Protein AF-0000000072238570 (afdb_homodimer)

pLDDT: mean 93.23, std 10.74, range [35.41, 99.0]

Foldseek 3Di:
DAAAEEEEEEQQALPDPLRLVLQVVVVVVPHHYAYFYAHHHRFLVALDDDDPDDKDKDDDPVSHRRGIHINTFLLNRLCQDQPCVHDCVVVVAAHLEYEQDQAEADCFFCSCRRGSSNSNQLSNLVQQHQGERFYAHDNDPPVLLSVQRSVVVCVVVVLVSLQTDSHQPQGRNDPVNDFFDDDDPDDDPVRLLVVLNNCNSRSQKYKYKYAYSQAPQAAAEAAGWDKDAPPQKDWDPPPPPPPVDDPDTDIDGHRPRDMDTDDDPTHHCVNVVVVRHMYMAMDGSDDPPPRSDDDPVSSVQQNDADPRRHRPSSVVSSVVSVVD/DAAAEEEEEEQQALPDLLRLVLQVVVVVVPHHYAYFYAHHHRFLVALDDDDPDDKDKDDDPVSHRRGIHINTFLLNRLCQDQPCVHDCVVVVAAHLEYEQDQAEADCFFCSCRRGSSNSNQLSNLVQQHQGERFYAHDNDPPVLLSVQRSVVVCVVVVLVSLQTDSHQPQGRNDPVNDFFDDDDPDDDPVRLLVVLNNCNSRSQKYKYKYAYSQAPQAAAEAAGWDKDAPPQKDWDPPPDPPPVDDPDTDIDGHRPRDMDTDDDPTHHCVNVVVVRHMYMAMDGSDDPPPRSDDDPVSSVQQNDADPRRHRPSSVVSSVVSVVD

Structure (mmCIF, N/CA/C/O backbone):
data_AF-0000000072238570-model_v1
#
loop_
_entity.id
_entity.type
_entity.pdbx_description
1 polymer "5'-nucleotidase"
#
loop_
_atom_site.group_PDB
_atom_site.id
_atom_site.type_symbol
_atom_site.label_atom_id
_atom_site.label_alt_id
_atom_site.label_comp_id
_atom_site.label_asym_id
_atom_site.label_entity_id
_atom_site.label_seq_id
_atom_site.pdbx_PDB_ins_code
_atom_site.Cartn_x
_atom_site.Cartn_y
_atom_site.Cartn_z
_atom_site.occupancy
_atom_site.B_iso_or_equiv
_atom_site.auth_seq_id
_atom_site.auth_comp_id
_atom_site.auth_asym_id
_atom_site.auth_atom_id
_atom_site.pdbx_PDB_model_num
ATOM 1 N N . MET A 1 1 ? -5.078 31.938 20.828 1 57.28 1 MET A N 1
ATOM 2 C CA . MET A 1 1 ? -5.168 30.516 20.516 1 57.28 1 MET A CA 1
ATOM 3 C C . MET A 1 1 ? -3.812 29.953 20.078 1 57.28 1 MET A C 1
ATOM 5 O O . MET A 1 1 ? -3.008 30.672 19.484 1 57.28 1 MET A O 1
ATOM 9 N N . ASN A 1 2 ? -3.338 28.875 20.641 1 79.75 2 ASN A N 1
ATOM 10 C CA . ASN A 1 2 ? -2.041 28.312 20.281 1 79.75 2 ASN A CA 1
ATOM 11 C C . ASN A 1 2 ? -1.965 28.016 18.781 1 79.75 2 ASN A C 1
ATOM 13 O O . ASN A 1 2 ? -2.959 27.609 18.172 1 79.75 2 ASN A O 1
ATOM 17 N N . PRO A 1 3 ? -0.953 28.469 18.156 1 92.5 3 PRO A N 1
ATOM 18 C CA . PRO A 1 3 ? -0.81 28.188 16.719 1 92.5 3 PRO A CA 1
ATOM 19 C C . PRO A 1 3 ? -0.909 26.688 16.406 1 92.5 3 PRO A C 1
ATOM 21 O O . PRO A 1 3 ? -0.501 25.859 17.203 1 92.5 3 PRO A O 1
ATOM 24 N N . PRO A 1 4 ? -1.498 26.391 15.289 1 95.94 4 PRO A N 1
ATOM 25 C CA . PRO A 1 4 ? -1.547 24.984 14.898 1 95.94 4 PRO A CA 1
ATOM 26 C C . PRO A 1 4 ? -0.159 24.359 14.75 1 95.94 4 PRO A C 1
ATOM 28 O O . PRO A 1 4 ? 0.772 25.016 14.289 1 95.94 4 PRO A O 1
ATOM 31 N N . CYS A 1 5 ? -0.024 23.172 15.164 1 98.12 5 CYS A N 1
ATOM 32 C CA . CYS A 1 5 ? 1.211 22.422 15.016 1 98.12 5 CYS A CA 1
ATOM 33 C C . CYS A 1 5 ? 1.139 21.5 13.797 1 98.12 5 CYS A C 1
ATOM 35 O O . CYS A 1 5 ? 0.185 20.734 13.648 1 98.12 5 CYS A O 1
ATOM 37 N N . ILE A 1 6 ? 2.127 21.578 12.961 1 98.75 6 ILE A N 1
ATOM 38 C CA . ILE A 1 6 ? 2.17 20.766 11.75 1 98.75 6 ILE A CA 1
ATOM 39 C C . ILE A 1 6 ? 3.379 19.844 11.797 1 98.75 6 ILE A C 1
ATOM 41 O O . ILE A 1 6 ? 4.5 20.281 12.055 1 98.75 6 ILE A O 1
ATOM 45 N N . LEU A 1 7 ? 3.162 18.547 11.609 1 98.94 7 LEU A N 1
ATOM 46 C CA . LEU A 1 7 ? 4.238 17.594 11.406 1 98.94 7 LEU A CA 1
ATOM 47 C C . LEU A 1 7 ? 4.559 17.438 9.922 1 98.94 7 LEU A C 1
ATOM 49 O O . LEU A 1 7 ? 3.67 17.156 9.117 1 98.94 7 LEU A O 1
ATOM 53 N N . LEU A 1 8 ? 5.801 17.672 9.578 1 98.94 8 LEU A N 1
ATOM 54 C CA . LEU A 1 8 ? 6.242 17.484 8.203 1 98.94 8 LEU A CA 1
ATOM 55 C C . LEU A 1 8 ? 7.156 16.266 8.086 1 98.94 8 LEU A C 1
ATOM 57 O O . LEU A 1 8 ? 8 16.047 8.953 1 98.94 8 LEU A O 1
ATOM 61 N N . THR A 1 9 ? 6.98 15.477 7.078 1 98.94 9 THR A N 1
ATOM 62 C CA . THR A 1 9 ? 7.895 14.414 6.66 1 98.94 9 THR A CA 1
ATOM 63 C C . THR A 1 9 ? 7.969 14.336 5.141 1 98.94 9 THR A C 1
ATOM 65 O O . THR A 1 9 ? 7.445 15.203 4.438 1 98.94 9 THR A O 1
ATOM 68 N N . ASN A 1 10 ? 8.805 13.461 4.605 1 98.62 10 ASN A N 1
ATOM 69 C CA . ASN A 1 10 ? 8.961 13.25 3.17 1 98.62 10 ASN A CA 1
ATOM 70 C C . ASN A 1 10 ? 9.969 12.141 2.873 1 98.62 10 ASN A C 1
ATOM 72 O O . ASN A 1 10 ? 10.703 11.711 3.764 1 98.62 10 ASN A O 1
ATOM 76 N N . ASP A 1 11 ? 9.922 11.719 1.607 1 98.38 11 ASP A N 1
ATOM 77 C CA . ASP A 1 11 ? 10.836 10.609 1.349 1 98.38 11 ASP A CA 1
ATOM 78 C C . ASP A 1 11 ? 12.102 11.086 0.636 1 98.38 11 ASP A C 1
ATOM 80 O O . ASP A 1 11 ? 13.062 10.336 0.493 1 98.38 11 ASP A O 1
ATOM 84 N N . ASP A 1 12 ? 12.242 12.406 0.313 1 98 12 ASP A N 1
ATOM 85 C CA . ASP A 1 12 ? 13.414 12.898 -0.411 1 98 12 ASP A CA 1
ATOM 86 C C . ASP A 1 12 ? 14.57 13.18 0.544 1 98 12 ASP A C 1
ATOM 88 O O . ASP A 1 12 ? 15.672 13.539 0.109 1 98 12 ASP A O 1
ATOM 92 N N . GLY A 1 13 ? 14.305 13.039 1.784 1 98.12 13 GLY A N 1
ATOM 93 C CA . GLY A 1 13 ? 15.312 13.344 2.787 1 98.12 13 GLY A CA 1
ATOM 94 C C . GLY A 1 13 ? 15.078 14.672 3.486 1 98.12 13 GLY A C 1
ATOM 95 O O . GLY A 1 13 ? 14.461 15.578 2.922 1 98.12 13 GLY A O 1
ATOM 96 N N . VAL A 1 14 ? 15.617 14.82 4.672 1 98.31 14 VAL A N 1
ATOM 97 C CA . VAL A 1 14 ? 15.32 15.938 5.559 1 98.31 14 VAL A CA 1
ATOM 98 C C . VAL A 1 14 ? 15.922 17.219 4.992 1 98.31 14 VAL A C 1
ATOM 100 O O . VAL A 1 14 ? 15.445 18.328 5.285 1 98.31 14 VAL A O 1
ATOM 103 N N . THR A 1 15 ? 16.953 17.141 4.148 1 97 15 THR A N 1
ATOM 104 C CA . THR A 1 15 ? 17.609 18.328 3.633 1 97 15 THR A CA 1
ATOM 105 C C . THR A 1 15 ? 17.094 18.672 2.242 1 97 15 THR A C 1
ATOM 107 O O . THR A 1 15 ? 17.625 19.562 1.575 1 97 15 THR A O 1
ATOM 110 N N . SER A 1 16 ? 16.125 17.922 1.795 1 97.75 16 SER A N 1
ATOM 111 C CA . SER A 1 16 ? 15.547 18.25 0.495 1 97.75 16 SER A CA 1
ATOM 112 C C . SER A 1 16 ? 14.953 19.641 0.484 1 97.75 16 SER A C 1
ATOM 114 O O . SER A 1 16 ? 14.328 20.062 1.46 1 97.75 16 SER A O 1
ATOM 116 N N . PRO A 1 17 ? 15.07 20.438 -0.609 1 97.75 17 PRO A N 1
ATOM 117 C CA . PRO A 1 17 ? 14.516 21.797 -0.66 1 97.75 17 PRO A CA 1
ATOM 118 C C . PRO A 1 17 ? 13 21.812 -0.509 1 97.75 17 PRO A C 1
ATOM 120 O O . PRO A 1 17 ? 12.445 22.75 0.075 1 97.75 17 PRO A O 1
ATOM 123 N N . GLY A 1 18 ? 12.305 20.797 -0.993 1 98.25 18 GLY A N 1
ATOM 124 C CA . GLY A 1 18 ? 10.852 20.766 -0.923 1 98.25 18 GLY A CA 1
ATOM 125 C C . GLY A 1 18 ? 10.32 20.859 0.495 1 98.25 18 GLY A C 1
ATOM 126 O O . GLY A 1 18 ? 9.484 21.719 0.793 1 98.25 18 GLY A O 1
ATOM 127 N N . ILE A 1 19 ? 10.852 20 1.368 1 98.75 19 ILE A N 1
ATOM 128 C CA . ILE A 1 19 ? 10.336 19.938 2.73 1 98.75 19 ILE A CA 1
ATOM 129 C C . ILE A 1 19 ? 10.789 21.172 3.512 1 98.75 19 ILE A C 1
ATOM 131 O O . ILE A 1 19 ? 10.039 21.703 4.336 1 98.75 19 ILE A O 1
ATOM 135 N N . LEU A 1 20 ? 11.945 21.703 3.281 1 98.25 20 LEU A N 1
ATOM 136 C CA . LEU A 1 20 ? 12.461 22.859 4.004 1 98.25 20 LEU A CA 1
ATOM 137 C C . LEU A 1 20 ? 11.711 24.141 3.611 1 98.25 20 LEU A C 1
ATOM 139 O O . LEU A 1 20 ? 11.375 24.953 4.469 1 98.25 20 LEU A O 1
ATOM 143 N N . LEU A 1 21 ? 11.438 24.312 2.312 1 98.62 21 LEU A N 1
ATOM 144 C CA . LEU A 1 21 ? 10.672 25.469 1.856 1 98.62 21 LEU A CA 1
ATOM 145 C C . LEU A 1 21 ? 9.242 25.406 2.375 1 98.62 21 LEU A C 1
ATOM 147 O O . LEU A 1 21 ? 8.648 26.438 2.697 1 98.62 21 LEU A O 1
ATOM 151 N N . LEU A 1 22 ? 8.711 24.219 2.436 1 98.81 22 LEU A N 1
ATOM 152 C CA . LEU A 1 22 ? 7.371 24.047 2.988 1 98.81 22 LEU A CA 1
ATOM 153 C C . LEU A 1 22 ? 7.34 24.422 4.465 1 98.81 22 LEU A C 1
ATOM 155 O O . LEU A 1 22 ? 6.422 25.109 4.922 1 98.81 22 LEU A O 1
ATOM 159 N N . ALA A 1 23 ? 8.336 23.938 5.219 1 98.75 23 ALA A N 1
ATOM 160 C CA . ALA A 1 23 ? 8.453 24.281 6.633 1 98.75 23 ALA A CA 1
ATOM 161 C C . ALA A 1 23 ? 8.516 25.781 6.832 1 98.75 23 ALA A C 1
ATOM 163 O O . ALA A 1 23 ? 7.816 26.344 7.684 1 98.75 23 ALA A O 1
ATOM 164 N N . LYS A 1 24 ? 9.312 26.422 6.051 1 98.31 24 LYS A N 1
ATOM 165 C CA . LYS A 1 24 ? 9.469 27.875 6.125 1 98.31 24 LYS A CA 1
ATOM 166 C C . LYS A 1 24 ? 8.141 28.578 5.848 1 98.31 24 LYS A C 1
ATOM 168 O O . LYS A 1 24 ? 7.785 29.531 6.535 1 98.31 24 LYS A O 1
ATOM 173 N N . ARG A 1 25 ? 7.449 28.109 4.859 1 98.62 25 ARG A N 1
ATOM 174 C CA . ARG A 1 25 ? 6.199 28.75 4.453 1 98.62 25 ARG A CA 1
ATOM 175 C C . ARG A 1 25 ? 5.18 28.719 5.586 1 98.62 25 ARG A C 1
ATOM 177 O O . ARG A 1 25 ? 4.523 29.719 5.863 1 98.62 25 ARG A O 1
ATOM 184 N N . PHE A 1 26 ? 5.016 27.578 6.238 1 98.62 26 PHE A N 1
ATOM 185 C CA . PHE A 1 26 ? 4.031 27.438 7.309 1 98.62 26 PHE A CA 1
ATOM 186 C C . PHE A 1 26 ? 4.508 28.125 8.578 1 98.62 26 PHE A C 1
ATOM 188 O O . PHE A 1 26 ? 3.699 28.688 9.32 1 98.62 26 PHE A O 1
ATOM 195 N N . THR A 1 27 ? 5.828 28.109 8.852 1 98 27 THR A N 1
ATOM 196 C CA . THR A 1 27 ? 6.363 28.844 9.992 1 98 27 THR A CA 1
ATOM 197 C C . THR A 1 27 ? 6.102 30.344 9.836 1 98 27 THR A C 1
ATOM 199 O O . THR A 1 27 ? 5.688 31.016 10.781 1 98 27 THR A O 1
ATOM 202 N N . SER A 1 28 ? 6.289 30.812 8.633 1 97.56 28 SER A N 1
ATOM 203 C CA . SER A 1 28 ? 6.078 32.25 8.359 1 97.56 28 SER A CA 1
ATOM 204 C C . SER A 1 28 ? 4.605 32.625 8.5 1 97.56 28 SER A C 1
ATOM 206 O O . SER A 1 28 ? 4.277 33.75 8.805 1 97.56 28 SER A O 1
ATOM 208 N N . TRP A 1 29 ? 3.754 31.656 8.195 1 97.31 29 TRP A N 1
ATOM 209 C CA . TRP A 1 29 ? 2.316 31.891 8.312 1 97.31 29 TRP A CA 1
ATOM 210 C C . TRP A 1 29 ? 1.882 31.891 9.773 1 97.31 29 TRP A C 1
ATOM 212 O O . TRP A 1 29 ? 0.795 32.375 10.102 1 97.31 29 TRP A O 1
ATOM 222 N N . GLY A 1 30 ? 2.756 31.266 10.719 1 96.81 30 GLY A N 1
ATOM 223 C CA . GLY A 1 30 ? 2.475 31.344 12.141 1 96.81 30 GLY A CA 1
ATOM 224 C C . GLY A 1 30 ? 2.271 30 12.789 1 96.81 30 GLY A C 1
ATOM 225 O O . GLY A 1 30 ? 1.922 29.906 13.969 1 96.81 30 GLY A O 1
ATOM 226 N N . CYS A 1 31 ? 2.535 28.953 12.094 1 97.38 31 CYS A N 1
ATOM 227 C CA . CYS A 1 31 ? 2.367 27.609 12.648 1 97.38 31 CYS A CA 1
ATOM 228 C C . CYS A 1 31 ? 3.621 27.172 13.391 1 97.38 31 CYS A C 1
ATOM 230 O O . CYS A 1 31 ? 4.715 27.672 13.125 1 97.38 31 CYS A O 1
ATOM 232 N N . LYS A 1 32 ? 3.424 26.344 14.352 1 97.56 32 LYS A N 1
ATOM 233 C CA . LYS A 1 32 ? 4.535 25.547 14.852 1 97.56 32 LYS A CA 1
ATOM 234 C C . LYS A 1 32 ? 4.805 24.359 13.938 1 97.56 32 LYS A C 1
ATOM 236 O O . LYS A 1 32 ? 3.906 23.547 13.688 1 97.56 32 LYS A O 1
ATOM 241 N N . VAL A 1 33 ? 6.004 24.281 13.414 1 98.44 33 VAL A N 1
ATOM 242 C CA . VAL A 1 33 ? 6.305 23.234 12.453 1 98.44 33 VAL A CA 1
ATOM 243 C C . VAL A 1 33 ? 7.395 22.312 13 1 98.44 33 VAL A C 1
ATOM 245 O O . VAL A 1 33 ? 8.438 22.781 13.461 1 98.44 33 VAL A O 1
ATOM 248 N N . ILE A 1 34 ? 7.184 21.047 13.023 1 98.75 34 ILE A N 1
ATOM 249 C CA . ILE A 1 34 ? 8.172 20.016 13.367 1 98.75 34 ILE A CA 1
ATOM 250 C C . ILE A 1 34 ? 8.461 19.156 12.141 1 98.75 34 ILE A C 1
ATOM 252 O O . ILE A 1 34 ? 7.547 18.562 11.562 1 98.75 34 ILE A O 1
ATOM 256 N N . VAL A 1 35 ? 9.727 19.156 11.758 1 98.88 35 VAL A N 1
ATOM 257 C CA . VAL A 1 35 ? 10.141 18.344 10.625 1 98.88 35 VAL A CA 1
ATOM 258 C C . VAL A 1 35 ? 10.844 17.078 11.117 1 98.88 35 VAL A C 1
ATOM 260 O O . VAL A 1 35 ? 11.82 17.156 11.859 1 98.88 35 VAL A O 1
ATOM 263 N N . VAL A 1 36 ? 10.344 15.93 10.859 1 98.88 36 VAL A N 1
ATOM 264 C CA . VAL A 1 36 ? 10.977 14.633 11.086 1 98.88 36 VAL A CA 1
ATOM 265 C C . VAL A 1 36 ? 11 13.836 9.781 1 98.88 36 VAL A C 1
ATOM 267 O O . VAL A 1 36 ? 9.969 13.344 9.328 1 98.88 36 VAL A O 1
ATOM 270 N N . ALA A 1 37 ? 12.133 13.688 9.148 1 98.94 37 ALA A N 1
ATOM 271 C CA . ALA A 1 37 ? 12.242 13.062 7.832 1 98.94 37 ALA A CA 1
ATOM 272 C C . ALA A 1 37 ? 13.508 12.219 7.73 1 98.94 37 ALA A C 1
ATOM 274 O O . ALA A 1 37 ? 14.414 12.352 8.555 1 98.94 37 ALA A O 1
ATOM 275 N N . PRO A 1 38 ? 13.562 11.336 6.797 1 98.81 38 PRO A N 1
ATOM 276 C CA . PRO A 1 38 ? 14.719 10.445 6.648 1 98.81 38 PRO A CA 1
ATOM 277 C C . PRO A 1 38 ? 16.031 11.211 6.461 1 98.81 38 PRO A C 1
ATOM 279 O O . PRO A 1 38 ? 16.031 12.297 5.871 1 98.81 38 PRO A O 1
ATOM 282 N N . ASP A 1 39 ? 17.078 10.609 6.91 1 98.12 39 ASP A N 1
ATOM 283 C CA . ASP A 1 39 ? 18.391 11.234 6.777 1 98.12 39 ASP A CA 1
ATOM 284 C C . ASP A 1 39 ? 18.906 11.125 5.348 1 98.12 39 ASP A C 1
ATOM 286 O O . ASP A 1 39 ? 19.812 11.875 4.949 1 98.12 39 ASP A O 1
ATOM 290 N N . THR A 1 40 ? 18.375 10.172 4.57 1 97.25 40 THR A N 1
ATOM 291 C CA . THR A 1 40 ? 18.734 9.992 3.17 1 97.25 40 THR A CA 1
ATOM 292 C C . THR A 1 40 ? 17.484 9.852 2.299 1 97.25 40 THR A C 1
ATOM 294 O O . THR A 1 40 ? 16.391 9.672 2.812 1 97.25 40 THR A O 1
ATOM 297 N N . ASP A 1 41 ? 17.688 10.023 1.011 1 97.62 41 ASP A N 1
ATOM 298 C CA . ASP A 1 41 ? 16.594 9.82 0.066 1 97.62 41 ASP A CA 1
ATOM 299 C C . ASP A 1 41 ? 16.031 8.406 0.183 1 97.62 41 ASP A C 1
ATOM 301 O O . ASP A 1 41 ? 16.781 7.426 0.137 1 97.62 41 ASP A O 1
ATOM 305 N N . GLN A 1 42 ? 14.75 8.281 0.365 1 97.94 42 GLN A N 1
ATOM 306 C CA . GLN A 1 42 ? 14.023 7.02 0.49 1 97.94 42 GLN A CA 1
ATOM 307 C C . GLN A 1 42 ? 12.969 6.879 -0.603 1 97.94 42 GLN A C 1
ATOM 309 O O . GLN A 1 42 ? 11.883 6.359 -0.358 1 97.94 42 GLN A O 1
ATOM 314 N N . SER A 1 43 ? 13.25 7.453 -1.728 1 96.38 43 SER A N 1
ATOM 315 C CA . SER A 1 43 ? 12.305 7.371 -2.838 1 96.38 43 SER A CA 1
ATOM 316 C C . SER A 1 43 ? 11.922 5.926 -3.135 1 96.38 43 SER A C 1
ATOM 318 O O . SER A 1 43 ? 12.773 5.031 -3.076 1 96.38 43 SER A O 1
ATOM 320 N N . ALA A 1 44 ? 10.625 5.648 -3.477 1 97.19 44 ALA A N 1
ATOM 321 C CA . ALA A 1 44 ? 10.07 4.352 -3.869 1 97.19 44 ALA A CA 1
ATOM 322 C C . ALA A 1 44 ? 10.164 3.348 -2.725 1 97.19 44 ALA A C 1
ATOM 324 O O . ALA A 1 44 ? 10.211 2.137 -2.957 1 97.19 44 ALA A O 1
ATOM 325 N N . CYS A 1 45 ? 10.172 3.863 -1.43 1 98.31 45 CYS A N 1
ATOM 326 C CA . CYS A 1 45 ? 10.336 2.967 -0.289 1 98.31 45 CYS A CA 1
ATOM 327 C C . CYS A 1 45 ? 8.977 2.461 0.198 1 98.31 45 CYS A C 1
ATOM 329 O O . CYS A 1 45 ? 8.914 1.573 1.052 1 98.31 45 CYS A O 1
ATOM 331 N N . SER A 1 46 ? 7.938 2.969 -0.353 1 98.56 46 SER A N 1
ATOM 332 C CA . SER A 1 46 ? 6.586 2.584 0.043 1 98.56 46 SER A CA 1
ATOM 333 C C . SER A 1 46 ? 6.391 2.719 1.549 1 98.56 46 SER A C 1
ATOM 335 O O . SER A 1 46 ? 6.781 3.727 2.143 1 98.56 46 SER A O 1
ATOM 337 N N . HIS A 1 47 ? 5.625 1.843 2.191 1 98.81 47 HIS A N 1
ATOM 338 C CA . HIS A 1 47 ? 5.293 1.906 3.609 1 98.81 47 HIS A CA 1
ATOM 339 C C . HIS A 1 47 ? 6.258 1.062 4.438 1 98.81 47 HIS A C 1
ATOM 341 O O . HIS A 1 47 ? 5.852 0.42 5.41 1 98.81 47 HIS A O 1
ATOM 347 N N . ARG A 1 48 ? 7.512 1.022 4.066 1 98.5 48 ARG A N 1
ATOM 348 C CA . ARG A 1 48 ? 8.539 0.228 4.73 1 98.5 48 ARG A CA 1
ATOM 349 C C . ARG A 1 48 ? 8.703 0.646 6.188 1 98.5 48 ARG A C 1
ATOM 351 O O . ARG A 1 48 ? 8.688 1.839 6.5 1 98.5 48 ARG A O 1
ATOM 358 N N . LEU A 1 49 ? 8.828 -0.292 7.078 1 97.81 49 LEU A N 1
ATOM 359 C CA . LEU A 1 49 ? 9.203 -0.091 8.477 1 97.81 49 LEU A CA 1
ATOM 360 C C . LEU A 1 49 ? 10.539 -0.758 8.781 1 97.81 49 LEU A C 1
ATOM 362 O O . LEU A 1 49 ? 10.82 -1.856 8.289 1 97.81 49 LEU A O 1
ATOM 366 N N . THR A 1 50 ? 11.336 -0.101 9.508 1 96.19 50 THR A N 1
ATOM 367 C CA . THR A 1 50 ? 12.617 -0.65 9.945 1 96.19 50 THR A CA 1
ATOM 368 C C . THR A 1 50 ? 12.445 -1.465 11.227 1 96.19 50 THR A C 1
ATOM 370 O O . THR A 1 50 ? 12.453 -0.911 12.328 1 96.19 50 THR A O 1
ATOM 373 N N . MET A 1 51 ? 12.438 -2.729 11.039 1 91.25 51 MET A N 1
ATOM 374 C CA . MET A 1 51 ? 12.148 -3.594 12.18 1 91.25 51 MET A CA 1
ATOM 375 C C . MET A 1 51 ? 13.398 -4.324 12.641 1 91.25 51 MET A C 1
ATOM 377 O O . MET A 1 51 ? 13.445 -4.852 13.758 1 91.25 51 MET A O 1
ATOM 381 N N . SER A 1 52 ? 14.461 -4.355 11.836 1 88.69 52 SER A N 1
ATOM 382 C CA . SER A 1 52 ? 15.609 -5.215 12.109 1 88.69 52 SER A CA 1
ATOM 383 C C . SER A 1 52 ? 16.781 -4.414 12.656 1 88.69 52 SER A C 1
ATOM 385 O O . SER A 1 52 ? 17.797 -4.984 13.055 1 88.69 52 SER A O 1
ATOM 387 N N . SER A 1 53 ? 16.688 -3.158 12.609 1 92.12 53 SER A N 1
ATOM 388 C CA . SER A 1 53 ? 17.781 -2.322 13.109 1 92.12 53 SER A CA 1
ATOM 389 C C . SER A 1 53 ? 17.25 -1.126 13.891 1 92.12 53 SER A C 1
ATOM 391 O O . SER A 1 53 ? 16.062 -0.809 13.812 1 92.12 53 SER A O 1
ATOM 393 N N . ASP A 1 54 ? 18.141 -0.529 14.609 1 94.88 54 ASP A N 1
ATOM 394 C CA . ASP A 1 54 ? 17.766 0.657 15.375 1 94.88 54 ASP A CA 1
ATOM 395 C C . ASP A 1 54 ? 17.641 1.879 14.469 1 94.88 54 ASP A C 1
ATOM 397 O O . ASP A 1 54 ? 18.219 1.921 13.391 1 94.88 54 ASP A O 1
ATOM 401 N N . LEU A 1 55 ? 16.844 2.795 14.914 1 96.19 55 LEU A N 1
ATOM 402 C CA . LEU A 1 55 ? 16.656 4.09 14.273 1 96.19 55 LEU A CA 1
ATOM 403 C C . LEU A 1 55 ? 17.406 5.184 15.023 1 96.19 55 LEU A C 1
ATOM 405 O O . LEU A 1 55 ? 17.266 5.32 16.234 1 96.19 55 LEU A O 1
ATOM 409 N N . ARG A 1 56 ? 18.172 5.902 14.336 1 96.38 56 ARG A N 1
ATOM 410 C CA . ARG A 1 56 ? 18.906 7.02 14.93 1 96.38 56 ARG A CA 1
ATOM 411 C C . ARG A 1 56 ? 18.266 8.352 14.555 1 96.38 56 ARG A C 1
ATOM 413 O O . ARG A 1 56 ? 18.078 8.648 13.367 1 96.38 56 ARG A O 1
ATOM 420 N N . MET A 1 57 ? 17.828 9.125 15.484 1 96.06 57 MET A N 1
ATOM 421 C CA . MET A 1 57 ? 17.297 10.469 15.258 1 96.06 57 MET A CA 1
ATOM 422 C C . MET A 1 57 ? 18.328 11.523 15.625 1 96.06 57 MET A C 1
ATOM 424 O O . MET A 1 57 ? 18.984 11.43 16.672 1 96.06 57 MET A O 1
ATOM 428 N N . LYS A 1 58 ? 18.5 12.508 14.797 1 95.94 58 LYS A N 1
ATOM 429 C CA . LYS A 1 58 ? 19.406 13.633 15.023 1 95.94 58 LYS A CA 1
ATOM 430 C C . LYS A 1 58 ? 18.703 14.969 14.805 1 95.94 58 LYS A C 1
ATOM 432 O O . LYS A 1 58 ? 17.984 15.133 13.82 1 95.94 58 LYS A O 1
ATOM 437 N N . GLN A 1 59 ? 18.875 15.836 15.727 1 95.62 59 GLN A N 1
ATOM 438 C CA . GLN A 1 59 ? 18.422 17.203 15.516 1 95.62 59 GLN A CA 1
ATOM 439 C C . GLN A 1 59 ? 19.422 17.984 14.656 1 95.62 59 GLN A C 1
ATOM 441 O O . GLN A 1 59 ? 20.609 18.031 14.969 1 95.62 59 GLN A O 1
ATOM 446 N N . LEU A 1 60 ? 18.891 18.547 13.594 1 95.69 60 LEU A N 1
ATOM 447 C CA . LEU A 1 60 ? 19.734 19.344 12.703 1 95.69 60 LEU A CA 1
ATOM 448 C C . LEU A 1 60 ? 19.578 20.828 12.984 1 95.69 60 LEU A C 1
ATOM 450 O O . LEU A 1 60 ? 18.953 21.547 12.211 1 95.69 60 LEU A O 1
ATOM 454 N N . ARG A 1 61 ? 20.297 21.344 13.914 1 92.69 61 ARG A N 1
ATOM 455 C CA . ARG A 1 61 ? 20.156 22.703 14.414 1 92.69 61 ARG A CA 1
ATOM 456 C C . ARG A 1 61 ? 20.562 23.719 13.352 1 92.69 61 ARG A C 1
ATOM 458 O O . ARG A 1 61 ? 20.047 24.844 13.328 1 92.69 61 ARG A O 1
ATOM 465 N N . ASN A 1 62 ? 21.438 23.281 12.438 1 92.5 62 ASN A N 1
ATOM 466 C CA . ASN A 1 62 ? 21.875 24.172 11.375 1 92.5 62 ASN A CA 1
ATOM 467 C C . ASN A 1 62 ? 20.734 24.516 10.422 1 92.5 62 ASN A C 1
ATOM 469 O O . ASN A 1 62 ? 20.797 25.531 9.727 1 92.5 62 ASN A O 1
ATOM 473 N N . PHE A 1 63 ? 19.719 23.688 10.43 1 92 63 PHE A N 1
ATOM 474 C CA . PHE A 1 63 ? 18.578 23.922 9.547 1 92 63 PHE A CA 1
ATOM 475 C C . PHE A 1 63 ? 17.406 24.531 10.312 1 92 63 PHE A C 1
ATOM 477 O O . PHE A 1 63 ? 16.484 25.078 9.711 1 92 63 PHE A O 1
ATOM 484 N N . GLY A 1 64 ? 17.453 24.453 11.602 1 90.25 64 GLY A N 1
ATOM 485 C CA . GLY A 1 64 ? 16.406 24.984 12.461 1 90.25 64 GLY A CA 1
ATOM 486 C C . GLY A 1 64 ? 16.219 24.188 13.734 1 90.25 64 GLY A C 1
ATOM 487 O O . GLY A 1 64 ? 16.656 23.031 13.82 1 90.25 64 GLY A O 1
ATOM 488 N N . GLU A 1 65 ? 15.516 24.703 14.695 1 90.75 65 GLU A N 1
ATOM 489 C CA . GLU A 1 65 ? 15.367 24.094 16.016 1 90.75 65 GLU A CA 1
ATOM 490 C C . GLU A 1 65 ? 14.453 22.875 15.961 1 90.75 65 GLU A C 1
ATOM 492 O O . GLU A 1 65 ? 14.578 21.953 16.766 1 90.75 65 GLU A O 1
ATOM 497 N N . ASN A 1 66 ? 13.578 22.844 15 1 96.69 66 ASN A N 1
ATOM 498 C CA . ASN A 1 66 ? 12.57 21.781 14.961 1 96.69 66 ASN A CA 1
ATOM 499 C C . ASN A 1 66 ? 12.719 20.906 13.719 1 96.69 66 ASN A C 1
ATOM 501 O O . ASN A 1 66 ? 11.727 20.484 13.125 1 96.69 66 ASN A O 1
ATOM 505 N N . ILE A 1 67 ? 14.016 20.719 13.32 1 98.12 67 ILE A N 1
ATOM 506 C CA . ILE A 1 67 ? 14.328 19.891 12.164 1 98.12 67 ILE A CA 1
ATOM 507 C C . ILE A 1 67 ? 15.086 18.641 12.617 1 98.12 67 ILE A C 1
ATOM 509 O O . ILE A 1 67 ? 16.203 18.734 13.148 1 98.12 67 ILE A O 1
ATOM 513 N N . PHE A 1 68 ? 14.5 17.438 12.352 1 98.25 68 PHE A N 1
ATOM 514 C CA . PHE A 1 68 ? 15.07 16.188 12.828 1 98.25 68 PHE A CA 1
ATOM 515 C C . PHE A 1 68 ? 15.227 15.195 11.68 1 98.25 68 PHE A C 1
ATOM 517 O O . PHE A 1 68 ? 14.336 15.07 10.836 1 98.25 68 PHE A O 1
ATOM 524 N N . SER A 1 69 ? 16.359 14.5 11.633 1 98.31 69 SER A N 1
ATOM 525 C CA . SER A 1 69 ? 16.578 13.398 10.703 1 98.31 69 SER A CA 1
ATOM 526 C C . SER A 1 69 ? 16.453 12.055 11.406 1 98.31 69 SER A C 1
ATOM 528 O O . SER A 1 69 ? 16.797 11.93 12.586 1 98.31 69 SER A O 1
ATOM 530 N N . VAL A 1 70 ? 15.922 11.086 10.758 1 98.25 70 VAL A N 1
ATOM 531 C CA . VAL A 1 70 ? 15.82 9.719 11.258 1 98.25 70 VAL A CA 1
ATOM 532 C C . VAL A 1 70 ? 16.406 8.75 10.234 1 98.25 70 VAL A C 1
ATOM 534 O O . VAL A 1 70 ? 16.203 8.898 9.031 1 98.25 70 VAL A O 1
ATOM 537 N N . SER A 1 71 ? 17.203 7.754 10.703 1 97.81 71 SER A N 1
ATOM 538 C CA . SER A 1 71 ? 17.766 6.723 9.836 1 97.81 71 SER A CA 1
ATOM 539 C C . SER A 1 71 ? 16.719 5.664 9.492 1 97.81 71 SER A C 1
ATOM 541 O O . SER A 1 71 ? 16.875 4.5 9.867 1 97.81 71 SER A O 1
ATOM 543 N N . GLY A 1 72 ? 15.719 6.027 8.727 1 98.06 72 GLY A N 1
ATOM 544 C CA . GLY A 1 72 ? 14.633 5.137 8.352 1 98.06 72 GLY A CA 1
ATOM 545 C C . GLY A 1 72 ? 13.75 5.703 7.254 1 98.06 72 GLY A C 1
ATOM 546 O O . GLY A 1 72 ? 14.156 6.609 6.527 1 98.06 72 GLY A O 1
ATOM 547 N N . SER A 1 73 ? 12.602 5.117 7.047 1 98.62 73 SER A N 1
ATOM 548 C CA . SER A 1 73 ? 11.609 5.527 6.059 1 98.62 73 SER A CA 1
ATOM 549 C C . SER A 1 73 ? 10.727 6.648 6.594 1 98.62 73 SER A C 1
ATOM 551 O O . SER A 1 73 ? 10.781 6.977 7.781 1 98.62 73 SER A O 1
ATOM 553 N N . PRO A 1 74 ? 9.945 7.301 5.734 1 98.88 74 PRO A N 1
ATOM 554 C CA . PRO A 1 74 ? 8.984 8.281 6.246 1 98.88 74 PRO A CA 1
ATOM 555 C C . PRO A 1 74 ? 8.039 7.695 7.293 1 98.88 74 PRO A C 1
ATOM 557 O O . PRO A 1 74 ? 7.691 8.375 8.266 1 98.88 74 PRO A O 1
ATOM 560 N N . ALA A 1 75 ? 7.602 6.418 7.109 1 98.81 75 ALA A N 1
ATOM 561 C CA . ALA A 1 75 ? 6.762 5.77 8.109 1 98.81 75 ALA A CA 1
ATOM 562 C C . ALA A 1 75 ? 7.488 5.648 9.445 1 98.81 75 ALA A C 1
ATOM 564 O O . ALA A 1 75 ? 6.902 5.891 10.5 1 98.81 75 ALA A O 1
ATOM 565 N N . ASP A 1 76 ? 8.766 5.301 9.414 1 98.56 76 ASP A N 1
ATOM 566 C CA . ASP A 1 76 ? 9.586 5.277 10.617 1 98.56 76 ASP A CA 1
ATOM 567 C C . ASP A 1 76 ? 9.625 6.652 11.281 1 98.56 76 ASP A C 1
ATOM 569 O O . ASP A 1 76 ? 9.492 6.766 12.5 1 98.56 76 ASP A O 1
ATOM 573 N N . CYS A 1 77 ? 9.852 7.668 10.461 1 98.81 77 CYS A N 1
ATOM 574 C CA . CYS A 1 77 ? 9.93 9.039 10.961 1 98.81 77 CYS A CA 1
ATOM 575 C C . CYS A 1 77 ? 8.648 9.422 11.688 1 98.81 77 CYS A C 1
ATOM 577 O O . CYS A 1 77 ? 8.703 10.031 12.758 1 98.81 77 CYS A O 1
ATOM 579 N N . VAL A 1 78 ? 7.547 9.047 11.125 1 98.81 78 VAL A N 1
ATOM 580 C CA . VAL A 1 78 ? 6.254 9.367 11.719 1 98.81 78 VAL A CA 1
ATOM 581 C C . VAL A 1 78 ? 6.098 8.625 13.047 1 98.81 78 VAL A C 1
ATOM 583 O O . VAL A 1 78 ? 5.625 9.195 14.031 1 98.81 78 VAL A O 1
ATOM 586 N N . SER A 1 79 ? 6.492 7.371 13.109 1 97.56 79 SER A N 1
ATOM 587 C CA . SER A 1 79 ? 6.441 6.625 14.359 1 97.56 79 SER A CA 1
ATOM 588 C C . SER A 1 79 ? 7.309 7.281 15.43 1 97.56 79 SER A C 1
ATOM 590 O O . SER A 1 79 ? 6.875 7.445 16.578 1 97.56 79 SER A O 1
ATOM 592 N N . VAL A 1 80 ? 8.492 7.668 15.016 1 97.56 80 VAL A N 1
ATOM 593 C CA . VAL A 1 80 ? 9.414 8.32 15.938 1 97.56 80 VAL A CA 1
ATOM 594 C C . VAL A 1 80 ? 8.805 9.633 16.438 1 97.56 80 VAL A C 1
ATOM 596 O O . VAL A 1 80 ? 8.992 10.016 17.594 1 97.56 80 VAL A O 1
ATOM 599 N N . ALA A 1 81 ? 8.031 10.281 15.602 1 98.44 81 ALA A N 1
ATOM 600 C CA . ALA A 1 81 ? 7.426 11.562 15.945 1 98.44 81 ALA A CA 1
ATOM 601 C C . ALA A 1 81 ? 6.195 11.375 16.828 1 98.44 81 ALA A C 1
ATOM 603 O O . ALA A 1 81 ? 6.059 12.023 17.859 1 98.44 81 ALA A O 1
ATOM 604 N N . LEU A 1 82 ? 5.336 10.391 16.469 1 97.69 82 LEU A N 1
ATOM 605 C CA . LEU A 1 82 ? 3.969 10.438 16.969 1 97.69 82 LEU A CA 1
ATOM 606 C C . LEU A 1 82 ? 3.748 9.383 18.047 1 97.69 82 LEU A C 1
ATOM 608 O O . LEU A 1 82 ? 2.781 9.453 18.797 1 97.69 82 LEU A O 1
ATOM 612 N N . ASP A 1 83 ? 4.566 8.375 18.062 1 95.19 83 ASP A N 1
ATOM 613 C CA . ASP A 1 83 ? 4.363 7.348 19.078 1 95.19 83 ASP A CA 1
ATOM 614 C C . ASP A 1 83 ? 4.383 7.949 20.484 1 95.19 83 ASP A C 1
ATOM 616 O O . ASP A 1 83 ? 5.031 8.969 20.719 1 95.19 83 ASP A O 1
ATOM 620 N N . PRO A 1 84 ? 3.604 7.41 21.469 1 90.44 84 PRO A N 1
ATOM 621 C CA . PRO A 1 84 ? 3.564 7.945 22.828 1 90.44 84 PRO A CA 1
ATOM 622 C C . PRO A 1 84 ? 4.953 8.086 23.453 1 90.44 84 PRO A C 1
ATOM 624 O O . PRO A 1 84 ? 5.133 8.836 24.406 1 90.44 84 PRO A O 1
ATOM 627 N N . ASN A 1 85 ? 5.941 7.445 22.969 1 86.94 85 ASN A N 1
ATOM 628 C CA . ASN A 1 85 ? 7.32 7.578 23.422 1 86.94 85 ASN A CA 1
ATOM 629 C C . ASN A 1 85 ? 8.172 8.344 22.422 1 86.94 85 ASN A C 1
ATOM 631 O O . ASN A 1 85 ? 9.398 8.305 22.484 1 86.94 85 ASN A O 1
ATOM 635 N N . GLY A 1 86 ? 7.438 9.047 21.547 1 93.25 86 GLY A N 1
ATOM 636 C CA . GLY A 1 86 ? 8.141 9.695 20.453 1 93.25 86 GLY A CA 1
ATOM 637 C C . GLY A 1 86 ? 8.461 11.148 20.719 1 93.25 86 GLY A C 1
ATOM 638 O O . GLY A 1 86 ? 8.273 11.633 21.844 1 93.25 86 GLY A O 1
ATOM 639 N N . LEU A 1 87 ? 8.953 11.844 19.797 1 95.31 87 LEU A N 1
ATOM 640 C CA . LEU A 1 87 ? 9.5 13.195 19.859 1 95.31 87 LEU A CA 1
ATOM 641 C C . LEU A 1 87 ? 8.438 14.188 20.312 1 95.31 87 LEU A C 1
ATOM 643 O O . LEU A 1 87 ? 8.695 15.016 21.203 1 95.31 87 LEU A O 1
ATOM 647 N N . LEU A 1 88 ? 7.234 14.117 19.734 1 96 88 LEU A N 1
ATOM 648 C CA . LEU A 1 88 ? 6.215 15.117 20.016 1 96 88 LEU A CA 1
ATOM 649 C C . LEU A 1 88 ? 5.68 14.969 21.438 1 96 88 LEU A C 1
ATOM 651 O O . LEU A 1 88 ? 5.312 15.961 22.062 1 96 88 LEU A O 1
ATOM 655 N N . TYR A 1 89 ? 5.629 13.719 21.891 1 91.56 89 TYR A N 1
ATOM 656 C CA . TYR A 1 89 ? 5.266 13.516 23.281 1 91.56 89 TYR A CA 1
ATOM 657 C C . TYR A 1 89 ? 6.242 14.227 24.219 1 91.56 89 TYR A C 1
ATOM 659 O O . TYR A 1 89 ? 5.828 14.953 25.125 1 91.56 89 TYR A O 1
ATOM 667 N N . TYR A 1 90 ? 7.473 14.109 23.969 1 90.75 90 TYR A N 1
ATOM 668 C CA . TYR A 1 90 ? 8.5 14.719 24.812 1 90.75 90 TYR A CA 1
ATOM 669 C C . TYR A 1 90 ? 8.469 16.234 24.703 1 90.75 90 TYR A C 1
ATOM 671 O O . TYR A 1 90 ? 8.805 16.938 25.672 1 90.75 90 TYR A O 1
ATOM 679 N N . LYS A 1 91 ? 7.992 16.734 23.625 1 93.62 91 LYS A N 1
ATOM 680 C CA . LYS A 1 91 ? 7.902 18.172 23.422 1 93.62 91 LYS A CA 1
ATOM 681 C C . LYS A 1 91 ? 6.547 18.703 23.875 1 93.62 91 LYS A C 1
ATOM 683 O O . LYS A 1 91 ? 6.289 19.906 23.781 1 93.62 91 LYS A O 1
ATOM 688 N N . ASN A 1 92 ? 5.66 17.812 24.281 1 94.94 92 ASN A N 1
ATOM 689 C CA . ASN A 1 92 ? 4.309 18.156 24.703 1 94.94 92 ASN A CA 1
ATOM 690 C C . ASN A 1 92 ? 3.529 18.828 23.578 1 94.94 92 ASN A C 1
ATOM 692 O O . ASN A 1 92 ? 2.938 19.891 23.766 1 94.94 92 ASN A O 1
ATOM 696 N N . LEU A 1 93 ? 3.717 18.266 22.422 1 96.12 93 LEU A N 1
ATOM 697 C CA . LEU A 1 93 ? 3.031 18.781 21.25 1 96.12 93 LEU A CA 1
ATOM 698 C C . LEU A 1 93 ? 2.121 17.703 20.641 1 96.12 93 LEU A C 1
ATOM 700 O O . LEU A 1 93 ? 2.396 16.516 20.766 1 96.12 93 LEU A O 1
ATOM 704 N N . VAL A 1 94 ? 1.003 18.125 20.078 1 97.19 94 VAL A N 1
ATOM 705 C CA . VAL A 1 94 ? 0.108 17.297 19.281 1 97.19 94 VAL A CA 1
ATOM 706 C C . VAL A 1 94 ? -0.102 17.953 17.906 1 97.19 94 VAL A C 1
ATOM 708 O O . VAL A 1 94 ? -0.496 19.125 17.828 1 97.19 94 VAL A O 1
ATOM 711 N N . PRO A 1 95 ? 0.257 17.266 16.875 1 98.31 95 PRO A N 1
ATOM 712 C CA . PRO A 1 95 ? 0.075 17.906 15.578 1 98.31 95 PRO A CA 1
ATOM 713 C C . PRO A 1 95 ? -1.394 18.031 15.18 1 98.31 95 PRO A C 1
ATOM 715 O O . PRO A 1 95 ? -2.16 17.078 15.328 1 98.31 95 PRO A O 1
ATOM 718 N N . THR A 1 96 ? -1.758 19.219 14.672 1 98.44 96 THR A N 1
ATOM 719 C CA . THR A 1 96 ? -3.08 19.453 14.109 1 98.44 96 THR A CA 1
ATOM 720 C C . THR A 1 96 ? -3.23 18.734 12.773 1 98.44 96 THR A C 1
ATOM 722 O O . THR A 1 96 ? -4.324 18.281 12.43 1 98.44 96 THR A O 1
ATOM 725 N N . MET A 1 97 ? -2.141 18.625 12.086 1 98.69 97 MET A N 1
ATOM 726 C CA . MET A 1 97 ? -2.092 18.031 10.758 1 98.69 97 MET A CA 1
ATOM 727 C C . MET A 1 97 ? -0.693 17.516 10.438 1 98.69 97 MET A C 1
ATOM 729 O O . MET A 1 97 ? 0.294 18.016 10.984 1 98.69 97 MET A O 1
ATOM 733 N N . ALA A 1 98 ? -0.638 16.5 9.688 1 98.94 98 ALA A N 1
ATOM 734 C CA . ALA A 1 98 ? 0.625 16.031 9.125 1 98.94 98 ALA A CA 1
ATOM 735 C C . ALA A 1 98 ? 0.66 16.234 7.609 1 98.94 98 ALA A C 1
ATOM 737 O O . ALA A 1 98 ? -0.341 16.016 6.926 1 98.94 98 ALA A O 1
ATOM 738 N N . ILE A 1 99 ? 1.725 16.719 7.102 1 99 99 ILE A N 1
ATOM 739 C CA . ILE A 1 99 ? 1.95 16.891 5.672 1 99 99 ILE A CA 1
ATOM 740 C C . ILE A 1 99 ? 3.223 16.156 5.262 1 99 99 ILE A C 1
ATOM 742 O O . ILE A 1 99 ? 4.277 16.328 5.883 1 99 99 ILE A O 1
ATOM 746 N N . SER A 1 100 ? 3.145 15.281 4.305 1 99 100 SER A N 1
ATOM 747 C CA . SER A 1 100 ? 4.301 14.602 3.73 1 99 100 SER A CA 1
ATOM 748 C C . SER A 1 100 ? 4.641 15.164 2.354 1 99 100 SER A C 1
ATOM 750 O O . SER A 1 100 ? 3.879 14.984 1.399 1 99 100 SER A O 1
ATOM 752 N N . GLY A 1 101 ? 5.703 15.789 2.135 1 98.69 101 GLY A N 1
ATOM 753 C CA . GLY A 1 101 ? 6.125 16.438 0.906 1 98.69 101 GLY A CA 1
ATOM 754 C C . GLY A 1 101 ? 6.922 17.703 1.147 1 98.69 101 GLY A C 1
ATOM 755 O O . GLY A 1 101 ? 7.375 17.969 2.266 1 98.69 101 GLY A O 1
ATOM 756 N N . ILE A 1 102 ? 7.219 18.453 0.121 1 98.69 102 ILE A N 1
ATOM 757 C CA . ILE A 1 102 ? 6.906 18.297 -1.294 1 98.69 102 ILE A CA 1
ATOM 758 C C . ILE A 1 102 ? 7.781 17.203 -1.896 1 98.69 102 ILE A C 1
ATOM 760 O O . ILE A 1 102 ? 9.008 17.312 -1.912 1 98.69 102 ILE A O 1
ATOM 764 N N . ASN A 1 103 ? 7.152 16.172 -2.367 1 98.56 103 ASN A N 1
ATOM 765 C CA . ASN A 1 103 ? 7.879 15.148 -3.117 1 98.56 103 ASN A CA 1
ATOM 766 C C . ASN A 1 103 ? 8.375 15.688 -4.457 1 98.56 103 ASN A C 1
ATOM 768 O O . ASN A 1 103 ? 7.637 16.359 -5.172 1 98.56 103 ASN A O 1
ATOM 772 N N . LEU A 1 104 ? 9.633 15.453 -4.773 1 97.69 104 LEU A N 1
ATOM 773 C CA . LEU A 1 104 ? 10.195 15.844 -6.062 1 97.69 104 LEU A CA 1
ATOM 774 C C . LEU A 1 104 ? 9.914 14.781 -7.121 1 97.69 104 LEU A C 1
ATOM 776 O O . LEU A 1 104 ? 10.797 13.992 -7.457 1 97.69 104 LEU A O 1
ATOM 780 N N . GLY A 1 105 ? 8.773 14.836 -7.762 1 96.38 105 GLY A N 1
ATOM 781 C CA . GLY A 1 105 ? 8.203 13.883 -8.703 1 96.38 105 GLY A CA 1
ATOM 782 C C . GLY A 1 105 ? 6.75 13.555 -8.43 1 96.38 105 GLY A C 1
ATOM 783 O O . GLY A 1 105 ? 6.277 13.719 -7.301 1 96.38 105 GLY A O 1
ATOM 784 N N . PRO A 1 106 ? 6.059 13.078 -9.391 1 96.56 106 PRO A N 1
ATOM 785 C CA . PRO A 1 106 ? 4.625 12.836 -9.227 1 96.56 106 PRO A CA 1
ATOM 786 C C . PRO A 1 106 ? 4.336 11.594 -8.375 1 96.56 106 PRO A C 1
ATOM 788 O O . PRO A 1 106 ? 5.148 10.672 -8.336 1 96.56 106 PRO A O 1
ATOM 791 N N . ASN A 1 107 ? 3.332 11.602 -7.676 1 97.25 107 ASN A N 1
ATOM 792 C CA . ASN A 1 107 ? 2.715 10.453 -7.023 1 97.25 107 ASN A CA 1
ATOM 793 C C . ASN A 1 107 ? 1.281 10.242 -7.496 1 97.25 107 ASN A C 1
ATOM 795 O O . ASN A 1 107 ? 0.335 10.398 -6.723 1 97.25 107 ASN A O 1
ATOM 799 N N . THR A 1 108 ? 1.179 9.898 -8.75 1 97.75 108 THR A N 1
ATOM 800 C CA . THR A 1 108 ? -0.109 9.695 -9.406 1 97.75 108 THR A CA 1
ATOM 801 C C . THR A 1 108 ? -0.387 8.211 -9.602 1 97.75 108 THR A C 1
ATOM 803 O O . THR A 1 108 ? 0.486 7.375 -9.367 1 97.75 108 THR A O 1
ATOM 806 N N . SER A 1 109 ? -1.59 7.938 -9.961 1 97.75 109 SER A N 1
ATOM 807 C CA . SER A 1 109 ? -1.951 6.566 -10.312 1 97.75 109 SER A CA 1
ATOM 808 C C . SER A 1 109 ? -1.585 5.602 -9.188 1 97.75 109 SER A C 1
ATOM 810 O O . SER A 1 109 ? -1.649 5.957 -8.008 1 97.75 109 SER A O 1
ATOM 812 N N . HIS A 1 110 ? -1.364 4.344 -9.508 1 97.94 110 HIS A N 1
ATOM 813 C CA . HIS A 1 110 ? -1.04 3.342 -8.5 1 97.94 110 HIS A CA 1
ATOM 814 C C . HIS A 1 110 ? 0.402 3.484 -8.023 1 97.94 110 HIS A C 1
ATOM 816 O O . HIS A 1 110 ? 0.854 2.729 -7.16 1 97.94 110 HIS A O 1
ATOM 822 N N . ASP A 1 111 ? 1.102 4.609 -8.469 1 97.06 111 ASP A N 1
ATOM 823 C CA . ASP A 1 111 ? 2.418 4.922 -7.922 1 97.06 111 ASP A CA 1
ATOM 824 C C . ASP A 1 111 ? 2.33 5.23 -6.426 1 97.06 111 ASP A C 1
ATOM 826 O O . ASP A 1 111 ? 3.33 5.141 -5.711 1 97.06 111 ASP A O 1
ATOM 830 N N . VAL A 1 112 ? 1.181 5.586 -5.953 1 98.38 112 VAL A N 1
ATOM 831 C CA . VAL A 1 112 ? 0.981 5.875 -4.535 1 98.38 112 VAL A CA 1
ATOM 832 C C . VAL A 1 112 ? 1.357 4.652 -3.701 1 98.38 112 VAL A C 1
ATOM 834 O O . VAL A 1 112 ? 1.73 4.785 -2.531 1 98.38 112 VAL A O 1
ATOM 837 N N . LEU A 1 113 ? 1.304 3.42 -4.301 1 98.31 113 LEU A N 1
ATOM 838 C CA . LEU A 1 113 ? 1.614 2.186 -3.588 1 98.31 113 LEU A CA 1
ATOM 839 C C . LEU A 1 113 ? 3.115 2.062 -3.342 1 98.31 113 LEU A C 1
ATOM 841 O O . LEU A 1 113 ? 3.543 1.345 -2.436 1 98.31 113 LEU A O 1
ATOM 845 N N . HIS A 1 114 ? 3.91 2.768 -4.137 1 98.06 114 HIS A N 1
ATOM 846 C CA . HIS A 1 114 ? 5.367 2.725 -4.043 1 98.06 114 HIS A CA 1
ATOM 847 C C . HIS A 1 114 ? 5.906 3.947 -3.309 1 98.06 114 HIS A C 1
ATOM 849 O O . HIS A 1 114 ? 7.082 3.99 -2.947 1 98.06 114 HIS A O 1
ATOM 855 N N . SER A 1 115 ? 5.113 4.953 -3.045 1 98.62 115 SER A N 1
ATOM 856 C CA . SER A 1 115 ? 5.531 6.293 -2.643 1 98.62 115 SER A CA 1
ATOM 857 C C . SER A 1 115 ? 5.797 6.363 -1.142 1 98.62 115 SER A C 1
ATOM 859 O O . SER A 1 115 ? 4.879 6.184 -0.336 1 98.62 115 SER A O 1
ATOM 861 N N . GLY A 1 116 ? 7.027 6.668 -0.819 1 98.81 116 GLY A N 1
ATOM 862 C CA . GLY A 1 116 ? 7.324 6.957 0.575 1 98.81 116 GLY A CA 1
ATOM 863 C C . GLY A 1 116 ? 6.629 8.203 1.086 1 98.81 116 GLY A C 1
ATOM 864 O O . GLY A 1 116 ? 6.258 8.273 2.258 1 98.81 116 GLY A O 1
ATOM 865 N N . THR A 1 117 ? 6.434 9.25 0.227 1 98.88 117 THR A N 1
ATOM 866 C CA . THR A 1 117 ? 5.711 10.477 0.565 1 98.88 117 THR A CA 1
ATOM 867 C C . THR A 1 117 ? 4.27 10.164 0.958 1 98.88 117 THR A C 1
ATOM 869 O O . THR A 1 117 ? 3.818 10.547 2.037 1 98.88 117 THR A O 1
ATOM 872 N N . PHE A 1 118 ? 3.605 9.383 0.114 1 98.94 118 PHE A N 1
ATOM 873 C CA . PHE A 1 118 ? 2.229 9.008 0.413 1 98.94 118 PHE A CA 1
ATOM 874 C C . PHE A 1 118 ? 2.158 8.172 1.684 1 98.94 118 PHE A C 1
ATOM 876 O O . PHE A 1 118 ? 1.271 8.367 2.516 1 98.94 118 PHE A O 1
ATOM 883 N N . ALA A 1 119 ? 3.119 7.246 1.83 1 98.94 119 ALA A N 1
ATOM 884 C CA . ALA A 1 119 ? 3.152 6.375 3 1 98.94 119 ALA A CA 1
ATOM 885 C C . ALA A 1 119 ? 3.359 7.18 4.281 1 98.94 119 ALA A C 1
ATOM 887 O O . ALA A 1 119 ? 2.822 6.832 5.336 1 98.94 119 ALA A O 1
ATOM 888 N N . GLY A 1 120 ? 4.207 8.219 4.223 1 98.94 120 GLY A N 1
ATOM 889 C CA . GLY A 1 120 ? 4.383 9.078 5.379 1 98.94 120 GLY A CA 1
ATOM 890 C C . GLY A 1 120 ? 3.086 9.711 5.852 1 98.94 120 GLY A C 1
ATOM 891 O O . GLY A 1 120 ? 2.783 9.703 7.047 1 98.94 120 GLY A O 1
ATOM 892 N N . ALA A 1 121 ? 2.311 10.25 4.891 1 98.94 121 ALA A N 1
ATOM 893 C CA . ALA A 1 121 ? 1.009 10.828 5.223 1 98.94 121 ALA A CA 1
ATOM 894 C C . ALA A 1 121 ? 0.061 9.758 5.766 1 98.94 121 ALA A C 1
ATOM 896 O O . ALA A 1 121 ? -0.622 9.977 6.766 1 98.94 121 ALA A O 1
ATOM 897 N N . ARG A 1 122 ? 0.04 8.594 5.125 1 98.88 122 ARG A N 1
ATOM 898 C CA . ARG A 1 122 ? -0.839 7.508 5.543 1 98.88 122 ARG A CA 1
ATOM 899 C C . ARG A 1 122 ? -0.491 7.035 6.953 1 98.88 122 ARG A C 1
ATOM 901 O O . ARG A 1 122 ? -1.381 6.746 7.754 1 98.88 122 ARG A O 1
ATOM 908 N N . HIS A 1 123 ? 0.78 6.93 7.215 1 98.88 123 HIS A N 1
ATOM 909 C CA . HIS A 1 123 ? 1.198 6.441 8.523 1 98.88 123 HIS A CA 1
ATOM 910 C C . HIS A 1 123 ? 0.802 7.414 9.633 1 98.88 123 HIS A C 1
ATOM 912 O O . HIS A 1 123 ? 0.414 6.996 10.727 1 98.88 123 HIS A O 1
ATOM 918 N N . ALA A 1 124 ? 0.901 8.734 9.367 1 98.88 124 ALA A N 1
ATOM 919 C CA . ALA A 1 124 ? 0.395 9.719 10.32 1 98.88 124 ALA A CA 1
ATOM 920 C C . ALA A 1 124 ? -1.108 9.555 10.523 1 98.88 124 ALA A C 1
ATOM 922 O O . ALA A 1 124 ? -1.602 9.672 11.648 1 98.88 124 ALA A O 1
ATOM 923 N N . ALA A 1 125 ? -1.776 9.273 9.453 1 98.81 125 ALA A N 1
ATOM 924 C CA . ALA A 1 125 ? -3.217 9.039 9.516 1 98.81 125 ALA A CA 1
ATOM 925 C C . ALA A 1 125 ? -3.533 7.812 10.367 1 98.81 125 ALA A C 1
ATOM 927 O O . ALA A 1 125 ? -4.555 7.773 11.055 1 98.81 125 ALA A O 1
ATOM 928 N N . PHE A 1 126 ? -2.666 6.797 10.383 1 98.06 126 PHE A N 1
ATOM 929 C CA . PHE A 1 126 ? -2.836 5.629 11.242 1 98.06 126 PHE A CA 1
ATOM 930 C C . PHE A 1 126 ? -2.918 6.039 12.703 1 98.06 126 PHE A C 1
ATOM 9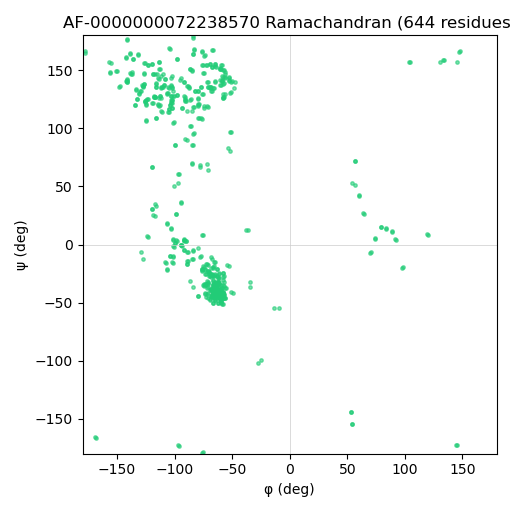32 O O . PHE A 1 126 ? -3.547 5.355 13.516 1 98.06 126 PHE A O 1
ATOM 939 N N . TYR A 1 127 ? -2.291 7.156 13.008 1 97.75 127 TYR A N 1
ATOM 940 C CA . TYR A 1 127 ? -2.295 7.652 14.383 1 97.75 127 TYR A CA 1
ATOM 941 C C . TYR A 1 127 ? -3.484 8.578 14.625 1 97.75 127 TYR A C 1
ATOM 943 O O . TYR A 1 127 ? -3.596 9.188 15.688 1 97.75 127 TYR A O 1
ATOM 951 N N . GLY A 1 128 ? -4.363 8.75 13.602 1 98.19 128 GLY A N 1
ATOM 952 C CA . GLY A 1 128 ? -5.555 9.57 13.742 1 98.19 128 GLY A CA 1
ATOM 953 C C . GLY A 1 128 ? -5.32 11.023 13.391 1 98.19 128 GLY A C 1
ATOM 954 O O . GLY A 1 128 ? -6.133 11.891 13.727 1 98.19 128 GLY A O 1
ATOM 955 N N . VAL A 1 129 ? -4.184 11.359 12.797 1 98.81 129 VAL A N 1
ATOM 956 C CA . VAL A 1 129 ? -3.85 12.734 12.453 1 98.81 129 VAL A CA 1
ATOM 957 C C . VAL A 1 129 ? -4.328 13.039 11.031 1 98.81 129 VAL A C 1
ATOM 959 O O . VAL A 1 129 ? -4.031 12.297 10.094 1 98.81 129 VAL A O 1
ATOM 962 N N . PRO A 1 130 ? -5.172 14.109 10.805 1 98.81 130 PRO A N 1
ATOM 963 C CA . PRO A 1 130 ? -5.469 14.531 9.43 1 98.81 130 PRO A CA 1
ATOM 964 C C . PRO A 1 130 ? -4.207 14.742 8.594 1 98.81 130 PRO A C 1
ATOM 966 O O . PRO A 1 130 ? -3.268 15.406 9.047 1 98.81 130 PRO A O 1
ATOM 969 N N . SER A 1 131 ? -4.141 14.164 7.367 1 98.94 131 SER A N 1
ATOM 970 C CA . SER A 1 131 ? -2.855 14.094 6.68 1 98.94 131 SER A CA 1
ATOM 971 C C . SER A 1 131 ? -3.004 14.414 5.195 1 98.94 131 SER A C 1
ATOM 973 O O . SER A 1 131 ? -4.039 14.125 4.594 1 98.94 131 SER A O 1
ATOM 975 N N . VAL A 1 132 ? -2.006 15.023 4.594 1 98.94 132 VAL A N 1
ATOM 976 C CA . VAL A 1 132 ? -1.92 15.375 3.182 1 98.94 132 VAL A CA 1
ATOM 977 C C . VAL A 1 132 ? -0.563 14.953 2.623 1 98.94 132 VAL A C 1
ATOM 979 O O . VAL A 1 132 ? 0.478 15.242 3.217 1 98.94 132 VAL A O 1
ATOM 982 N N . ALA A 1 133 ? -0.535 14.195 1.584 1 98.94 133 ALA A N 1
ATOM 983 C CA . ALA A 1 133 ? 0.661 14 0.767 1 98.94 133 ALA A CA 1
ATOM 984 C C . ALA A 1 133 ? 0.707 15.008 -0.382 1 98.94 133 ALA A C 1
ATOM 986 O O . ALA A 1 133 ? -0.323 15.312 -0.99 1 98.94 133 ALA A O 1
ATOM 987 N N . THR A 1 134 ? 1.843 15.539 -0.698 1 98.94 134 THR A N 1
ATOM 988 C CA . THR A 1 134 ? 1.929 16.562 -1.739 1 98.94 134 THR A CA 1
ATOM 989 C C . THR A 1 134 ? 3.191 16.375 -2.574 1 98.94 134 THR A C 1
ATOM 991 O O . THR A 1 134 ? 4.242 16 -2.047 1 98.94 134 THR A O 1
ATOM 994 N N . SER A 1 135 ? 3.104 16.609 -3.871 1 98.88 135 SER A N 1
ATOM 995 C CA . SER A 1 135 ? 4.18 16.344 -4.824 1 98.88 135 SER A CA 1
ATOM 996 C C . SER A 1 135 ? 4.242 17.438 -5.891 1 98.88 135 SER A C 1
ATOM 998 O O . SER A 1 135 ? 3.215 17.984 -6.285 1 98.88 135 SER A O 1
ATOM 1000 N N . LEU A 1 136 ? 5.453 17.797 -6.246 1 98.81 136 LEU A N 1
ATOM 1001 C CA . LEU A 1 136 ? 5.688 18.484 -7.516 1 98.81 136 LEU A CA 1
ATOM 1002 C C . LEU A 1 136 ? 5.699 17.484 -8.672 1 98.81 136 LEU A C 1
ATOM 1004 O O . LEU A 1 136 ? 6.621 16.672 -8.789 1 98.81 136 LEU A O 1
ATOM 1008 N N . ALA A 1 137 ? 4.684 17.516 -9.484 1 98.06 137 ALA A N 1
ATOM 1009 C CA . ALA A 1 137 ? 4.559 16.594 -10.609 1 98.06 137 ALA A CA 1
ATOM 1010 C C . ALA A 1 137 ? 5.32 17.109 -11.828 1 98.06 137 ALA A C 1
ATOM 1012 O O . ALA A 1 137 ? 4.715 17.484 -12.828 1 98.06 137 ALA A O 1
ATOM 1013 N N . SER A 1 138 ? 6.586 17.094 -11.758 1 94.44 138 SER A N 1
ATOM 1014 C CA . SER A 1 138 ? 7.48 17.562 -12.812 1 94.44 138 SER A CA 1
ATOM 1015 C C . SER A 1 138 ? 8.852 16.922 -12.703 1 94.44 138 SER A C 1
ATOM 1017 O O . SER A 1 138 ? 9.219 16.391 -11.648 1 94.44 138 SER A O 1
ATOM 1019 N N . ASN A 1 139 ? 9.539 16.891 -13.789 1 88.19 139 ASN A N 1
ATOM 1020 C CA . ASN A 1 139 ? 10.93 16.438 -13.789 1 88.19 139 ASN A CA 1
ATOM 1021 C C . ASN A 1 139 ? 11.891 17.625 -13.648 1 88.19 139 ASN A C 1
ATOM 1023 O O . ASN A 1 139 ? 13.102 17.422 -13.539 1 88.19 139 ASN A O 1
ATOM 1027 N N . ASP A 1 140 ? 11.367 18.812 -13.586 1 93.19 140 ASP A N 1
ATOM 1028 C CA . ASP A 1 140 ? 12.141 20.031 -13.383 1 93.19 140 ASP A CA 1
ATOM 1029 C C . ASP A 1 140 ? 12.062 20.5 -11.93 1 93.19 140 ASP A C 1
ATOM 1031 O O . ASP A 1 140 ? 11.078 21.125 -11.523 1 93.19 140 ASP A O 1
ATOM 1035 N N . MET A 1 141 ? 13.156 20.266 -11.242 1 93.12 141 MET A N 1
ATOM 1036 C CA . MET A 1 141 ? 13.148 20.484 -9.797 1 93.12 141 MET A CA 1
ATOM 1037 C C . MET A 1 141 ? 13.773 21.844 -9.453 1 93.12 141 MET A C 1
ATOM 1039 O O . MET A 1 141 ? 14.344 22 -8.375 1 93.12 141 MET A O 1
ATOM 1043 N N . ARG A 1 142 ? 13.703 22.875 -10.484 1 95 142 ARG A N 1
ATOM 1044 C CA . ARG A 1 142 ? 14.141 24.234 -10.18 1 95 142 ARG A CA 1
ATOM 1045 C C . ARG A 1 142 ? 13.352 24.812 -9.008 1 95 142 ARG A C 1
ATOM 1047 O O . ARG A 1 142 ? 12.18 24.484 -8.828 1 95 142 ARG A O 1
ATOM 1054 N N . GLU A 1 143 ? 13.93 25.562 -8.211 1 97.44 143 GLU A N 1
ATOM 1055 C CA . GLU A 1 143 ? 13.344 26.125 -7 1 97.44 143 GLU A CA 1
ATOM 1056 C C . GLU A 1 143 ? 11.992 26.766 -7.289 1 97.44 143 GLU A C 1
ATOM 1058 O O . GLU A 1 143 ? 11.062 26.641 -6.488 1 97.44 143 GLU A O 1
ATOM 1063 N N . GLU A 1 144 ? 11.891 27.469 -8.367 1 97.75 144 GLU A N 1
ATOM 1064 C CA . GLU A 1 144 ? 10.641 28.125 -8.719 1 97.75 144 GLU A CA 1
ATOM 1065 C C . GLU A 1 144 ? 9.5 27.125 -8.828 1 97.75 144 GLU A C 1
ATOM 1067 O O . GLU A 1 144 ? 8.359 27.438 -8.453 1 97.75 144 GLU A O 1
ATOM 1072 N N . ASN A 1 145 ? 9.797 26 -9.406 1 98.44 145 ASN A N 1
ATOM 1073 C CA . ASN A 1 145 ? 8.781 24.953 -9.531 1 98.44 145 ASN A CA 1
ATOM 1074 C C . ASN A 1 145 ? 8.422 24.359 -8.18 1 98.44 145 ASN A C 1
ATOM 1076 O O . ASN A 1 145 ? 7.254 24.047 -7.914 1 98.44 145 ASN A O 1
ATOM 1080 N N . ILE A 1 146 ? 9.438 24.203 -7.348 1 98.69 146 ILE A N 1
ATOM 1081 C CA . ILE A 1 146 ? 9.195 23.719 -6 1 98.69 146 ILE A CA 1
ATOM 1082 C C . ILE A 1 146 ? 8.312 24.703 -5.242 1 98.69 146 ILE A C 1
ATOM 1084 O O . ILE A 1 146 ? 7.363 24.312 -4.562 1 98.69 146 ILE A O 1
ATOM 1088 N N . LEU A 1 147 ? 8.594 25.969 -5.371 1 98.69 147 LEU A N 1
ATOM 1089 C CA . LEU A 1 147 ? 7.82 27.016 -4.703 1 98.69 147 LEU A CA 1
ATOM 1090 C C . LEU A 1 147 ? 6.371 27 -5.18 1 98.69 147 LEU A C 1
ATOM 1092 O O . LEU A 1 147 ? 5.453 27.297 -4.402 1 98.69 147 LEU A O 1
ATOM 1096 N N . THR A 1 148 ? 6.184 26.656 -6.469 1 98.69 148 THR A N 1
ATOM 1097 C CA . THR A 1 148 ? 4.832 26.531 -6.996 1 98.69 148 THR A CA 1
ATOM 1098 C C . THR A 1 148 ? 4.059 25.453 -6.238 1 98.69 148 THR A C 1
ATOM 1100 O O . THR A 1 148 ? 2.914 25.672 -5.836 1 98.69 148 THR A O 1
ATOM 1103 N N . ALA A 1 149 ? 4.688 24.344 -6.035 1 98.88 149 ALA A N 1
ATOM 1104 C CA . ALA A 1 149 ? 4.059 23.25 -5.293 1 98.88 149 ALA A CA 1
ATOM 1105 C C . ALA A 1 149 ? 3.848 23.641 -3.832 1 98.88 149 ALA A C 1
ATOM 1107 O O . ALA A 1 149 ? 2.838 23.266 -3.227 1 98.88 149 ALA A O 1
ATOM 1108 N N . VAL A 1 150 ? 4.785 24.391 -3.232 1 98.94 150 VAL A N 1
ATOM 1109 C CA . VAL A 1 150 ? 4.668 24.859 -1.855 1 98.94 150 VAL A CA 1
ATOM 1110 C C . VAL A 1 150 ? 3.443 25.766 -1.721 1 98.94 150 VAL A C 1
ATOM 1112 O O . VAL A 1 150 ? 2.652 25.609 -0.787 1 98.94 150 VAL A O 1
ATOM 1115 N N . GLU A 1 151 ? 3.277 26.609 -2.641 1 98.81 151 GLU A N 1
ATOM 1116 C CA . GLU A 1 151 ? 2.158 27.547 -2.586 1 98.81 151 GLU A CA 1
ATOM 1117 C C . GLU A 1 151 ? 0.825 26.812 -2.74 1 98.81 151 GLU A C 1
ATOM 1119 O O . GLU A 1 151 ? -0.138 27.125 -2.031 1 98.81 151 GLU A O 1
ATOM 1124 N N . ALA A 1 152 ? 0.759 25.906 -3.689 1 98.88 152 ALA A N 1
ATOM 1125 C CA . ALA A 1 152 ? -0.459 25.125 -3.854 1 98.88 152 ALA A CA 1
ATOM 1126 C C . ALA A 1 152 ? -0.783 24.344 -2.582 1 98.88 152 ALA A C 1
ATOM 1128 O O . ALA A 1 152 ? -1.941 24.281 -2.162 1 98.88 152 ALA A O 1
ATOM 1129 N N . THR A 1 153 ? 0.246 23.75 -1.991 1 98.94 153 THR A N 1
ATOM 1130 C CA . THR A 1 153 ? 0.08 23.016 -0.745 1 98.94 153 THR A CA 1
ATOM 1131 C C . THR A 1 153 ? -0.424 23.922 0.366 1 98.94 153 THR A C 1
ATOM 1133 O O . THR A 1 153 ? -1.333 23.562 1.114 1 98.94 153 THR A O 1
ATOM 1136 N N . PHE A 1 154 ? 0.16 25.094 0.43 1 98.88 154 PHE A N 1
ATOM 1137 C CA . PHE A 1 154 ? -0.243 26.078 1.434 1 98.88 154 PHE A CA 1
ATOM 1138 C C . PHE A 1 154 ? -1.705 26.469 1.254 1 98.88 154 PHE A C 1
ATOM 1140 O O . PHE A 1 154 ? -2.451 26.562 2.23 1 98.88 154 PHE A O 1
ATOM 1147 N N . GLN A 1 155 ? -2.133 26.672 0.056 1 98.5 155 GLN A N 1
ATOM 1148 C CA . GLN A 1 155 ? -3.52 27.031 -0.212 1 98.5 155 GLN A CA 1
ATOM 1149 C C . GLN A 1 155 ? -4.48 25.953 0.256 1 98.5 155 GLN A C 1
ATOM 1151 O O . GLN A 1 155 ? -5.48 26.234 0.915 1 98.5 155 GLN A O 1
ATOM 1156 N N . LEU A 1 156 ? -4.172 24.719 -0.05 1 98.69 156 LEU A N 1
ATOM 1157 C CA . LEU A 1 156 ? -5.023 23.609 0.358 1 98.69 156 LEU A CA 1
ATOM 1158 C C . LEU A 1 156 ? -5.016 23.453 1.875 1 98.69 156 LEU A C 1
ATOM 1160 O O . LEU A 1 156 ? -6.074 23.422 2.506 1 98.69 156 LEU A O 1
ATOM 1164 N N . CYS A 1 157 ? -3.838 23.406 2.469 1 98.75 157 CYS A N 1
ATOM 1165 C CA . CYS A 1 157 ? -3.699 23.062 3.877 1 98.75 157 CYS A CA 1
ATOM 1166 C C . CYS A 1 157 ? -4.168 24.203 4.773 1 98.75 157 CYS A C 1
ATOM 1168 O O . CYS A 1 157 ? -4.699 23.953 5.859 1 98.75 157 CYS A O 1
ATOM 1170 N N . SER A 1 158 ? -3.963 25.484 4.371 1 97.25 158 SER A N 1
ATOM 1171 C CA . SER A 1 158 ? -4.484 26.594 5.156 1 97.25 158 SER A CA 1
ATOM 1172 C C . SER A 1 158 ? -6.008 26.562 5.219 1 97.25 158 SER A C 1
ATOM 1174 O O . SER A 1 158 ? -6.602 26.891 6.246 1 97.25 158 SER A O 1
ATOM 1176 N N . LYS A 1 159 ? -6.652 26.125 4.121 1 96.5 159 LYS A N 1
ATOM 1177 C CA . LYS A 1 159 ? -8.102 25.953 4.125 1 96.5 159 LYS A CA 1
ATOM 1178 C C . LYS A 1 159 ? -8.508 24.828 5.086 1 96.5 159 LYS A C 1
ATOM 1180 O O . LYS A 1 159 ? -9.477 24.984 5.836 1 96.5 159 LYS A O 1
ATOM 1185 N N . LEU A 1 160 ? -7.805 23.734 5.023 1 98 160 LEU A N 1
ATOM 1186 C CA . LEU A 1 160 ? -8.109 22.594 5.883 1 98 160 LEU A CA 1
ATOM 1187 C C . LEU A 1 160 ? -7.977 22.969 7.352 1 98 160 LEU A C 1
ATOM 1189 O O . LEU A 1 160 ? -8.805 22.578 8.18 1 98 160 LEU A O 1
ATOM 1193 N N . LEU A 1 161 ? -6.953 23.766 7.684 1 97 161 LEU A N 1
ATOM 1194 C CA . LEU A 1 161 ? -6.645 24.125 9.062 1 97 161 LEU A CA 1
ATOM 1195 C C . LEU A 1 161 ? -7.754 24.984 9.656 1 97 161 LEU A C 1
ATOM 1197 O O . LEU A 1 161 ? -7.895 25.078 10.875 1 97 161 LEU A O 1
ATOM 1201 N N . THR A 1 162 ? -8.602 25.609 8.797 1 93.88 162 THR A N 1
ATOM 1202 C CA . THR A 1 162 ? -9.656 26.5 9.281 1 93.88 162 THR A CA 1
ATOM 1203 C C . THR A 1 162 ? -10.758 25.703 9.969 1 93.88 162 THR A C 1
ATOM 1205 O O . THR A 1 162 ? -11.477 26.234 10.82 1 93.88 162 THR A O 1
ATOM 1208 N N . PHE A 1 163 ? -10.844 24.391 9.609 1 93 163 PHE A N 1
ATOM 1209 C CA . PHE A 1 163 ? -11.953 23.656 10.203 1 93 163 PHE A CA 1
ATOM 1210 C C . PHE A 1 163 ? -11.453 22.438 10.969 1 93 163 PHE A C 1
ATOM 1212 O O . PHE A 1 163 ? -12.242 21.578 11.375 1 93 163 PHE A O 1
ATOM 1219 N N . LEU A 1 164 ? -10.188 22.281 11.109 1 96 164 LEU A N 1
ATOM 1220 C CA . LEU A 1 164 ? -9.625 21.203 11.922 1 96 164 LEU A CA 1
ATOM 1221 C C . LEU A 1 164 ? -9.469 21.641 13.375 1 96 164 LEU A C 1
ATOM 1223 O O . LEU A 1 164 ? -9.078 22.781 13.641 1 96 164 LEU A O 1
ATOM 1227 N N . PRO A 1 165 ? -9.82 20.812 14.32 1 94.25 165 PRO A N 1
ATOM 1228 C CA . PRO A 1 165 ? -9.469 21.125 15.711 1 94.25 165 PRO A CA 1
ATOM 1229 C C . PRO A 1 165 ? -7.961 21.141 15.953 1 94.25 165 PRO A C 1
ATOM 1231 O O . PRO A 1 165 ? -7.215 20.438 15.266 1 94.25 165 PRO A O 1
ATOM 1234 N N . GLN A 1 166 ? -7.555 21.875 16.922 1 94.25 166 GLN A N 1
ATOM 1235 C CA . GLN A 1 166 ? -6.133 21.953 17.25 1 94.25 166 GLN A CA 1
ATOM 1236 C C . GLN A 1 166 ? -5.562 20.578 17.578 1 94.25 166 GLN A C 1
ATOM 1238 O O . GLN A 1 166 ? -4.461 20.234 17.141 1 94.25 166 GLN A O 1
ATOM 1243 N N . ARG A 1 167 ? -6.34 19.906 18.344 1 96.06 167 ARG A N 1
ATOM 1244 C CA . ARG A 1 167 ? -6.02 18.516 18.625 1 96.06 167 ARG A CA 1
ATOM 1245 C C . ARG A 1 167 ? -6.918 17.578 17.812 1 96.06 167 ARG A C 1
ATOM 1247 O O . ARG A 1 167 ? -8.148 17.656 17.922 1 96.06 167 ARG A O 1
ATOM 1254 N N . PRO A 1 168 ? -6.289 16.672 17.016 1 97.38 168 PRO A N 1
ATOM 1255 C CA . PRO A 1 168 ? -7.133 15.75 16.25 1 97.38 168 PRO A CA 1
ATOM 1256 C C . PRO A 1 168 ? -8.055 14.922 17.141 1 97.38 168 PRO A C 1
ATOM 1258 O O . PRO A 1 168 ? -7.617 14.43 18.188 1 97.38 168 PRO A O 1
ATOM 1261 N N . LYS A 1 169 ? -9.273 14.758 16.719 1 92.81 169 LYS A N 1
ATOM 1262 C CA . LYS A 1 169 ? -10.32 14.078 17.484 1 92.81 169 LYS A CA 1
ATOM 1263 C C . LYS A 1 169 ? -9.938 12.625 17.75 1 92.81 169 LYS A C 1
ATOM 1265 O O . LYS A 1 169 ? -10.305 12.07 18.797 1 92.81 169 LYS A O 1
ATOM 1270 N N . ASN A 1 170 ? -9.18 12.055 16.906 1 97.25 170 ASN A N 1
ATOM 1271 C CA . ASN A 1 170 ? -8.891 10.625 16.953 1 97.25 170 ASN A CA 1
ATOM 1272 C C . ASN A 1 170 ? -7.406 10.359 17.156 1 97.25 170 ASN A C 1
ATOM 1274 O O . ASN A 1 170 ? -6.902 9.305 16.781 1 97.25 170 ASN A O 1
ATOM 1278 N N . PHE A 1 171 ? -6.715 11.367 17.781 1 97.5 171 PHE A N 1
ATOM 1279 C CA . PHE A 1 171 ? -5.273 11.266 17.984 1 97.5 171 PHE A CA 1
ATOM 1280 C C . PHE A 1 171 ? -4.926 10.023 18.797 1 97.5 171 PHE A C 1
ATOM 1282 O O . PHE A 1 171 ? -5.516 9.773 19.844 1 97.5 171 PHE A O 1
ATOM 1289 N N . GLN A 1 172 ? -4.02 9.125 18.312 1 94.88 172 GLN A N 1
ATOM 1290 C CA . GLN A 1 172 ? -3.494 7.906 18.906 1 94.88 172 GLN A CA 1
ATOM 1291 C C . GLN A 1 172 ? -4.527 6.785 18.875 1 94.88 172 GLN A C 1
ATOM 1293 O O . GLN A 1 172 ? -4.34 5.738 19.5 1 94.88 172 GLN A O 1
ATOM 1298 N N . ARG A 1 173 ? -5.625 7.012 18.266 1 95.5 173 ARG A N 1
ATOM 1299 C CA . ARG A 1 173 ? -6.648 6 18 1 95.5 173 ARG A CA 1
ATOM 1300 C C . ARG A 1 173 ? -7.102 5.344 19.312 1 95.5 173 ARG A C 1
ATOM 1302 O O . ARG A 1 173 ? -6.875 4.152 19.516 1 95.5 173 ARG A O 1
ATOM 1309 N N . PRO A 1 174 ? -7.82 6.047 20.109 1 95.38 174 PRO A N 1
ATOM 1310 C CA . PRO A 1 174 ? -8.273 5.453 21.359 1 95.38 174 PRO A CA 1
ATOM 1311 C C . PRO A 1 174 ? -9.281 4.324 21.156 1 95.38 174 PRO A C 1
ATOM 1313 O O . PRO A 1 174 ? -10.055 4.355 20.188 1 95.38 174 PRO A O 1
ATOM 1316 N N . LEU A 1 175 ? -9.328 3.428 22.062 1 94 175 LEU A N 1
ATOM 1317 C CA . LEU A 1 175 ? -10.164 2.234 21.969 1 94 175 LEU A CA 1
ATOM 1318 C C . LEU A 1 175 ? -11.625 2.611 21.797 1 94 175 LEU A C 1
ATOM 1320 O O . LEU A 1 175 ? -12.383 1.898 21.125 1 94 175 LEU A O 1
ATOM 1324 N N . SER A 1 176 ? -11.992 3.695 22.328 1 92.69 176 SER A N 1
ATOM 1325 C CA . SER A 1 176 ? -13.383 4.137 22.297 1 92.69 176 SER A CA 1
ATOM 1326 C C . SER A 1 176 ? -13.828 4.453 20.875 1 92.69 176 SER A C 1
ATOM 1328 O O . SER A 1 176 ? -15.031 4.551 20.609 1 92.69 176 SER A O 1
ATOM 1330 N N . THR A 1 177 ? -12.891 4.586 19.953 1 91.81 177 THR A N 1
ATOM 1331 C CA . THR A 1 177 ? -13.234 4.914 18.578 1 91.81 177 THR A CA 1
ATOM 1332 C C . THR A 1 177 ? -13.188 3.668 17.703 1 91.81 177 THR A C 1
ATOM 1334 O O . THR A 1 177 ? -13.344 3.756 16.484 1 91.81 177 THR A O 1
ATOM 1337 N N . PHE A 1 178 ? -12.953 2.51 18.344 1 93.44 178 PHE A N 1
ATOM 1338 C CA . PHE A 1 178 ? -12.82 1.264 17.594 1 93.44 178 PHE A CA 1
ATOM 1339 C C . PHE A 1 178 ? -14.188 0.662 17.297 1 93.44 178 PHE A C 1
ATOM 1341 O O . PHE A 1 178 ? -14.742 -0.068 18.125 1 93.44 178 PHE A O 1
ATOM 1348 N N . TYR A 1 179 ? -14.695 0.937 16.172 1 89.94 179 TYR A N 1
ATOM 1349 C CA . TYR A 1 179 ? -15.914 0.304 15.672 1 89.94 179 TYR A CA 1
ATOM 1350 C C . TYR A 1 179 ? -15.891 0.222 14.148 1 89.94 179 TYR A C 1
ATOM 1352 O O . TYR A 1 179 ? -15.344 1.103 13.477 1 89.94 179 TYR A O 1
ATOM 1360 N N . ARG A 1 180 ? -16.516 -0.785 13.672 1 90.25 180 ARG A N 1
ATOM 1361 C CA . ARG A 1 180 ? -16.656 -0.897 12.227 1 90.25 180 ARG A CA 1
ATOM 1362 C C . ARG A 1 180 ? -17.547 0.217 11.672 1 90.25 180 ARG A C 1
ATOM 1364 O O . ARG A 1 180 ? -18.625 0.488 12.211 1 90.25 180 ARG A O 1
ATOM 1371 N N . ARG A 1 181 ? -17.062 0.787 10.602 1 87.88 181 ARG A N 1
ATOM 1372 C CA . ARG A 1 181 ? -17.859 1.805 9.93 1 87.88 181 ARG A CA 1
ATOM 1373 C C . ARG A 1 181 ? -19.062 1.181 9.227 1 87.88 181 ARG A C 1
ATOM 1375 O O . ARG A 1 181 ? -18.906 0.307 8.375 1 87.88 181 ARG A O 1
ATOM 1382 N N . ARG A 1 182 ? -20.266 1.568 9.625 1 84.25 182 ARG A N 1
ATOM 1383 C CA . ARG A 1 182 ? -21.5 1.128 8.969 1 84.25 182 ARG A CA 1
ATOM 1384 C C . ARG A 1 182 ? -22.094 2.244 8.117 1 84.25 182 ARG A C 1
ATOM 1386 O O . ARG A 1 182 ? -22.203 3.385 8.57 1 84.25 182 ARG A O 1
ATOM 1393 N N . VAL A 1 183 ? -22.125 1.956 6.875 1 76.88 183 VAL A N 1
ATOM 1394 C CA . VAL A 1 183 ? -22.688 2.982 6.004 1 76.88 183 VAL A CA 1
ATOM 1395 C C . VAL A 1 183 ? -23.969 2.457 5.348 1 76.88 183 VAL A C 1
ATOM 1397 O O . VAL A 1 183 ? -24.016 1.31 4.898 1 76.88 183 VAL A O 1
ATOM 1400 N N . GLU A 1 184 ? -24.906 3.328 5.379 1 78.5 184 GLU A N 1
ATOM 1401 C CA . GLU A 1 184 ? -26.156 2.998 4.711 1 78.5 184 GLU A CA 1
ATOM 1402 C C . GLU A 1 184 ? -25.969 2.855 3.207 1 78.5 184 GLU A C 1
ATOM 1404 O O . GLU A 1 184 ? -25 3.396 2.645 1 78.5 184 GLU A O 1
ATOM 1409 N N . GLU A 1 185 ? -26.828 2.104 2.58 1 72.81 185 GLU A N 1
ATOM 1410 C CA . GLU A 1 185 ? -26.75 1.851 1.144 1 72.81 185 GLU A CA 1
ATOM 1411 C C . GLU A 1 185 ? -26.953 3.135 0.346 1 72.81 185 GLU A C 1
ATOM 1413 O O . GLU A 1 185 ? -26.344 3.324 -0.707 1 72.81 185 GLU A O 1
ATOM 1418 N N . SER A 1 186 ? -27.859 3.955 0.923 1 82.88 186 SER A N 1
ATOM 1419 C CA . SER A 1 186 ? -28.156 5.219 0.255 1 82.88 186 SER A CA 1
ATOM 1420 C C . SER A 1 186 ? -27.953 6.402 1.199 1 82.88 186 SER A C 1
ATOM 1422 O O . SER A 1 186 ? -28.516 6.422 2.299 1 82.88 186 SER A O 1
ATOM 1424 N N . LEU A 1 187 ? -27.125 7.324 0.76 1 90.44 187 LEU A N 1
ATOM 1425 C CA . LEU A 1 187 ? -26.828 8.508 1.558 1 90.44 187 LEU A CA 1
ATOM 1426 C C . LEU A 1 187 ? -27.297 9.773 0.846 1 90.44 187 LEU A C 1
ATOM 1428 O O . LEU A 1 187 ? -27.312 9.828 -0.386 1 90.44 187 LEU A O 1
ATOM 1432 N N . THR A 1 188 ? -27.719 10.727 1.665 1 92.62 188 THR A N 1
ATOM 1433 C CA . THR A 1 188 ? -27.969 12.07 1.137 1 92.62 188 THR A CA 1
ATOM 1434 C C . THR A 1 188 ? -26.656 12.805 0.898 1 92.62 188 THR A C 1
ATOM 1436 O O . THR A 1 188 ? -25.609 12.391 1.394 1 92.62 188 THR A O 1
ATOM 1439 N N . GLU A 1 189 ? -26.75 13.836 0.197 1 91.56 189 GLU A N 1
ATOM 1440 C CA . GLU A 1 189 ? -25.562 14.656 -0.062 1 91.56 189 GLU A CA 1
ATOM 1441 C C . GLU A 1 189 ? -24.922 15.125 1.24 1 91.56 189 GLU A C 1
ATOM 1443 O O . GLU A 1 189 ? -23.703 15.07 1.396 1 91.56 189 GLU A O 1
ATOM 1448 N N . ASP A 1 190 ? -25.75 15.531 2.123 1 93 190 ASP A N 1
ATOM 1449 C CA . ASP A 1 190 ? -25.266 16.016 3.406 1 93 190 ASP A CA 1
ATOM 1450 C C . ASP A 1 190 ? -24.547 14.914 4.176 1 93 190 ASP A C 1
ATOM 1452 O O . ASP A 1 190 ? -23.547 15.164 4.852 1 93 190 ASP A O 1
ATOM 1456 N N . GLN A 1 191 ? -25.109 13.781 4.031 1 94.06 191 GLN A N 1
ATOM 1457 C CA . GLN A 1 191 ? -24.5 12.641 4.719 1 94.06 191 GLN A CA 1
ATOM 1458 C C . GLN A 1 191 ? -23.141 12.297 4.117 1 94.06 191 GLN A C 1
ATOM 1460 O O . GLN A 1 191 ? -22.219 11.93 4.84 1 94.06 191 GLN A O 1
ATOM 1465 N N . TYR A 1 192 ? -23.047 12.391 2.779 1 94.5 192 TYR A N 1
ATOM 1466 C CA . TYR A 1 192 ? -21.75 12.195 2.117 1 94.5 192 TYR A CA 1
ATOM 1467 C C . TYR A 1 192 ? -20.719 13.203 2.629 1 94.5 192 TYR A C 1
ATOM 1469 O O . TYR A 1 192 ? -19.594 12.828 2.959 1 94.5 192 TYR A O 1
ATOM 1477 N N . PHE A 1 193 ? -21.188 14.422 2.713 1 93.81 193 PHE A N 1
ATOM 1478 C CA . PHE A 1 193 ? -20.312 15.5 3.176 1 93.81 193 PHE A CA 1
ATOM 1479 C C . PHE A 1 193 ? -19.844 15.242 4.602 1 93.81 193 PHE A C 1
ATOM 1481 O O . PHE A 1 193 ? -18.656 15.281 4.883 1 93.81 193 PHE A O 1
ATOM 1488 N N . ASP A 1 194 ? -20.797 14.953 5.461 1 94.19 194 ASP A N 1
ATOM 1489 C CA . ASP A 1 194 ? -20.484 14.742 6.875 1 94.19 194 ASP A CA 1
ATOM 1490 C C . ASP A 1 194 ? -19.5 13.578 7.055 1 94.19 194 ASP A C 1
ATOM 1492 O O . ASP A 1 194 ? -18.578 13.664 7.859 1 94.19 194 ASP A O 1
ATOM 1496 N N . LEU A 1 195 ? -19.766 12.578 6.328 1 95.75 195 LEU A N 1
ATOM 1497 C CA . LEU A 1 195 ? -18.922 11.391 6.457 1 95.75 195 LEU A CA 1
ATOM 1498 C C . LEU A 1 195 ? -17.516 11.664 5.945 1 95.75 195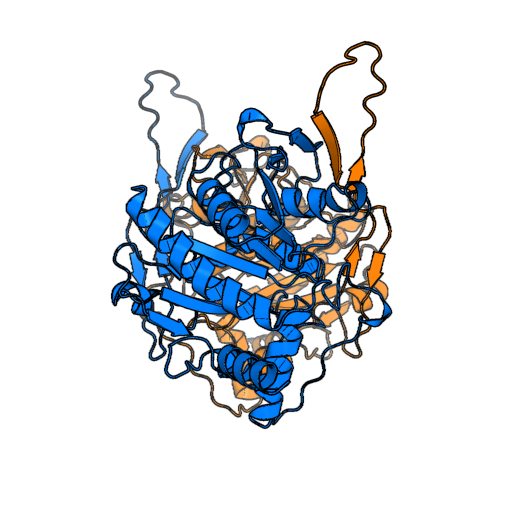 LEU A C 1
ATOM 1500 O O . LEU A 1 195 ? -16.531 11.242 6.566 1 95.75 195 LEU A O 1
ATOM 1504 N N . LEU A 1 196 ? -17.375 12.336 4.816 1 96.88 196 LEU A N 1
ATOM 1505 C CA . LEU A 1 196 ? -16.062 12.664 4.266 1 96.88 196 LEU A CA 1
ATOM 1506 C C . LEU A 1 196 ? -15.289 13.562 5.219 1 96.88 196 LEU A C 1
ATOM 1508 O O . LEU A 1 196 ? -14.102 13.344 5.457 1 96.88 196 LEU A O 1
ATOM 1512 N N . LEU A 1 197 ? -15.961 14.578 5.766 1 96.25 197 LEU A N 1
ATOM 1513 C CA . LEU A 1 197 ? -15.328 15.469 6.73 1 96.25 197 LEU A CA 1
ATOM 1514 C C . LEU A 1 197 ? -14.844 14.695 7.953 1 96.25 197 LEU A C 1
ATOM 1516 O O . LEU A 1 197 ? -13.711 14.875 8.398 1 96.25 197 LEU A O 1
ATOM 1520 N N . GLN A 1 198 ? -15.734 13.867 8.461 1 95.56 198 GLN A N 1
ATOM 1521 C CA . GLN A 1 198 ? -15.375 13.062 9.625 1 95.56 198 GLN A CA 1
ATOM 1522 C C . GLN A 1 198 ? -14.195 12.148 9.328 1 95.56 198 GLN A C 1
ATOM 1524 O O . GLN A 1 198 ? -13.273 12.031 10.133 1 95.56 198 GLN A O 1
ATOM 1529 N N . CYS A 1 199 ? -14.227 11.484 8.172 1 97.31 199 CYS A N 1
ATOM 1530 C CA . CYS A 1 199 ? -13.164 10.562 7.789 1 97.31 199 CYS A CA 1
ATOM 1531 C C . CYS A 1 199 ? -11.82 11.281 7.688 1 97.31 199 CYS A C 1
ATOM 1533 O O . CYS A 1 199 ? -10.789 10.734 8.086 1 97.31 199 CYS A O 1
ATOM 1535 N N . PHE A 1 200 ? -11.828 12.508 7.16 1 98.25 200 PHE A N 1
ATOM 1536 C CA . PHE A 1 200 ? -10.586 13.266 7.09 1 98.25 200 PHE A CA 1
ATOM 1537 C C . PHE A 1 200 ? -10.109 13.664 8.484 1 98.25 200 PHE A C 1
ATOM 1539 O O . PHE A 1 200 ? -8.938 13.484 8.828 1 98.25 200 PHE A O 1
ATOM 1546 N N . GLN A 1 201 ? -11.039 14.133 9.32 1 97.25 201 GLN A N 1
ATOM 1547 C CA . GLN A 1 201 ? -10.711 14.641 10.648 1 97.25 201 GLN A CA 1
ATOM 1548 C C . GLN A 1 201 ? -10.18 13.523 11.547 1 97.25 201 GLN A C 1
ATOM 1550 O O . GLN A 1 201 ? -9.414 13.781 12.484 1 97.25 201 GLN A O 1
ATOM 1555 N N . THR A 1 202 ? -10.594 12.297 11.273 1 97.31 202 THR A N 1
ATOM 1556 C CA . THR A 1 202 ? -10.203 11.188 12.141 1 97.31 202 THR A CA 1
ATOM 1557 C C . THR A 1 202 ? -9.039 10.414 11.531 1 97.31 202 THR A C 1
ATOM 1559 O O . THR A 1 202 ? -8.617 9.391 12.07 1 97.31 202 THR A O 1
ATOM 1562 N N . GLY A 1 203 ? -8.523 10.812 10.391 1 98.12 203 GLY A N 1
ATOM 1563 C CA . GLY A 1 203 ? -7.371 10.18 9.766 1 98.12 203 GLY A CA 1
ATOM 1564 C C . GLY A 1 203 ? -7.738 8.961 8.938 1 98.12 203 GLY A C 1
ATOM 1565 O O . GLY A 1 203 ? -6.867 8.172 8.57 1 98.12 203 GLY A O 1
ATOM 1566 N N . ASP A 1 204 ? -9.055 8.734 8.617 1 98.12 204 ASP A N 1
ATOM 1567 C CA . ASP A 1 204 ? -9.469 7.574 7.844 1 98.12 204 ASP A CA 1
ATOM 1568 C C . ASP A 1 204 ? -9.422 7.867 6.344 1 98.12 204 ASP A C 1
ATOM 1570 O O . ASP A 1 204 ? -9.492 6.949 5.523 1 98.12 204 ASP A O 1
ATOM 1574 N N . LEU A 1 205 ? -9.312 9.133 5.996 1 98.06 205 LEU A N 1
ATOM 1575 C CA . LEU A 1 205 ? -9.148 9.641 4.641 1 98.06 205 LEU A CA 1
ATOM 1576 C C . LEU A 1 205 ? -7.934 10.555 4.547 1 98.06 205 LEU A C 1
ATOM 1578 O O . LEU A 1 205 ? -7.664 11.336 5.465 1 98.06 205 LEU A O 1
ATOM 1582 N N . LEU A 1 206 ? -7.168 10.461 3.527 1 97.69 206 LEU A N 1
ATOM 1583 C CA . LEU A 1 206 ? -6.07 11.398 3.316 1 97.69 206 LEU A CA 1
ATOM 1584 C C . LEU A 1 206 ? -6.148 12.023 1.927 1 97.69 206 LEU A C 1
ATOM 1586 O O . LEU A 1 206 ? -6.824 11.5 1.042 1 97.69 206 LEU A O 1
ATOM 1590 N N . LEU A 1 207 ? -5.57 13.156 1.782 1 98.81 207 LEU A N 1
ATOM 1591 C CA . LEU A 1 207 ? -5.523 13.867 0.509 1 98.81 207 LEU A CA 1
ATOM 1592 C C . LEU A 1 207 ? -4.152 13.727 -0.143 1 98.81 207 LEU A C 1
ATOM 1594 O O . LEU A 1 207 ? -3.127 13.75 0.543 1 98.81 207 LEU A O 1
ATOM 1598 N N . ASN A 1 208 ? -4.117 13.492 -1.409 1 98.94 208 ASN A N 1
ATOM 1599 C CA . ASN A 1 208 ? -2.922 13.438 -2.24 1 98.94 208 ASN A CA 1
ATOM 1600 C C . ASN A 1 208 ? -2.918 14.547 -3.293 1 98.94 208 ASN A C 1
ATOM 1602 O O . ASN A 1 208 ? -3.725 14.523 -4.223 1 98.94 208 ASN A O 1
ATOM 1606 N N . LEU A 1 209 ? -2.051 15.5 -3.092 1 98.94 209 LEU A N 1
ATOM 1607 C CA . LEU A 1 209 ? -1.956 16.672 -3.965 1 98.94 209 LEU A CA 1
ATOM 1608 C C . LEU A 1 209 ? -0.767 16.531 -4.91 1 98.94 209 LEU A C 1
ATOM 1610 O O . LEU A 1 209 ? 0.36 16.312 -4.473 1 98.94 209 LEU A O 1
ATOM 1614 N N . ASN A 1 210 ? -0.996 16.625 -6.191 1 98.94 210 ASN A N 1
ATOM 1615 C CA . ASN A 1 210 ? 0.036 16.734 -7.215 1 98.94 210 ASN A CA 1
ATOM 1616 C C . ASN A 1 210 ? -0.066 18.047 -7.973 1 98.94 210 ASN A C 1
ATOM 1618 O O . ASN A 1 210 ? -1.131 18.391 -8.492 1 98.94 210 ASN A O 1
ATOM 1622 N N . VAL A 1 211 ? 1.044 18.766 -8.031 1 98.94 211 VAL A N 1
ATOM 1623 C CA . VAL A 1 211 ? 1.062 20.094 -8.625 1 98.94 211 VAL A CA 1
ATOM 1624 C C . VAL A 1 211 ? 2.018 20.125 -9.812 1 98.94 211 VAL A C 1
ATOM 1626 O O . VAL A 1 211 ? 3.199 19.797 -9.68 1 98.94 211 VAL A O 1
ATOM 1629 N N . PRO A 1 212 ? 1.512 20.469 -10.992 1 98.62 212 PRO A N 1
ATOM 1630 C CA . PRO A 1 212 ? 2.43 20.594 -12.133 1 98.62 212 PRO A CA 1
ATOM 1631 C C . PRO A 1 212 ? 3.32 21.828 -12.039 1 98.62 212 PRO A C 1
ATOM 1633 O O . PRO A 1 212 ? 2.973 22.797 -11.352 1 98.62 212 PRO A O 1
ATOM 1636 N N . SER A 1 213 ? 4.5 21.797 -12.672 1 97.38 213 SER A N 1
ATOM 1637 C CA . SER A 1 213 ? 5.414 22.938 -12.641 1 97.38 213 SER A CA 1
ATOM 1638 C C . SER A 1 213 ? 4.781 24.172 -13.266 1 97.38 213 SER A C 1
ATOM 1640 O O . SER A 1 213 ? 4.973 25.297 -12.781 1 97.38 213 SER A O 1
ATOM 1642 N N . LYS A 1 214 ? 4.062 23.953 -14.32 1 97.06 214 LYS A N 1
ATOM 1643 C CA . LYS A 1 214 ? 3.342 25.062 -14.961 1 97.06 214 LYS A CA 1
ATOM 1644 C C . LYS A 1 214 ? 1.89 25.109 -14.5 1 97.06 214 LYS A C 1
ATOM 1646 O O . LYS A 1 214 ? 0.968 25.062 -15.312 1 97.06 214 LYS A O 1
ATOM 1651 N N . TRP A 1 215 ? 1.743 25.281 -13.227 1 98.5 215 TRP A N 1
ATOM 1652 C CA . TRP A 1 215 ? 0.432 25.281 -12.586 1 98.5 215 TRP A CA 1
ATOM 1653 C C . TRP A 1 215 ? -0.37 26.516 -13.008 1 98.5 215 TRP A C 1
ATOM 1655 O O . TRP A 1 215 ? 0.15 27.625 -13.016 1 98.5 215 TRP A O 1
ATOM 1665 N N . ASN A 1 216 ? -1.633 26.391 -13.336 1 98 216 ASN A N 1
ATOM 1666 C CA . ASN A 1 216 ? -2.463 27.5 -13.781 1 98 216 ASN A CA 1
ATOM 1667 C C . ASN A 1 216 ? -3.191 28.172 -12.617 1 98 216 ASN A C 1
ATOM 1669 O O . ASN A 1 216 ? -4.047 29.031 -12.828 1 98 216 ASN A O 1
ATOM 1673 N N . GLY A 1 217 ? -2.916 27.703 -11.422 1 97.81 217 GLY A N 1
ATOM 1674 C CA . GLY A 1 217 ? -3.473 28.328 -10.227 1 97.81 217 GLY A CA 1
ATOM 1675 C C . GLY A 1 217 ? -4.781 27.703 -9.781 1 97.81 217 GLY A C 1
ATOM 1676 O O . GLY A 1 217 ? -5.391 28.156 -8.812 1 97.81 217 GLY A O 1
ATOM 1677 N N . LYS A 1 218 ? -5.191 26.609 -10.492 1 98.12 218 LYS A N 1
ATOM 1678 C CA . LYS A 1 218 ? -6.484 26 -10.203 1 98.12 218 LYS A CA 1
ATOM 1679 C C . LYS A 1 218 ? -6.324 24.547 -9.766 1 98.12 218 LYS A C 1
ATOM 1681 O O . LYS A 1 218 ? -5.316 23.906 -10.07 1 98.12 218 LYS A O 1
ATOM 1686 N N . PHE A 1 219 ? -7.27 24.078 -9.047 1 98.56 219 PHE A N 1
ATOM 1687 C CA . PHE A 1 219 ? -7.301 22.703 -8.539 1 98.56 219 PHE A CA 1
ATOM 1688 C C . PHE A 1 219 ? -8.445 21.922 -9.172 1 98.56 219 PHE A C 1
ATOM 1690 O O . PHE A 1 219 ? -9.391 22.516 -9.703 1 98.56 219 PHE A O 1
ATOM 1697 N N . LEU A 1 220 ? -8.352 20.672 -9.195 1 98.31 220 LEU A N 1
ATOM 1698 C CA . LEU A 1 220 ? -9.477 19.781 -9.477 1 98.31 220 LEU A CA 1
ATOM 1699 C C . LEU A 1 220 ? -9.414 18.531 -8.594 1 98.31 220 LEU A C 1
ATOM 1701 O O . LEU A 1 220 ? -8.336 18 -8.344 1 98.31 220 LEU A O 1
ATOM 1705 N N . SER A 1 221 ? -10.594 18.141 -8.125 1 98.06 221 SER A N 1
ATOM 1706 C CA . SER A 1 221 ? -10.719 16.828 -7.492 1 98.06 221 SER A CA 1
ATOM 1707 C C . SER A 1 221 ? -10.734 15.711 -8.539 1 98.06 221 SER A C 1
ATOM 1709 O O . SER A 1 221 ? -11.453 15.797 -9.531 1 98.06 221 SER A O 1
ATOM 1711 N N . THR A 1 222 ? -9.898 14.711 -8.328 1 98.19 222 THR A N 1
ATOM 1712 C CA . THR A 1 222 ? -9.688 13.734 -9.398 1 98.19 222 THR A CA 1
ATOM 1713 C C . THR A 1 222 ? -9.695 12.32 -8.844 1 98.19 222 THR A C 1
ATOM 1715 O O . THR A 1 222 ? -9.578 12.117 -7.633 1 98.19 222 THR A O 1
ATOM 1718 N N . SER A 1 223 ? -9.938 11.352 -9.734 1 97.12 223 SER A N 1
ATOM 1719 C CA . SER A 1 223 ? -9.609 9.953 -9.477 1 97.12 223 SER A CA 1
ATOM 1720 C C . SER A 1 223 ? -8.156 9.656 -9.812 1 97.12 223 SER A C 1
ATOM 1722 O O . SER A 1 223 ? -7.473 10.484 -10.43 1 97.12 223 SER A O 1
ATOM 1724 N N . LEU A 1 224 ? -7.68 8.547 -9.32 1 97.81 224 LEU A N 1
ATOM 1725 C CA . LEU A 1 224 ? -6.375 8.07 -9.781 1 97.81 224 LEU A CA 1
ATOM 1726 C C . LEU A 1 224 ? -6.449 7.602 -11.234 1 97.81 224 LEU A C 1
ATOM 1728 O O . LEU A 1 224 ? -7.406 6.926 -11.625 1 97.81 224 LEU A O 1
ATOM 1732 N N . GLY A 1 225 ? -5.473 7.992 -12.055 1 97.69 225 GLY A N 1
ATOM 1733 C CA . GLY A 1 225 ? -5.328 7.445 -13.398 1 97.69 225 GLY A CA 1
ATOM 1734 C C . GLY A 1 225 ? -4.566 6.137 -13.43 1 97.69 225 GLY A C 1
ATOM 1735 O O . GLY A 1 225 ? -4.285 5.547 -12.383 1 97.69 225 GLY A O 1
ATOM 1736 N N . GLY A 1 226 ? -4.449 5.59 -14.633 1 96.31 226 GLY A N 1
ATOM 1737 C CA . GLY A 1 226 ? -3.645 4.398 -14.852 1 96.31 226 GLY A CA 1
ATOM 1738 C C . GLY A 1 226 ? -2.404 4.66 -15.688 1 96.31 226 GLY A C 1
ATOM 1739 O O . GLY A 1 226 ? -2.488 5.262 -16.766 1 96.31 226 GLY A O 1
ATOM 1740 N N . VAL A 1 227 ? -1.272 4.262 -15.148 1 94.5 227 VAL A N 1
ATOM 1741 C CA . VAL A 1 227 ? -0.016 4.41 -15.875 1 94.5 227 VAL A CA 1
ATOM 1742 C C . VAL A 1 227 ? 0.782 3.111 -15.797 1 94.5 227 VAL A C 1
ATOM 1744 O O . VAL A 1 227 ? 0.829 2.465 -14.742 1 94.5 227 VAL A O 1
ATOM 1747 N N . PHE A 1 228 ? 1.306 2.646 -16.906 1 94.06 228 PHE A N 1
ATOM 1748 C CA . PHE A 1 228 ? 2.152 1.461 -16.953 1 94.06 228 PHE A CA 1
ATOM 1749 C C . PHE A 1 228 ? 3.486 1.778 -17.625 1 94.06 228 PHE A C 1
ATOM 1751 O O . PHE A 1 228 ? 3.521 2.293 -18.734 1 94.06 228 PHE A O 1
ATOM 1758 N N . TYR A 1 229 ? 4.527 1.496 -16.844 1 91.62 229 TYR A N 1
ATOM 1759 C CA . TYR A 1 229 ? 5.883 1.658 -17.359 1 91.62 229 TYR A CA 1
ATOM 1760 C C . TYR A 1 229 ? 6.352 0.393 -18.062 1 91.62 229 TYR A C 1
ATOM 1762 O O . TYR A 1 229 ? 6.148 -0.717 -17.562 1 91.62 229 TYR A O 1
ATOM 1770 N N . ARG A 1 230 ? 6.953 0.605 -19.219 1 90.56 230 ARG A N 1
ATOM 1771 C CA . ARG A 1 230 ? 7.383 -0.527 -20.031 1 90.56 230 ARG A CA 1
ATOM 1772 C C . ARG A 1 230 ? 8.906 -0.626 -20.062 1 90.56 230 ARG A C 1
ATOM 1774 O O . ARG A 1 230 ? 9.602 0.388 -20 1 90.56 230 ARG A O 1
ATOM 1781 N N . ASP A 1 231 ? 9.398 -1.884 -20.125 1 86.94 231 ASP A N 1
ATOM 1782 C CA . ASP A 1 231 ? 10.828 -2.156 -20.25 1 86.94 231 ASP A CA 1
ATOM 1783 C C . ASP A 1 231 ? 11.625 -1.472 -19.156 1 86.94 231 ASP A C 1
ATOM 1785 O O . ASP A 1 231 ? 12.562 -0.723 -19.422 1 86.94 231 ASP A O 1
ATOM 1789 N N . VAL A 1 232 ? 11.172 -1.75 -17.953 1 91.44 232 VAL A N 1
ATOM 1790 C CA . VAL A 1 232 ? 11.727 -1.018 -16.828 1 91.44 232 VAL A CA 1
ATOM 1791 C C . VAL A 1 232 ? 13.016 -1.688 -16.359 1 91.44 232 VAL A C 1
ATOM 1793 O O . VAL A 1 232 ? 13.773 -1.116 -15.57 1 91.44 232 VAL A O 1
ATOM 1796 N N . LEU A 1 233 ? 13.281 -2.904 -16.844 1 91.94 233 LEU A N 1
ATOM 1797 C CA . LEU A 1 233 ? 14.461 -3.658 -16.422 1 91.94 233 LEU A CA 1
ATOM 1798 C C . LEU A 1 233 ? 15.547 -3.598 -17.5 1 91.94 233 LEU A C 1
ATOM 1800 O O . LEU A 1 233 ? 15.312 -3.992 -18.641 1 91.94 233 LEU A O 1
ATOM 1804 N N . GLN A 1 234 ? 16.672 -3.104 -17.078 1 91.19 234 GLN A N 1
ATOM 1805 C CA . GLN A 1 234 ? 17.828 -3.066 -17.969 1 91.19 234 GLN A CA 1
ATOM 1806 C C . GLN A 1 234 ? 18.922 -4.012 -17.484 1 91.19 234 GLN A C 1
ATOM 1808 O O . GLN A 1 234 ? 19.266 -4.02 -16.297 1 91.19 234 GLN A O 1
ATOM 1813 N N . ARG A 1 235 ? 19.359 -4.82 -18.328 1 89.19 235 ARG A N 1
ATOM 1814 C CA . ARG A 1 235 ? 20.516 -5.656 -18.016 1 89.19 235 ARG A CA 1
ATOM 1815 C C . ARG A 1 235 ? 21.812 -4.875 -18.172 1 89.19 235 ARG A C 1
ATOM 1817 O O . ARG A 1 235 ? 22.031 -4.242 -19.203 1 89.19 235 ARG A O 1
ATOM 1824 N N . VAL A 1 236 ? 22.547 -4.766 -17.094 1 86.19 236 VAL A N 1
ATOM 1825 C CA . VAL A 1 236 ? 23.797 -4.023 -17.094 1 86.19 236 VAL A CA 1
ATOM 1826 C C . VAL A 1 236 ? 24.953 -4.965 -17.438 1 86.19 236 VAL A C 1
ATOM 1828 O O . VAL A 1 236 ? 25.109 -6.02 -16.812 1 86.19 236 VAL A O 1
ATOM 1831 N N . SER A 1 237 ? 25.312 -5.102 -18.75 1 68.38 237 SER A N 1
ATOM 1832 C CA . SER A 1 237 ? 26.438 -5.938 -19.156 1 68.38 237 SER A CA 1
ATOM 1833 C C . SER A 1 237 ? 27.703 -5.578 -18.375 1 68.38 237 SER A C 1
ATOM 1835 O O . SER A 1 237 ? 28 -4.395 -18.188 1 68.38 237 SER A O 1
ATOM 1837 N N . GLU A 1 238 ? 28.062 -6.18 -17.391 1 55.19 238 GLU A N 1
ATOM 1838 C CA . GLU A 1 238 ? 29.422 -5.973 -16.891 1 55.19 238 GLU A CA 1
ATOM 1839 C C . GLU A 1 238 ? 30.453 -6.203 -18 1 55.19 238 GLU A C 1
ATOM 1841 O O . GLU A 1 238 ? 30.469 -7.27 -18.625 1 55.19 238 GLU A O 1
ATOM 1846 N N . LYS A 1 239 ? 30.828 -5.266 -18.938 1 43.75 239 LYS A N 1
ATOM 1847 C CA . LYS A 1 239 ? 32.031 -5.41 -19.75 1 43.75 239 LYS A CA 1
ATOM 1848 C C . LYS A 1 239 ? 33.156 -6.102 -18.969 1 43.75 239 LYS A C 1
ATOM 1850 O O . LYS A 1 239 ? 34.312 -6.066 -19.375 1 43.75 239 LYS A O 1
ATOM 1855 N N . GLU A 1 240 ? 33.281 -5.945 -17.688 1 41.78 240 GLU A N 1
ATOM 1856 C CA . GLU A 1 240 ? 34.625 -6.355 -17.375 1 41.78 240 GLU A CA 1
ATOM 1857 C C . GLU A 1 240 ? 34.969 -7.711 -18 1 41.78 240 GLU A C 1
ATOM 1859 O O . GLU A 1 240 ? 34.094 -8.586 -18.094 1 41.78 240 GLU A O 1
ATOM 1864 N N . GLU A 1 241 ? 36.25 -7.738 -18.641 1 38.94 241 GLU A N 1
ATOM 1865 C CA . GLU A 1 241 ? 37.062 -8.797 -19.219 1 38.94 241 GLU A CA 1
ATOM 1866 C C . GLU A 1 241 ? 36.75 -10.156 -18.609 1 38.94 241 GLU A C 1
ATOM 1868 O O . GLU A 1 241 ? 36.5 -11.125 -19.328 1 38.94 241 GLU A O 1
ATOM 1873 N N . ASN A 1 242 ? 37.719 -10.461 -17.625 1 36.09 242 ASN A N 1
ATOM 1874 C CA . ASN A 1 242 ? 38.188 -11.773 -17.203 1 36.09 242 ASN A CA 1
ATOM 1875 C C . ASN A 1 242 ? 37.094 -12.594 -16.531 1 36.09 242 ASN A C 1
ATOM 1877 O O . ASN A 1 242 ? 37.344 -13.672 -15.992 1 36.09 242 ASN A O 1
ATOM 1881 N N . SER A 1 243 ? 36.375 -11.953 -15.578 1 35.78 243 SER A N 1
ATOM 1882 C CA . SER A 1 243 ? 35.812 -13.023 -14.766 1 35.78 243 SER A CA 1
ATOM 1883 C C . SER A 1 243 ? 34.719 -13.797 -15.516 1 35.78 243 SER A C 1
ATOM 1885 O O . SER A 1 243 ? 33.625 -13.305 -15.688 1 35.78 243 SER A O 1
ATOM 1887 N N . ARG A 1 244 ? 35.062 -14.43 -16.547 1 39.06 244 ARG A N 1
ATOM 1888 C CA . ARG A 1 244 ? 34.5 -15.523 -17.344 1 39.06 244 ARG A CA 1
ATOM 1889 C C . ARG A 1 244 ? 33.375 -16.203 -16.609 1 39.06 244 ARG A C 1
ATOM 1891 O O . ARG A 1 244 ? 32.562 -16.922 -17.219 1 39.06 244 ARG A O 1
ATOM 1898 N N . SER A 1 245 ? 33.562 -16.641 -15.492 1 38.31 245 SER A N 1
ATOM 1899 C CA . SER A 1 245 ? 32.875 -17.75 -14.836 1 38.31 245 SER A CA 1
ATOM 1900 C C . SER A 1 245 ? 31.578 -17.297 -14.203 1 38.31 245 SER A C 1
ATOM 1902 O O . SER A 1 245 ? 30.828 -18.109 -13.672 1 38.31 245 SER A O 1
ATOM 1904 N N . THR A 1 246 ? 31.391 -15.93 -13.531 1 48.22 246 THR A N 1
ATOM 1905 C CA . THR A 1 246 ? 30.438 -15.852 -12.438 1 48.22 246 THR A CA 1
ATOM 1906 C C . THR A 1 246 ? 29.016 -15.633 -12.969 1 48.22 246 THR A C 1
ATOM 1908 O O . THR A 1 246 ? 28.812 -14.836 -13.883 1 48.22 246 THR A O 1
ATOM 1911 N N . GLU A 1 247 ? 28.016 -16.594 -12.812 1 61.03 247 GLU A N 1
ATOM 1912 C CA . GLU A 1 247 ? 26.594 -16.938 -12.836 1 61.03 247 GLU A CA 1
ATOM 1913 C C . GLU A 1 247 ? 25.734 -15.781 -12.312 1 61.03 247 GLU A C 1
ATOM 1915 O O . GLU A 1 247 ? 24.531 -15.93 -12.125 1 61.03 247 GLU A O 1
ATOM 1920 N N . ASP A 1 248 ? 26.312 -14.586 -12.164 1 80.69 248 ASP A N 1
ATOM 1921 C CA . ASP A 1 248 ? 25.578 -13.43 -11.648 1 80.69 248 ASP A CA 1
ATOM 1922 C C . ASP A 1 248 ? 25.156 -12.5 -12.781 1 80.69 248 ASP A C 1
ATOM 1924 O O . ASP A 1 248 ? 25.906 -12.289 -13.734 1 80.69 248 ASP A O 1
ATOM 1928 N N . GLU A 1 249 ? 23.984 -12.133 -12.766 1 90.19 249 GLU A N 1
ATOM 1929 C CA . GLU A 1 249 ? 23.453 -11.117 -13.672 1 90.19 249 GLU A CA 1
ATOM 1930 C C . GLU A 1 249 ? 23.094 -9.844 -12.922 1 90.19 249 GLU A C 1
ATOM 1932 O O . GLU A 1 249 ? 22.594 -9.898 -11.797 1 90.19 249 GLU A O 1
ATOM 1937 N N . ILE A 1 250 ? 23.5 -8.703 -13.516 1 91.56 250 ILE A N 1
ATOM 1938 C CA . ILE A 1 250 ? 23.234 -7.402 -12.906 1 91.56 250 ILE A CA 1
ATOM 1939 C C . ILE A 1 250 ? 22.125 -6.688 -13.688 1 91.56 250 ILE A C 1
ATOM 1941 O O . ILE A 1 250 ? 22.172 -6.609 -14.914 1 91.56 250 ILE A O 1
ATOM 1945 N N . PHE A 1 251 ? 21.156 -6.223 -12.914 1 91.06 251 PHE A N 1
ATOM 1946 C CA . PHE A 1 251 ? 20.016 -5.512 -13.492 1 91.06 251 PHE A CA 1
ATOM 1947 C C . PHE A 1 251 ? 19.875 -4.125 -12.875 1 91.06 251 PHE A C 1
ATOM 1949 O O . PHE A 1 251 ? 20.375 -3.877 -11.773 1 91.06 251 PHE A O 1
ATOM 1956 N N . ARG A 1 252 ? 19.266 -3.23 -13.648 1 90.94 252 ARG A N 1
ATOM 1957 C CA . ARG A 1 252 ? 18.875 -1.905 -13.18 1 90.94 252 ARG A CA 1
ATOM 1958 C C . ARG A 1 252 ? 17.438 -1.593 -13.539 1 90.94 252 ARG A C 1
ATOM 1960 O O . ARG A 1 252 ? 17 -1.851 -14.664 1 90.94 252 ARG A O 1
ATOM 1967 N N . LEU A 1 253 ? 16.703 -1.156 -12.555 1 89.19 253 LEU A N 1
ATOM 1968 C CA . LEU A 1 253 ? 15.344 -0.682 -12.828 1 89.19 253 LEU A CA 1
ATOM 1969 C C . LEU A 1 253 ? 15.367 0.76 -13.328 1 89.19 253 LEU A C 1
ATOM 1971 O O . LEU A 1 253 ? 16.031 1.614 -12.742 1 89.19 253 LEU A O 1
ATOM 1975 N N . VAL A 1 254 ? 14.641 0.989 -14.406 1 83.69 254 VAL A N 1
ATOM 1976 C CA . VAL A 1 254 ? 14.617 2.316 -15.008 1 83.69 254 VAL A CA 1
ATOM 1977 C C . VAL A 1 254 ? 13.188 2.68 -15.406 1 83.69 254 VAL A C 1
ATOM 1979 O O . VAL A 1 254 ? 12.375 1.798 -15.68 1 83.69 254 VAL A O 1
ATOM 1982 N N . VAL A 1 255 ? 12.883 3.963 -15.344 1 70.94 255 VAL A N 1
ATOM 1983 C CA . VAL A 1 255 ? 11.609 4.469 -15.828 1 70.94 255 VAL A CA 1
ATOM 1984 C C . VAL A 1 255 ? 11.789 5.098 -17.219 1 70.94 255 VAL A C 1
ATOM 1986 O O . VAL A 1 255 ? 11.766 6.324 -17.359 1 70.94 255 VAL A O 1
ATOM 1989 N N . HIS A 1 256 ? 12.398 4.445 -18.172 1 67.19 256 HIS A N 1
ATOM 1990 C CA . HIS A 1 256 ? 12.656 5.098 -19.453 1 67.19 256 HIS A CA 1
ATOM 1991 C C . HIS A 1 256 ? 12.133 4.262 -20.609 1 67.19 256 HIS A C 1
ATOM 1993 O O . HIS A 1 256 ? 12.141 4.711 -21.766 1 67.19 256 HIS A O 1
ATOM 1999 N N . GLY A 1 257 ? 11.742 2.98 -20.469 1 58.34 257 GLY A N 1
ATOM 2000 C CA . GLY A 1 257 ? 11.406 2.084 -21.562 1 58.34 257 GLY A CA 1
ATOM 2001 C C . GLY A 1 257 ? 10.102 2.443 -22.25 1 58.34 257 GLY A C 1
ATOM 2002 O O . GLY A 1 257 ? 9.773 1.887 -23.297 1 58.34 257 GLY A O 1
ATOM 2003 N N . GLY A 1 258 ? 9.148 3.217 -21.781 1 78.81 258 GLY A N 1
ATOM 2004 C CA . GLY A 1 258 ? 7.855 3.648 -22.281 1 78.81 258 GLY A CA 1
ATOM 2005 C C . GLY A 1 258 ? 6.82 3.814 -21.188 1 78.81 258 GLY A C 1
ATOM 2006 O O . GLY A 1 258 ? 6.984 3.283 -20.078 1 78.81 258 GLY A O 1
ATOM 2007 N N . ILE A 1 259 ? 5.879 4.629 -21.594 1 89.06 259 ILE A N 1
ATOM 2008 C CA . ILE A 1 259 ? 4.805 4.914 -20.641 1 89.06 259 ILE A CA 1
ATOM 2009 C C . ILE A 1 259 ? 3.455 4.816 -21.359 1 89.06 259 ILE A C 1
ATOM 2011 O O . ILE A 1 259 ? 3.26 5.41 -22.422 1 89.06 259 ILE A O 1
ATOM 2015 N N . ASP A 1 260 ? 2.639 3.906 -20.859 1 92.75 260 ASP A N 1
ATOM 2016 C CA . ASP A 1 260 ? 1.268 3.787 -21.359 1 92.75 260 ASP A CA 1
ATOM 2017 C C . ASP A 1 260 ? 0.269 4.293 -20.312 1 92.75 260 ASP A C 1
ATOM 2019 O O . ASP A 1 260 ? 0.469 4.109 -19.109 1 92.75 260 ASP A O 1
ATOM 2023 N N . PHE A 1 261 ? -0.74 4.938 -20.812 1 93.38 261 PHE A N 1
ATOM 2024 C CA . PHE A 1 261 ? -1.787 5.445 -19.938 1 93.38 261 PHE A CA 1
ATOM 2025 C C . PHE A 1 261 ? -3.105 4.727 -20.188 1 93.38 261 PHE A C 1
ATOM 2027 O O . PHE A 1 261 ? -3.418 4.375 -21.328 1 93.38 261 PHE A O 1
ATOM 2034 N N . VAL A 1 262 ? -3.85 4.473 -19.203 1 93.94 262 VAL A N 1
ATOM 2035 C CA . VAL A 1 262 ? -5.164 3.855 -19.328 1 93.94 262 VAL A CA 1
ATOM 2036 C C . VAL A 1 262 ? -6.219 4.93 -19.578 1 93.94 262 VAL A C 1
ATOM 2038 O O . VAL A 1 262 ? -6.367 5.867 -18.797 1 93.94 262 VAL A O 1
ATOM 2041 N N . PRO A 1 263 ? -6.965 4.797 -20.641 1 91.75 263 PRO A N 1
ATOM 2042 C CA . PRO A 1 263 ? -8.039 5.758 -20.875 1 91.75 263 PRO A CA 1
ATOM 2043 C C . PRO A 1 263 ? -9.133 5.699 -19.812 1 91.75 263 PRO A C 1
ATOM 2045 O O . PRO A 1 263 ? -9.461 4.617 -19.312 1 91.75 263 PRO A O 1
ATOM 2048 N N . ASP A 1 264 ? -9.594 6.848 -19.469 1 92.62 264 ASP A N 1
ATOM 2049 C CA . ASP A 1 264 ? -10.656 6.977 -18.469 1 92.62 264 ASP A CA 1
ATOM 2050 C C . ASP A 1 264 ? -11.547 8.18 -18.766 1 92.62 264 ASP A C 1
ATOM 2052 O O . ASP A 1 264 ? -11.055 9.25 -19.125 1 92.62 264 ASP A O 1
ATOM 2056 N N . GLU A 1 265 ? -12.852 7.938 -18.641 1 88.94 265 GLU A N 1
ATOM 2057 C CA . GLU A 1 265 ? -13.789 9.031 -18.891 1 88.94 265 GLU A CA 1
ATOM 2058 C C . GLU A 1 265 ? -13.82 10.008 -17.719 1 88.94 265 GLU A C 1
ATOM 2060 O O . GLU A 1 265 ? -14.242 11.156 -17.875 1 88.94 265 GLU A O 1
ATOM 2065 N N . ARG A 1 266 ? -13.445 9.633 -16.594 1 90.56 266 ARG A N 1
ATOM 2066 C CA . ARG A 1 266 ? -13.367 10.5 -15.43 1 90.56 266 ARG A CA 1
ATOM 2067 C C . ARG A 1 266 ? -12.172 11.438 -15.516 1 90.56 266 ARG A C 1
ATOM 2069 O O . ARG A 1 266 ? -11.234 11.18 -16.281 1 90.56 266 ARG A O 1
ATOM 2076 N N . LEU A 1 267 ? -12.203 12.477 -14.727 1 94.81 267 LEU A N 1
ATOM 2077 C CA . LEU A 1 267 ? -11.031 13.328 -14.562 1 94.81 267 LEU A CA 1
ATOM 2078 C C . LEU A 1 267 ? -9.992 12.656 -13.664 1 94.81 267 LEU A C 1
ATOM 2080 O O . LEU A 1 267 ? -10.188 12.57 -12.453 1 94.81 267 LEU A O 1
ATOM 2084 N N . THR A 1 268 ? -8.93 12.242 -14.297 1 97.44 268 THR A N 1
ATOM 2085 C CA . THR A 1 268 ? -7.91 11.547 -13.523 1 97.44 268 THR A CA 1
ATOM 2086 C C . THR A 1 268 ? -6.781 12.5 -13.141 1 97.44 268 THR A C 1
ATOM 2088 O O . THR A 1 268 ? -6.641 13.57 -13.734 1 97.44 268 THR A O 1
ATOM 2091 N N . ASP A 1 269 ? -6.047 12.133 -12.148 1 98.44 269 ASP A N 1
ATOM 2092 C CA . ASP A 1 269 ? -4.914 12.945 -11.711 1 98.44 269 ASP A CA 1
ATOM 2093 C C . ASP A 1 269 ? -3.922 13.156 -12.852 1 98.44 269 ASP A C 1
ATOM 2095 O O . ASP A 1 269 ? -3.416 14.266 -13.039 1 98.44 269 ASP A O 1
ATOM 2099 N N . ILE A 1 270 ? -3.76 12.18 -13.703 1 97.06 270 ILE A N 1
ATOM 2100 C CA . ILE A 1 270 ? -2.822 12.25 -14.82 1 97.06 270 ILE A CA 1
ATOM 2101 C C . ILE A 1 270 ? -3.326 13.258 -15.852 1 97.06 270 ILE A C 1
ATOM 2103 O O . ILE A 1 270 ? -2.584 14.148 -16.266 1 97.06 270 ILE A O 1
ATOM 2107 N N . GLU A 1 271 ? -4.555 13.164 -16.203 1 96.75 271 GLU A N 1
ATOM 2108 C CA . GLU A 1 271 ? -5.133 14.016 -17.234 1 96.75 271 GLU A CA 1
ATOM 2109 C C . GLU A 1 271 ? -5.156 15.477 -16.797 1 96.75 271 GLU A C 1
ATOM 2111 O O . GLU A 1 271 ? -4.836 16.375 -17.578 1 96.75 271 GLU A O 1
ATOM 2116 N N . VAL A 1 272 ? -5.496 15.727 -15.547 1 97.88 272 VAL A N 1
ATOM 2117 C CA . VAL A 1 272 ? -5.656 17.094 -15.062 1 97.88 272 VAL A CA 1
ATOM 2118 C C . VAL A 1 272 ? -4.289 17.766 -14.961 1 97.88 272 VAL A C 1
ATOM 2120 O O . VAL A 1 272 ? -4.168 18.969 -15.203 1 97.88 272 VAL A O 1
ATOM 2123 N N . LEU A 1 273 ? -3.293 17.016 -14.578 1 98.12 273 LEU A N 1
ATOM 2124 C CA . LEU A 1 273 ? -1.941 17.562 -14.492 1 98.12 273 LEU A CA 1
ATOM 2125 C C . LEU A 1 273 ? -1.441 17.984 -15.875 1 98.12 273 LEU A C 1
ATOM 2127 O O . LEU A 1 273 ? -0.771 19 -16.016 1 98.12 273 LEU A O 1
ATOM 2131 N N . ARG A 1 274 ? -1.804 17.203 -16.875 1 96.44 274 ARG A N 1
ATOM 2132 C CA . ARG A 1 274 ? -1.426 17.531 -18.25 1 96.44 274 ARG A CA 1
ATOM 2133 C C . ARG A 1 274 ? -2.078 18.828 -18.703 1 96.44 274 ARG A C 1
ATOM 2135 O O . ARG A 1 274 ? -1.533 19.547 -19.547 1 96.44 274 ARG A O 1
ATOM 2142 N N . LYS A 1 275 ? -3.189 19.156 -18.125 1 97.5 275 LYS A N 1
ATOM 2143 C CA . LYS A 1 275 ? -3.91 20.391 -18.438 1 97.5 275 LYS A CA 1
ATOM 2144 C C . LYS A 1 275 ? -3.484 21.531 -17.516 1 97.5 275 LYS A C 1
ATOM 2146 O O . LYS A 1 275 ? -4.129 22.578 -17.469 1 97.5 275 LYS A O 1
ATOM 2151 N N . LYS A 1 276 ? -2.457 21.266 -16.625 1 98.25 276 LYS A N 1
ATOM 2152 C CA . LYS A 1 276 ? -1.771 22.25 -15.797 1 98.25 276 LYS A CA 1
ATOM 2153 C C . LYS A 1 276 ? -2.602 22.609 -14.57 1 98.25 276 LYS A C 1
ATOM 2155 O O . LYS A 1 276 ? -2.428 23.688 -13.992 1 98.25 276 LYS A O 1
ATOM 2160 N N . PHE A 1 277 ? -3.609 21.812 -14.25 1 98.5 277 PHE A N 1
ATOM 2161 C CA . PHE A 1 277 ? -4.309 21.922 -12.977 1 98.5 277 PHE A CA 1
ATOM 2162 C C . PHE A 1 277 ? -3.582 21.141 -11.891 1 98.5 277 PHE A C 1
ATOM 2164 O O . PHE A 1 277 ? -2.898 20.156 -12.18 1 98.5 277 PHE A O 1
ATOM 2171 N N . ALA A 1 278 ? -3.662 21.562 -10.68 1 98.81 278 ALA A N 1
ATOM 2172 C CA . ALA A 1 278 ? -3.26 20.719 -9.555 1 98.81 278 ALA A CA 1
ATOM 2173 C C . ALA A 1 278 ? -4.328 19.672 -9.242 1 98.81 278 ALA A C 1
ATOM 2175 O O . ALA A 1 278 ? -5.523 19.969 -9.281 1 98.81 278 ALA A O 1
ATOM 2176 N N . SER A 1 279 ? -3.928 18.5 -9.031 1 98.81 279 SER A N 1
ATOM 2177 C CA . SER A 1 279 ? -4.844 17.391 -8.773 1 98.81 279 SER A CA 1
ATOM 2178 C C . SER A 1 279 ? -4.93 17.078 -7.289 1 98.81 279 SER A C 1
ATOM 2180 O O . SER A 1 279 ? -3.906 16.891 -6.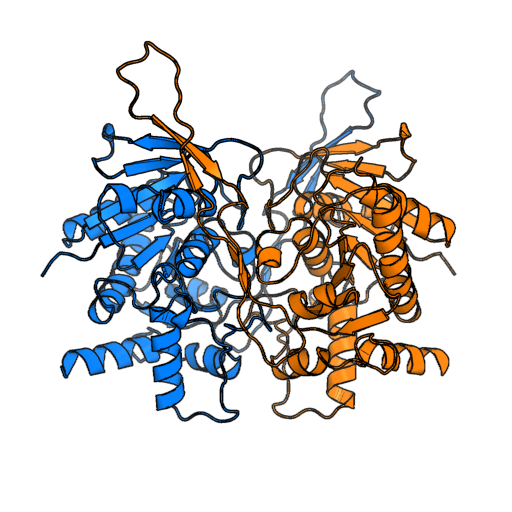629 1 98.81 279 SER A O 1
ATOM 2182 N N . ILE A 1 280 ? -6.141 17.016 -6.742 1 98.88 280 ILE A N 1
ATOM 2183 C CA . ILE A 1 280 ? -6.387 16.531 -5.387 1 98.88 280 ILE A CA 1
ATOM 2184 C C . ILE A 1 280 ? -7.152 15.211 -5.438 1 98.88 280 ILE A C 1
ATOM 2186 O O . ILE A 1 280 ? -8.289 15.164 -5.918 1 98.88 280 ILE A O 1
ATOM 2190 N N . THR A 1 281 ? -6.551 14.164 -5.008 1 98.44 281 THR A N 1
ATOM 2191 C CA . THR A 1 281 ? -7.246 12.891 -4.875 1 98.44 281 THR A CA 1
ATOM 2192 C C . THR A 1 281 ? -7.539 12.586 -3.408 1 98.44 281 THR A C 1
ATOM 2194 O O . THR A 1 281 ? -6.691 12.805 -2.541 1 98.44 281 THR A O 1
ATOM 2197 N N . CYS A 1 282 ? -8.773 12.125 -3.086 1 98.25 282 CYS A N 1
ATOM 2198 C CA . CYS A 1 282 ? -9.164 11.625 -1.773 1 98.25 282 CYS A CA 1
ATOM 2199 C C . CYS A 1 282 ? -9.008 10.109 -1.691 1 98.25 282 CYS A C 1
ATOM 2201 O O . CYS A 1 282 ? -9.695 9.375 -2.4 1 98.25 282 CYS A O 1
ATOM 2203 N N . LEU A 1 283 ? -8.148 9.664 -0.81 1 98.12 283 LEU A N 1
ATOM 2204 C CA . LEU A 1 283 ? -7.836 8.234 -0.751 1 98.12 283 LEU A CA 1
ATOM 2205 C C . LEU A 1 283 ? -8.039 7.695 0.659 1 98.12 283 LEU A C 1
ATOM 2207 O O . LEU A 1 283 ? -7.809 8.406 1.641 1 98.12 283 LEU A O 1
ATOM 2211 N N . SER A 1 284 ? -8.438 6.488 0.758 1 97.5 284 SER A N 1
ATOM 2212 C CA . SER A 1 284 ? -8.625 5.824 2.043 1 97.5 284 SER A CA 1
ATOM 2213 C C . SER A 1 284 ? -7.293 5.531 2.719 1 97.5 284 SER A C 1
ATOM 2215 O O . SER A 1 284 ? -6.328 5.145 2.055 1 97.5 284 SER A O 1
ATOM 2217 N N . THR A 1 285 ? -7.277 5.723 3.998 1 98.31 285 THR A N 1
ATOM 2218 C CA . THR A 1 285 ? -6.121 5.352 4.805 1 98.31 285 THR A CA 1
ATOM 2219 C C . THR A 1 285 ? -5.988 3.832 4.891 1 98.31 285 THR A C 1
ATOM 2221 O O . THR A 1 285 ? -4.879 3.307 5.008 1 98.31 285 THR A O 1
ATOM 2224 N N . TRP A 1 286 ? -7.098 3.131 4.758 1 97.75 286 TRP A N 1
ATOM 2225 C CA . TRP A 1 286 ? -7.191 1.701 5.035 1 97.75 286 TRP A CA 1
ATOM 2226 C C . TRP A 1 286 ? -7.461 0.915 3.756 1 97.75 286 TRP A C 1
ATOM 2228 O O . TRP A 1 286 ? -8.047 1.441 2.805 1 97.75 286 TRP A O 1
ATOM 2238 N N . PRO A 1 287 ? -6.969 -0.362 3.736 1 96.12 287 PRO A N 1
ATOM 2239 C CA . PRO A 1 287 ? -7.344 -1.206 2.602 1 96.12 287 PRO A CA 1
ATOM 2240 C C . PRO A 1 287 ? -8.836 -1.538 2.58 1 96.12 287 PRO A C 1
ATOM 2242 O O . PRO A 1 287 ? -9.539 -1.29 3.561 1 96.12 287 PRO A O 1
ATOM 2245 N N . GLU A 1 288 ? -9.242 -2.045 1.487 1 93.44 288 GLU A N 1
ATOM 2246 C CA . GLU A 1 288 ? -10.633 -2.471 1.347 1 93.44 288 GLU A CA 1
ATOM 2247 C C . GLU A 1 288 ? -10.984 -3.555 2.363 1 93.44 288 GLU A C 1
ATOM 2249 O O . GLU A 1 288 ? -10.109 -4.289 2.824 1 93.44 288 GLU A O 1
ATOM 2254 N N . THR A 1 289 ? -12.18 -3.674 2.783 1 92.81 289 THR A N 1
ATOM 2255 C CA . THR A 1 289 ? -12.828 -4.629 3.674 1 92.81 289 THR A CA 1
ATOM 2256 C C . THR A 1 289 ? -12.359 -4.438 5.113 1 92.81 289 THR A C 1
ATOM 2258 O O . THR A 1 289 ? -12.875 -5.082 6.031 1 92.81 289 THR A O 1
ATOM 2261 N N . HIS A 1 290 ? -11.32 -3.537 5.371 1 96.19 290 HIS A N 1
ATOM 2262 C CA . HIS A 1 290 ? -10.945 -3.172 6.73 1 96.19 290 HIS A CA 1
ATOM 2263 C C . HIS A 1 290 ? -12.117 -2.541 7.477 1 96.19 290 HIS A C 1
ATOM 2265 O O . HIS A 1 290 ? -12.977 -1.902 6.867 1 96.19 290 HIS A O 1
ATOM 2271 N N . PRO A 1 291 ? -12.148 -2.627 8.852 1 96.12 291 PRO A N 1
ATOM 2272 C CA . PRO A 1 291 ? -13.289 -2.082 9.594 1 96.12 291 PRO A CA 1
ATOM 2273 C C . PRO A 1 291 ? -13.461 -0.579 9.391 1 96.12 291 PRO A C 1
ATOM 2275 O O . PRO A 1 291 ? -14.57 -0.057 9.516 1 96.12 291 PRO A O 1
ATOM 2278 N N . PHE A 1 292 ? -12.398 0.11 9.07 1 96.56 292 PHE A N 1
ATOM 2279 C CA . PHE A 1 292 ? -12.453 1.56 8.93 1 96.56 292 PHE A CA 1
ATOM 2280 C C . PHE A 1 292 ? -12.477 1.955 7.457 1 96.56 292 PHE A C 1
ATOM 2282 O O . PHE A 1 292 ? -12.242 3.115 7.113 1 96.56 292 PHE A O 1
ATOM 2289 N N . GLU A 1 293 ? -12.727 0.997 6.551 1 93.62 293 GLU A N 1
ATOM 2290 C CA . GLU A 1 293 ? -12.805 1.296 5.125 1 93.62 293 GLU A CA 1
ATOM 2291 C C . GLU A 1 293 ? -13.852 2.367 4.84 1 93.62 293 GLU A C 1
ATOM 2293 O O . GLU A 1 293 ? -14.859 2.453 5.543 1 93.62 293 GLU A O 1
ATOM 2298 N N . ILE A 1 294 ? -13.57 3.184 3.895 1 93.62 294 ILE A N 1
ATOM 2299 C CA . ILE A 1 294 ? -14.547 4.148 3.396 1 93.62 294 ILE A CA 1
ATOM 2300 C C . ILE A 1 294 ? -15.32 3.543 2.227 1 93.62 294 ILE A C 1
ATOM 2302 O O . ILE A 1 294 ? -14.727 3.055 1.266 1 93.62 294 ILE A O 1
ATOM 2306 N N . PRO A 1 295 ? -16.594 3.568 2.277 1 87.94 295 PRO A N 1
ATOM 2307 C CA . PRO A 1 295 ? -17.375 2.965 1.198 1 87.94 295 PRO A CA 1
ATOM 2308 C C . PRO A 1 295 ? -17.109 3.611 -0.16 1 87.94 295 PRO A C 1
ATOM 2310 O O . PRO A 1 295 ? -16.891 4.824 -0.238 1 87.94 295 PRO A O 1
ATOM 2313 N N . CYS A 1 296 ? -17.281 2.82 -1.197 1 87.62 296 CYS A N 1
ATOM 2314 C CA . CYS A 1 296 ? -17 3.258 -2.561 1 87.62 296 CYS A CA 1
ATOM 2315 C C . CYS A 1 296 ? -17.891 4.445 -2.939 1 87.62 296 CYS A C 1
ATOM 2317 O O . CYS A 1 296 ? -17.438 5.355 -3.639 1 87.62 296 CYS A O 1
ATOM 2319 N N . SER A 1 297 ? -19.156 4.418 -2.49 1 87.81 297 SER A N 1
ATOM 2320 C CA . SER A 1 297 ? -20.062 5.5 -2.832 1 87.81 297 SER A CA 1
ATOM 2321 C C . SER A 1 297 ? -19.594 6.828 -2.252 1 87.81 297 SER A C 1
ATOM 2323 O O . SER A 1 297 ? -19.75 7.879 -2.877 1 87.81 297 SER A O 1
ATOM 2325 N N . VAL A 1 298 ? -18.984 6.777 -1.106 1 92.31 298 VAL A N 1
ATOM 2326 C CA . VAL A 1 298 ? -18.484 7.977 -0.439 1 92.31 298 VAL A CA 1
ATOM 2327 C C . VAL A 1 298 ? -17.25 8.492 -1.155 1 92.31 298 VAL A C 1
ATOM 2329 O O . VAL A 1 298 ? -17.109 9.695 -1.393 1 92.31 298 VAL A O 1
ATOM 2332 N N . LEU A 1 299 ? -16.375 7.59 -1.539 1 92.19 299 LEU A N 1
ATOM 2333 C CA . LEU A 1 299 ? -15.164 7.977 -2.256 1 92.19 299 LEU A CA 1
ATOM 2334 C C . LEU A 1 299 ? -15.508 8.531 -3.635 1 92.19 299 LEU A C 1
ATOM 2336 O O . LEU A 1 299 ? -14.828 9.438 -4.129 1 92.19 299 LEU A O 1
ATOM 2340 N N . LYS A 1 300 ? -16.531 7.984 -4.223 1 89 300 LYS A N 1
ATOM 2341 C CA . LYS A 1 300 ? -16.984 8.508 -5.508 1 89 300 LYS A CA 1
ATOM 2342 C C . LYS A 1 300 ? -17.516 9.93 -5.367 1 89 300 LYS A C 1
ATOM 2344 O O . LYS A 1 300 ? -17.297 10.766 -6.246 1 89 300 LYS A O 1
ATOM 2349 N N . TYR A 1 301 ? -18.172 10.172 -4.305 1 91.69 301 TYR A N 1
ATOM 2350 C CA . TYR A 1 301 ? -18.703 11.516 -4.066 1 91.69 301 TYR A CA 1
ATOM 2351 C C . TYR A 1 301 ? -17.562 12.516 -3.9 1 91.69 301 TYR A C 1
ATOM 2353 O O . TYR A 1 301 ? -17.688 13.68 -4.293 1 91.69 301 TYR A O 1
ATOM 2361 N N . ALA A 1 302 ? -16.469 12.102 -3.359 1 93.56 302 ALA A N 1
ATOM 2362 C CA . ALA A 1 302 ? -15.336 12.969 -3.084 1 93.56 302 ALA A CA 1
ATOM 2363 C C . ALA A 1 302 ? -14.672 13.43 -4.379 1 93.56 302 ALA A C 1
ATOM 2365 O O . ALA A 1 302 ? -13.859 14.359 -4.371 1 93.56 302 ALA A O 1
ATOM 2366 N N . LEU A 1 303 ? -15.023 12.844 -5.543 1 92.44 303 LEU A N 1
ATOM 2367 C CA . LEU A 1 303 ? -14.43 13.172 -6.836 1 92.44 303 LEU A CA 1
ATOM 2368 C C . LEU A 1 303 ? -15.016 14.477 -7.379 1 92.44 303 LEU A C 1
ATOM 2370 O O . LEU A 1 303 ? -14.477 15.047 -8.328 1 92.44 303 LEU A O 1
ATOM 2374 N N . GLN A 1 304 ? -16.016 14.906 -6.742 1 91.94 304 GLN A N 1
ATOM 2375 C CA . GLN A 1 304 ? -16.688 16.094 -7.242 1 91.94 304 GLN A CA 1
ATOM 2376 C C . GLN A 1 304 ? -15.938 17.359 -6.844 1 91.94 304 GLN A C 1
ATOM 2378 O O . GLN A 1 304 ? -15.609 17.547 -5.672 1 91.94 304 GLN A O 1
ATOM 2383 N N . SER A 1 305 ? -15.758 18.203 -7.852 1 93.56 305 SER A N 1
ATOM 2384 C CA . SER A 1 305 ? -15.094 19.484 -7.613 1 93.56 305 SER A CA 1
ATOM 2385 C C . SER A 1 305 ? -16.109 20.594 -7.367 1 93.56 305 SER A C 1
ATOM 2387 O O . SER A 1 305 ? -17.172 20.625 -8.008 1 93.56 305 SER A O 1
ATOM 2389 N N . SER A 1 306 ? -15.734 21.422 -6.473 1 92.81 306 SER A N 1
ATOM 2390 C CA . SER A 1 306 ? -16.469 22.688 -6.336 1 92.81 306 SER A CA 1
ATOM 2391 C C . SER A 1 306 ? -16.109 23.656 -7.453 1 92.81 306 SER A C 1
ATOM 2393 O O . SER A 1 306 ? -15.305 23.344 -8.328 1 92.81 306 SER A O 1
ATOM 2395 N N . LYS A 1 307 ? -16.703 24.812 -7.391 1 90.5 307 LYS A N 1
ATOM 2396 C CA . LYS A 1 307 ? -16.438 25.844 -8.383 1 90.5 307 LYS A CA 1
ATOM 2397 C C . LYS A 1 307 ? -14.984 26.297 -8.352 1 90.5 307 LYS A C 1
ATOM 2399 O O . LYS A 1 307 ? -14.406 26.641 -9.383 1 90.5 307 LYS A O 1
ATOM 2404 N N . ASN A 1 308 ? -14.414 26.156 -7.211 1 89.88 308 ASN A N 1
ATOM 2405 C CA . ASN A 1 308 ? -13.031 26.594 -7.059 1 89.88 308 ASN A CA 1
ATOM 2406 C C . ASN A 1 308 ? -12.055 25.453 -7.27 1 89.88 308 ASN A C 1
ATOM 2408 O O . ASN A 1 308 ? -10.844 25.625 -7.113 1 89.88 308 ASN A O 1
ATOM 2412 N N . GLY A 1 309 ? -12.57 24.266 -7.535 1 94.5 309 GLY A N 1
ATOM 2413 C CA . GLY A 1 309 ? -11.742 23.141 -7.922 1 94.5 309 GLY A CA 1
ATOM 2414 C C . GLY A 1 309 ? -11.422 22.203 -6.77 1 94.5 309 GLY A C 1
ATOM 2415 O O . GLY A 1 309 ? -11.062 21.047 -6.984 1 94.5 309 GLY A O 1
ATOM 2416 N N . PHE A 1 310 ? -11.578 22.719 -5.551 1 96.69 310 PHE A N 1
ATOM 2417 C CA . PHE A 1 310 ? -11.359 21.875 -4.387 1 96.69 310 PHE A CA 1
ATOM 2418 C C . PHE A 1 310 ? -12.461 20.812 -4.273 1 96.69 310 PHE A C 1
ATOM 2420 O O . PHE A 1 310 ? -13.555 21 -4.805 1 96.69 310 PHE A O 1
ATOM 2427 N N . PRO A 1 311 ? -12.18 19.703 -3.613 1 96.38 311 PRO A N 1
ATOM 2428 C CA . PRO A 1 311 ? -13.281 18.781 -3.334 1 96.38 311 PRO A CA 1
ATOM 2429 C C . PRO A 1 311 ? -14.477 19.469 -2.691 1 96.38 311 PRO A C 1
ATOM 2431 O O . PRO A 1 311 ? -14.305 20.328 -1.821 1 96.38 311 PRO A O 1
ATOM 2434 N N . THR A 1 312 ? -15.703 19.141 -3.043 1 95.38 312 THR A N 1
ATOM 2435 C CA . THR A 1 312 ? -16.922 19.828 -2.621 1 95.38 312 THR A CA 1
ATOM 2436 C C . THR A 1 312 ? -17.062 19.812 -1.103 1 95.38 312 THR A C 1
ATOM 2438 O O . THR A 1 312 ? -17.516 20.781 -0.499 1 95.38 312 THR A O 1
ATOM 2441 N N . TRP A 1 313 ? -16.609 18.703 -0.512 1 95.12 313 TRP A N 1
ATOM 2442 C CA . TRP A 1 313 ? -16.797 18.578 0.93 1 95.12 313 TRP A CA 1
ATOM 2443 C C . TRP A 1 313 ? -15.906 19.547 1.683 1 95.12 313 TRP A C 1
ATOM 2445 O O . TRP A 1 313 ? -16.25 19.984 2.785 1 95.12 313 TRP A O 1
ATOM 2455 N N . ILE A 1 314 ? -14.773 19.969 1.106 1 95.81 314 ILE A N 1
ATOM 2456 C CA . ILE A 1 314 ? -13.883 20.938 1.731 1 95.81 314 ILE A CA 1
ATOM 2457 C C . ILE A 1 314 ? -14.516 22.328 1.696 1 95.81 314 ILE A C 1
ATOM 2459 O O . ILE A 1 314 ? -14.523 23.047 2.701 1 95.81 314 ILE A O 1
ATOM 2463 N N . GLU A 1 315 ? -15.055 22.672 0.565 1 93.75 315 GLU A N 1
ATOM 2464 C CA . GLU A 1 315 ? -15.688 23.984 0.422 1 93.75 315 GLU A CA 1
ATOM 2465 C C . GLU A 1 315 ? -16.906 24.109 1.328 1 93.75 315 GLU A C 1
ATOM 2467 O O . GLU A 1 315 ? -17.156 25.172 1.896 1 93.75 315 GLU A O 1
ATOM 2472 N N . LYS A 1 316 ? -17.625 23.062 1.39 1 92.88 316 LYS A N 1
ATOM 2473 C CA . LYS A 1 316 ? -18.781 23.062 2.275 1 92.88 316 LYS A CA 1
ATOM 2474 C C . LYS A 1 316 ? -18.359 23.219 3.734 1 92.88 316 LYS A C 1
ATOM 2476 O O . LYS A 1 316 ? -19.031 23.922 4.508 1 92.88 316 LYS A O 1
ATOM 2481 N N . ALA A 1 317 ? -17.297 22.547 4.121 1 93.19 317 ALA A N 1
ATOM 2482 C CA . ALA A 1 317 ? -16.781 22.672 5.48 1 93.19 317 ALA A CA 1
ATOM 2483 C C . ALA A 1 317 ? -16.391 24.125 5.789 1 93.19 317 ALA A C 1
ATOM 2485 O O . ALA A 1 317 ? -16.625 24.609 6.895 1 93.19 317 ALA A O 1
ATOM 2486 N N . LEU A 1 318 ? -15.844 24.797 4.816 1 91.56 318 LEU A N 1
ATOM 2487 C CA . LEU A 1 318 ? -15.445 26.203 4.965 1 91.56 318 LEU A CA 1
ATOM 2488 C C . LEU A 1 318 ? -16.656 27.094 5.156 1 91.56 318 LEU A C 1
ATOM 2490 O O . LEU A 1 318 ? -16.625 28.031 5.961 1 91.56 318 LEU A O 1
ATOM 2494 N N . GLU A 1 319 ? -17.656 26.781 4.422 1 89.31 319 GLU A N 1
ATOM 2495 C CA . GLU A 1 319 ? -18.891 27.547 4.531 1 89.31 319 GLU A CA 1
ATOM 2496 C C . GLU A 1 319 ? -19.516 27.406 5.914 1 89.31 319 GLU A C 1
ATOM 2498 O O . GLU A 1 319 ? -20.016 28.375 6.484 1 89.31 319 GLU A O 1
ATOM 2503 N N . LEU A 1 320 ? -19.453 26.203 6.41 1 86.38 320 LEU A N 1
ATOM 2504 C CA . LEU A 1 320 ? -20.016 25.938 7.723 1 86.38 320 LEU A CA 1
ATOM 2505 C C . LEU A 1 320 ? -19.219 26.625 8.82 1 86.38 320 LEU A C 1
ATOM 2507 O O . LEU A 1 320 ? -19.781 27.109 9.797 1 86.38 320 LEU A O 1
ATOM 2511 N N . GLN A 1 321 ? -17.938 26.625 8.68 1 83.94 321 GLN A N 1
ATOM 2512 C CA . GLN A 1 321 ? -17.062 27.281 9.656 1 83.94 321 GLN A CA 1
ATOM 2513 C C . GLN A 1 321 ? -17.281 28.781 9.664 1 83.94 321 GLN A C 1
ATOM 2515 O O . GLN A 1 321 ? -17.203 29.422 10.719 1 83.94 321 GLN A O 1
ATOM 2520 N N . SER A 1 322 ? -17.562 29.359 8.516 1 82.44 322 SER A N 1
ATOM 2521 C CA . SER A 1 322 ? -17.75 30.797 8.398 1 82.44 322 SER A CA 1
ATOM 2522 C C . SER A 1 322 ? -19.062 31.234 9.039 1 82.44 322 SER A C 1
ATOM 2524 O O . SER A 1 322 ? -19.234 32.406 9.383 1 82.44 322 SER A O 1
ATOM 2526 N N . GLN A 1 323 ? -19.922 30.25 9.25 1 77.62 323 GLN A N 1
ATOM 2527 C CA . GLN A 1 323 ? -21.203 30.562 9.867 1 77.62 323 GLN A CA 1
ATOM 2528 C C . GLN A 1 323 ? -21.125 30.484 11.391 1 77.62 323 GLN A C 1
ATOM 2530 O O . GLN A 1 323 ? -22.031 30.938 12.086 1 77.62 323 GLN A O 1
ATOM 2535 N N . LEU A 1 324 ? -20.078 29.844 11.875 1 69.44 324 LEU A N 1
ATOM 2536 C CA . LEU A 1 324 ? -19.875 29.766 13.32 1 69.44 324 LEU A CA 1
ATOM 2537 C C . LEU A 1 324 ? -19.094 30.984 13.812 1 69.44 324 LEU A C 1
ATOM 2539 O O . LEU A 1 324 ? -19.344 31.484 14.914 1 69.44 324 LEU A O 1
ATOM 2543 N N . MET B 1 1 ? 0.036 -31.984 -22.016 1 57.5 1 MET B N 1
ATOM 2544 C CA . MET B 1 1 ? -0.066 -30.562 -21.734 1 57.5 1 MET B CA 1
ATOM 2545 C C . MET B 1 1 ? 1.116 -30.078 -20.906 1 57.5 1 MET B C 1
ATOM 2547 O O . MET B 1 1 ? 1.647 -30.844 -20.094 1 57.5 1 MET B O 1
ATOM 2551 N N . ASN B 1 2 ? 1.805 -29.016 -21.266 1 79.94 2 ASN B N 1
ATOM 2552 C CA . ASN B 1 2 ? 2.949 -28.531 -20.5 1 79.94 2 ASN B CA 1
ATOM 2553 C C . ASN B 1 2 ? 2.568 -28.219 -19.062 1 79.94 2 ASN B C 1
ATOM 2555 O O . ASN B 1 2 ? 1.456 -27.766 -18.797 1 79.94 2 ASN B O 1
ATOM 2559 N N . PRO B 1 3 ? 3.312 -28.734 -18.156 1 92.56 3 PRO B N 1
ATOM 2560 C CA . PRO B 1 3 ? 3.012 -28.438 -16.75 1 92.56 3 PRO B CA 1
ATOM 2561 C C . PRO B 1 3 ? 2.902 -26.938 -16.469 1 92.56 3 PRO B C 1
ATOM 2563 O O . PRO B 1 3 ? 3.592 -26.141 -17.094 1 92.56 3 PRO B O 1
ATOM 2566 N N . PRO B 1 4 ? 2.006 -26.594 -15.602 1 95.94 4 PRO B N 1
ATOM 2567 C CA . PRO B 1 4 ? 1.915 -25.172 -15.234 1 95.94 4 PRO B CA 1
ATOM 2568 C C . PRO B 1 4 ? 3.219 -24.641 -14.648 1 95.94 4 PRO B C 1
ATOM 2570 O O . PRO B 1 4 ? 3.916 -25.344 -13.922 1 95.94 4 PRO B O 1
ATOM 2573 N N . CYS B 1 5 ? 3.551 -23.469 -14.984 1 98.12 5 CYS B N 1
ATOM 2574 C CA . CYS B 1 5 ? 4.715 -22.781 -14.438 1 98.12 5 CYS B CA 1
ATOM 2575 C C . CYS B 1 5 ? 4.312 -21.844 -13.305 1 98.12 5 CYS B C 1
ATOM 2577 O O . CYS B 1 5 ? 3.41 -21.016 -13.461 1 98.12 5 CYS B O 1
ATOM 2579 N N . ILE B 1 6 ? 4.973 -21.984 -12.203 1 98.75 6 ILE B N 1
ATOM 2580 C CA . ILE B 1 6 ? 4.676 -21.156 -11.031 1 98.75 6 ILE B CA 1
ATOM 2581 C C . ILE B 1 6 ? 5.887 -20.297 -10.68 1 98.75 6 ILE B C 1
ATOM 2583 O O . ILE B 1 6 ? 7.004 -20.797 -10.578 1 98.75 6 ILE B O 1
ATOM 2587 N N . LEU B 1 7 ? 5.691 -19 -10.562 1 98.94 7 LEU B N 1
ATOM 2588 C CA . LEU B 1 7 ? 6.703 -18.094 -10.023 1 98.94 7 LEU B CA 1
ATOM 2589 C C . LEU B 1 7 ? 6.547 -17.953 -8.508 1 98.94 7 LEU B C 1
ATOM 2591 O O . LEU B 1 7 ? 5.465 -17.625 -8.023 1 98.94 7 LEU B O 1
ATOM 2595 N N . LEU B 1 8 ? 7.602 -18.25 -7.789 1 98.94 8 LEU B N 1
ATOM 2596 C CA . LEU B 1 8 ? 7.594 -18.078 -6.34 1 98.94 8 LEU B CA 1
ATOM 2597 C C . LEU B 1 8 ? 8.492 -16.922 -5.93 1 98.94 8 LEU B C 1
ATOM 2599 O O . LEU B 1 8 ? 9.578 -16.734 -6.484 1 98.94 8 LEU B O 1
ATOM 2603 N N . THR B 1 9 ? 8.055 -16.109 -5.027 1 98.94 9 THR B N 1
ATOM 2604 C CA . THR B 1 9 ? 8.844 -15.094 -4.336 1 98.94 9 THR B CA 1
ATOM 2605 C C . THR B 1 9 ? 8.438 -15 -2.865 1 98.94 9 THR B C 1
ATOM 2607 O O . THR B 1 9 ? 7.676 -15.836 -2.375 1 98.94 9 THR B O 1
ATOM 2610 N N . ASN B 1 10 ? 9.102 -14.18 -2.074 1 98.62 10 ASN B N 1
ATOM 2611 C CA . ASN B 1 10 ? 8.812 -13.961 -0.662 1 98.62 10 ASN B CA 1
ATOM 2612 C C . ASN B 1 10 ? 9.734 -12.906 -0.053 1 98.62 10 ASN B C 1
ATOM 2614 O O . ASN B 1 10 ? 10.742 -12.539 -0.653 1 98.62 10 ASN B O 1
ATOM 2618 N N . ASP B 1 11 ? 9.312 -12.453 1.121 1 98.38 11 ASP B N 1
ATOM 2619 C CA . ASP B 1 11 ? 10.156 -11.391 1.665 1 98.38 11 ASP B CA 1
ATOM 2620 C C . ASP B 1 11 ? 11.102 -11.938 2.734 1 98.38 11 ASP B C 1
ATOM 2622 O O . ASP B 1 11 ? 12.016 -11.242 3.168 1 98.38 11 ASP B O 1
ATOM 2626 N N . ASP B 1 12 ? 11.055 -13.258 3.088 1 98 12 ASP B N 1
ATOM 2627 C CA . ASP B 1 12 ? 11.906 -13.805 4.141 1 98 12 ASP B CA 1
ATOM 2628 C C . ASP B 1 12 ? 13.289 -14.164 3.596 1 98 12 ASP B C 1
ATOM 2630 O O . ASP B 1 12 ? 14.172 -14.562 4.352 1 98 12 ASP B O 1
ATOM 2634 N N . GLY B 1 13 ? 13.43 -14.039 2.334 1 98.12 13 GLY B N 1
ATOM 2635 C CA . GLY B 1 13 ? 14.688 -14.398 1.696 1 98.12 13 GLY B CA 1
ATOM 2636 C C . GLY B 1 13 ? 14.617 -15.719 0.945 1 98.12 13 GLY B C 1
ATOM 2637 O O . GLY B 1 13 ? 13.797 -16.578 1.273 1 98.12 13 GLY B O 1
ATOM 2638 N N . VAL B 1 14 ? 15.492 -15.906 -0.003 1 98.38 14 VAL B N 1
ATOM 2639 C CA . VAL B 1 14 ? 15.438 -17.016 -0.952 1 98.38 14 VAL B CA 1
ATOM 2640 C C . VAL B 1 14 ? 15.758 -18.328 -0.235 1 98.38 14 VAL B C 1
ATOM 2642 O O . VAL B 1 14 ? 15.336 -19.391 -0.673 1 98.38 14 VAL B O 1
ATOM 2645 N N . THR B 1 15 ? 16.469 -18.281 0.89 1 97.06 15 THR B N 1
ATOM 2646 C CA . THR B 1 15 ? 16.875 -19.5 1.581 1 97.06 15 THR B CA 1
ATOM 2647 C C . THR B 1 15 ? 15.914 -19.797 2.732 1 97.06 15 THR B C 1
ATOM 2649 O O . THR B 1 15 ? 16.172 -20.703 3.529 1 97.06 15 THR B O 1
ATOM 2652 N N . SER B 1 16 ? 14.906 -18.984 2.859 1 97.75 16 SER B N 1
ATOM 2653 C CA . SER B 1 16 ? 13.93 -19.266 3.908 1 97.75 16 SER B CA 1
ATOM 2654 C C . SER B 1 16 ? 13.289 -20.641 3.721 1 97.75 16 SER B C 1
ATOM 2656 O O . SER B 1 16 ? 12.984 -21.031 2.594 1 97.75 16 SER B O 1
ATOM 2658 N N . PRO B 1 17 ? 13.008 -21.422 4.785 1 97.81 17 PRO B N 1
ATOM 2659 C CA . PRO B 1 17 ? 12.391 -22.75 4.648 1 97.81 17 PRO B CA 1
ATOM 2660 C C . PRO B 1 17 ? 11 -22.688 4.027 1 97.81 17 PRO B C 1
ATOM 2662 O O . PRO B 1 17 ? 10.609 -23.594 3.293 1 97.81 17 PRO B O 1
ATOM 2665 N N . GLY B 1 18 ? 10.25 -21.625 4.277 1 98.31 18 GLY B N 1
ATOM 2666 C CA . GLY B 1 18 ? 8.898 -21.516 3.752 1 98.31 18 GLY B CA 1
ATOM 2667 C C . GLY B 1 18 ? 8.836 -21.594 2.238 1 98.31 18 GLY B C 1
ATOM 2668 O O . GLY B 1 18 ? 8.094 -22.406 1.685 1 98.31 18 GLY B O 1
ATOM 2669 N N . ILE B 1 19 ? 9.656 -20.766 1.583 1 98.75 19 ILE B N 1
ATOM 2670 C CA . ILE B 1 19 ? 9.602 -20.688 0.127 1 98.75 19 ILE B CA 1
ATOM 2671 C C . ILE B 1 19 ? 10.211 -21.953 -0.481 1 98.75 19 ILE B C 1
ATOM 2673 O O . ILE B 1 19 ? 9.734 -22.453 -1.505 1 98.75 19 ILE B O 1
ATOM 2677 N N . LEU B 1 20 ? 11.203 -22.562 0.095 1 98.31 20 LEU B N 1
ATOM 2678 C CA . LEU B 1 20 ? 11.859 -23.75 -0.436 1 98.31 20 LEU B CA 1
ATOM 2679 C C . LEU B 1 20 ? 10.953 -24.969 -0.314 1 98.31 20 LEU B C 1
ATOM 2681 O O . LEU B 1 20 ? 10.867 -25.781 -1.241 1 98.31 20 LEU B O 1
ATOM 2685 N N . LEU B 1 21 ? 10.281 -25.109 0.832 1 98.62 21 LEU B N 1
ATOM 2686 C CA . LEU B 1 21 ? 9.352 -26.219 1.01 1 98.62 21 LEU B CA 1
ATOM 2687 C C . LEU B 1 21 ? 8.156 -26.094 0.065 1 98.62 21 LEU B C 1
ATOM 2689 O O . LEU B 1 21 ? 7.648 -27.094 -0.439 1 98.62 21 LEU B O 1
ATOM 2693 N N . LEU B 1 22 ? 7.738 -24.875 -0.148 1 98.81 22 LEU B N 1
ATOM 2694 C CA . LEU B 1 22 ? 6.652 -24.641 -1.095 1 98.81 22 LEU B CA 1
ATOM 2695 C C . LEU B 1 22 ? 7.074 -25.016 -2.512 1 98.81 22 LEU B C 1
ATOM 2697 O O . LEU B 1 22 ? 6.312 -25.656 -3.24 1 98.81 22 LEU B O 1
ATOM 2701 N N . ALA B 1 23 ? 8.281 -24.594 -2.896 1 98.75 23 ALA B N 1
ATOM 2702 C CA . ALA B 1 23 ? 8.82 -24.953 -4.207 1 98.75 23 ALA B CA 1
ATOM 2703 C C . ALA B 1 23 ? 8.852 -26.469 -4.387 1 98.75 23 ALA B C 1
ATOM 2705 O O . ALA B 1 23 ? 8.438 -26.984 -5.426 1 98.75 23 ALA B O 1
ATOM 2706 N N . LYS B 1 24 ? 9.328 -27.141 -3.4 1 98.31 24 LYS B N 1
ATOM 2707 C CA . LYS B 1 24 ? 9.414 -28.594 -3.441 1 98.31 24 LYS B CA 1
ATOM 2708 C C . LYS B 1 24 ? 8.039 -29.219 -3.602 1 98.31 24 LYS B C 1
ATOM 2710 O O . LYS B 1 24 ? 7.863 -30.172 -4.379 1 98.31 24 LYS B O 1
ATOM 2715 N N . ARG B 1 25 ? 7.098 -28.719 -2.883 1 98.62 25 ARG B N 1
ATOM 2716 C CA . ARG B 1 25 ? 5.75 -29.281 -2.898 1 98.62 25 ARG B CA 1
ATOM 2717 C C . ARG B 1 25 ? 5.145 -29.203 -4.297 1 98.62 25 ARG B C 1
ATOM 2719 O O . ARG B 1 25 ? 4.559 -30.172 -4.777 1 98.62 25 ARG B O 1
ATOM 2726 N N . PHE B 1 26 ? 5.25 -28.062 -4.961 1 98.62 26 PHE B N 1
ATOM 2727 C CA . PHE B 1 26 ? 4.668 -27.875 -6.285 1 98.62 26 PHE B CA 1
ATOM 2728 C C . PHE B 1 26 ? 5.48 -28.609 -7.344 1 98.62 26 PHE B C 1
ATOM 2730 O O . PHE B 1 26 ? 4.926 -29.125 -8.312 1 98.62 26 PHE B O 1
ATOM 2737 N N . THR B 1 27 ? 6.828 -28.656 -7.188 1 98 27 THR B N 1
ATOM 2738 C CA . THR B 1 27 ? 7.656 -29.422 -8.102 1 98 27 THR B CA 1
ATOM 2739 C C . THR B 1 27 ? 7.277 -30.906 -8.047 1 98 27 THR B C 1
ATOM 2741 O O . THR B 1 27 ? 7.145 -31.562 -9.086 1 98 27 THR B O 1
ATOM 2744 N N . SER B 1 28 ? 7.047 -31.391 -6.855 1 97.56 28 SER B N 1
ATOM 2745 C CA . SER B 1 28 ? 6.68 -32.781 -6.676 1 97.56 28 SER B CA 1
ATOM 2746 C C . SER B 1 28 ? 5.309 -33.094 -7.273 1 97.56 28 SER B C 1
ATOM 2748 O O . SER B 1 28 ? 5.031 -34.219 -7.68 1 97.56 28 SER B O 1
ATOM 2750 N N . TRP B 1 29 ? 4.461 -32.094 -7.242 1 97.31 29 TRP B N 1
ATOM 2751 C CA . TRP B 1 29 ? 3.127 -32.25 -7.812 1 97.31 29 TRP B CA 1
ATOM 2752 C C . TRP B 1 29 ? 3.178 -32.219 -9.336 1 97.31 29 TRP B C 1
ATOM 2754 O O . TRP B 1 29 ? 2.232 -32.656 -10 1 97.31 29 TRP B O 1
ATOM 2764 N N . GLY B 1 30 ? 4.34 -31.656 -9.961 1 96.81 30 GLY B N 1
ATOM 2765 C CA . GLY B 1 30 ? 4.52 -31.75 -11.398 1 96.81 30 GLY B CA 1
ATOM 2766 C C . GLY B 1 30 ? 4.609 -30.391 -12.07 1 96.81 30 GLY B C 1
ATOM 2767 O O . GLY B 1 30 ? 4.664 -30.297 -13.297 1 96.81 30 GLY B O 1
ATOM 2768 N N . CYS B 1 31 ? 4.688 -29.359 -11.312 1 97.38 31 CYS B N 1
ATOM 2769 C CA . CYS B 1 31 ? 4.777 -28.016 -11.883 1 97.38 31 CYS B CA 1
ATOM 2770 C C . CYS B 1 31 ? 6.227 -27.641 -12.18 1 97.38 31 CYS B C 1
ATOM 2772 O O . CYS B 1 31 ? 7.148 -28.203 -11.586 1 97.38 31 CYS B O 1
ATOM 2774 N N . LYS B 1 32 ? 6.379 -26.828 -13.148 1 97.56 32 LYS B N 1
ATOM 2775 C CA . LYS B 1 32 ? 7.633 -26.094 -13.266 1 97.56 32 LYS B CA 1
ATOM 2776 C C . LYS B 1 32 ? 7.664 -24.906 -12.305 1 97.56 32 LYS B C 1
ATOM 2778 O O . LYS B 1 32 ? 6.777 -24.047 -12.328 1 97.56 32 LYS B O 1
ATOM 2783 N N . VAL B 1 33 ? 8.641 -24.891 -11.43 1 98.44 33 VAL B N 1
ATOM 2784 C CA . VAL B 1 33 ? 8.68 -23.844 -10.406 1 98.44 33 VAL B CA 1
ATOM 2785 C C . VAL B 1 33 ? 9.938 -23 -10.578 1 98.44 33 VAL B C 1
ATOM 2787 O O . VAL B 1 33 ? 11.047 -23.531 -10.695 1 98.44 33 VAL B O 1
ATOM 2790 N N . ILE B 1 34 ? 9.82 -21.719 -10.648 1 98.69 34 ILE B N 1
ATOM 2791 C CA . ILE B 1 34 ? 10.914 -20.75 -10.656 1 98.69 34 ILE B CA 1
ATOM 2792 C C . ILE B 1 34 ? 10.852 -19.891 -9.398 1 98.69 34 ILE B C 1
ATOM 2794 O O . ILE B 1 34 ? 9.844 -19.234 -9.133 1 98.69 34 ILE B O 1
ATOM 2798 N N . VAL B 1 35 ? 11.93 -19.969 -8.633 1 98.88 35 VAL B N 1
ATOM 2799 C CA . VAL B 1 35 ? 12.008 -19.172 -7.41 1 98.88 35 VAL B CA 1
ATOM 2800 C C . VAL B 1 35 ? 12.898 -17.953 -7.648 1 98.88 35 VAL B C 1
ATOM 2802 O O . VAL B 1 35 ? 14.055 -18.078 -8.047 1 98.88 35 VAL B O 1
ATOM 2805 N N . VAL B 1 36 ? 12.406 -16.766 -7.547 1 98.88 36 VAL B N 1
ATOM 2806 C CA . VAL B 1 36 ? 13.148 -15.516 -7.555 1 98.88 36 VAL B CA 1
ATOM 2807 C C . VAL B 1 36 ? 12.805 -14.711 -6.301 1 98.88 36 VAL B C 1
ATOM 2809 O O . VAL B 1 36 ? 11.711 -14.156 -6.188 1 98.88 36 VAL B O 1
ATOM 2812 N N . ALA B 1 37 ? 13.688 -14.625 -5.34 1 98.94 37 ALA B N 1
ATOM 2813 C CA . ALA B 1 37 ? 13.406 -14 -4.051 1 98.94 37 ALA B CA 1
ATOM 2814 C C . ALA B 1 37 ? 14.625 -13.227 -3.549 1 98.94 37 ALA B C 1
ATOM 2816 O O . ALA B 1 37 ? 15.734 -13.406 -4.051 1 98.94 37 ALA B O 1
ATOM 2817 N N . PRO B 1 38 ? 14.414 -12.328 -2.643 1 98.81 38 PRO B N 1
ATOM 2818 C CA . PRO B 1 38 ? 15.516 -11.5 -2.127 1 98.81 38 PRO B CA 1
ATOM 2819 C C . PRO B 1 38 ? 16.656 -12.336 -1.541 1 98.81 38 PRO B C 1
ATOM 2821 O O . PRO B 1 38 ? 16.406 -13.414 -0.988 1 98.81 38 PRO B O 1
ATOM 2824 N N . ASP B 1 39 ? 17.828 -11.797 -1.626 1 98.19 39 ASP B N 1
ATOM 2825 C CA . ASP B 1 39 ? 18.984 -12.5 -1.095 1 98.19 39 ASP B C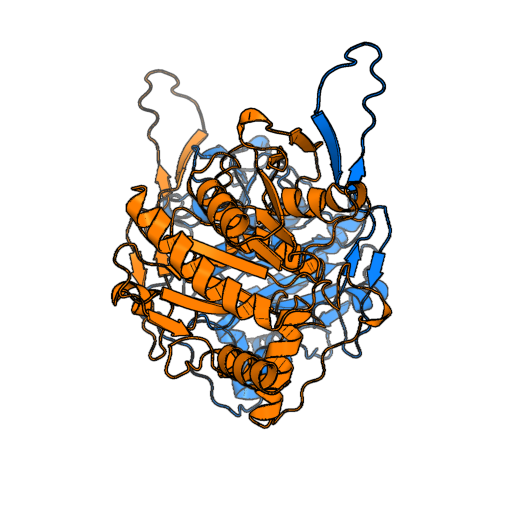A 1
ATOM 2826 C C . ASP B 1 39 ? 19.031 -12.406 0.428 1 98.19 39 ASP B C 1
ATOM 2828 O O . ASP B 1 39 ? 19.719 -13.203 1.082 1 98.19 39 ASP B O 1
ATOM 2832 N N . THR B 1 40 ? 18.344 -11.414 1.001 1 97.25 40 THR B N 1
ATOM 2833 C CA . THR B 1 40 ? 18.25 -11.234 2.447 1 97.25 40 THR B CA 1
ATOM 2834 C C . THR B 1 40 ? 16.797 -11.016 2.879 1 97.25 40 THR B C 1
ATOM 2836 O O . THR B 1 40 ? 15.93 -10.766 2.043 1 97.25 40 THR B O 1
ATOM 2839 N N . ASP B 1 41 ? 16.562 -11.195 4.164 1 97.69 41 ASP B N 1
ATOM 2840 C CA . ASP B 1 41 ? 15.242 -10.922 4.715 1 97.69 41 ASP B CA 1
ATOM 2841 C C . ASP B 1 41 ? 14.82 -9.484 4.438 1 97.69 41 ASP B C 1
ATOM 2843 O O . ASP B 1 41 ? 15.562 -8.547 4.734 1 97.69 41 ASP B O 1
ATOM 2847 N N . GLN B 1 42 ? 13.672 -9.289 3.859 1 97.94 42 GLN B N 1
ATOM 2848 C CA . GLN B 1 42 ? 13.102 -7.988 3.527 1 97.94 42 GLN B CA 1
ATOM 2849 C C . GLN B 1 42 ? 11.766 -7.777 4.234 1 97.94 42 GLN B C 1
ATOM 2851 O O . GLN B 1 42 ? 10.844 -7.191 3.668 1 97.94 42 GLN B O 1
ATOM 2856 N N . SER B 1 43 ? 11.633 -8.359 5.383 1 96.38 43 SER B N 1
ATOM 2857 C CA . SER B 1 43 ? 10.398 -8.219 6.137 1 96.38 43 SER B CA 1
ATOM 2858 C C . SER B 1 43 ? 10.023 -6.754 6.316 1 96.38 43 SER B C 1
ATOM 2860 O O . SER B 1 43 ? 10.891 -5.91 6.539 1 96.38 43 SER B O 1
ATOM 2862 N N . ALA B 1 44 ? 8.695 -6.395 6.227 1 97.25 44 ALA B N 1
ATOM 2863 C CA . ALA B 1 44 ? 8.125 -5.07 6.441 1 97.25 44 ALA B CA 1
ATOM 2864 C C . ALA B 1 44 ? 8.625 -4.078 5.395 1 97.25 44 ALA B C 1
ATOM 2866 O O . ALA B 1 44 ? 8.656 -2.869 5.637 1 97.25 44 ALA B O 1
ATOM 2867 N N . CYS B 1 45 ? 9.023 -4.602 4.164 1 98.31 45 CYS B N 1
ATOM 2868 C CA . CYS B 1 45 ? 9.578 -3.725 3.141 1 98.31 45 CYS B CA 1
ATOM 2869 C C . CYS B 1 45 ? 8.477 -3.145 2.26 1 98.31 45 CYS B C 1
ATOM 2871 O O . CYS B 1 45 ? 8.734 -2.262 1.439 1 98.31 45 CYS B O 1
ATOM 2873 N N . SER B 1 46 ? 7.293 -3.598 2.449 1 98.56 46 SER B N 1
ATOM 2874 C CA . SER B 1 46 ? 6.16 -3.143 1.649 1 98.56 46 SER B CA 1
ATOM 2875 C C . SER B 1 46 ? 6.445 -3.283 0.158 1 98.56 46 SER B C 1
ATOM 2877 O O . SER B 1 46 ? 6.941 -4.316 -0.29 1 98.56 46 SER B O 1
ATOM 2879 N N . HIS B 1 47 ? 5.98 -2.369 -0.688 1 98.81 47 HIS B N 1
ATOM 2880 C CA . HIS B 1 47 ? 6.113 -2.43 -2.139 1 98.81 47 HIS B CA 1
ATOM 2881 C C . HIS B 1 47 ? 7.332 -1.646 -2.613 1 98.81 47 HIS B C 1
ATOM 2883 O O . HIS B 1 47 ? 7.289 -0.995 -3.66 1 98.81 47 HIS B O 1
ATOM 2889 N N . ARG B 1 48 ? 8.398 -1.667 -1.854 1 98.5 48 ARG B N 1
ATOM 2890 C CA . ARG B 1 48 ? 9.625 -0.934 -2.152 1 98.5 48 ARG B CA 1
ATOM 2891 C C . ARG B 1 48 ? 10.219 -1.376 -3.486 1 98.5 48 ARG B C 1
ATOM 2893 O O . ARG B 1 48 ? 10.25 -2.568 -3.795 1 98.5 48 ARG B O 1
ATOM 2900 N N . LEU B 1 49 ? 10.68 -0.458 -4.285 1 97.88 49 LEU B N 1
ATOM 2901 C CA . LEU B 1 49 ? 11.469 -0.695 -5.492 1 97.88 49 LEU B CA 1
ATOM 2902 C C . LEU B 1 49 ? 12.867 -0.108 -5.352 1 97.88 49 LEU B C 1
ATOM 2904 O O . LEU B 1 49 ? 13.039 0.977 -4.789 1 97.88 49 LEU B O 1
ATOM 2908 N N . THR B 1 50 ? 13.812 -0.808 -5.809 1 96.25 50 THR B N 1
ATOM 2909 C CA . THR B 1 50 ? 15.188 -0.336 -5.816 1 96.25 50 THR B CA 1
ATOM 2910 C C . THR B 1 50 ? 15.477 0.475 -7.078 1 96.25 50 THR B C 1
ATOM 2912 O O . THR B 1 50 ? 15.805 -0.088 -8.125 1 96.25 50 THR B O 1
ATOM 2915 N N . MET B 1 51 ? 15.477 1.74 -6.891 1 91.38 51 MET B N 1
ATOM 2916 C CA . MET B 1 51 ? 15.602 2.609 -8.055 1 91.38 51 MET B CA 1
ATOM 2917 C C . MET B 1 51 ? 16.984 3.264 -8.102 1 91.38 51 MET B C 1
ATOM 2919 O O . MET B 1 51 ? 17.406 3.77 -9.141 1 91.38 51 MET B O 1
ATOM 2923 N N . SER B 1 52 ? 17.734 3.24 -6.988 1 88.94 52 SER B N 1
ATOM 2924 C CA . SER B 1 52 ? 18.953 4.035 -6.883 1 88.94 52 SER B CA 1
ATOM 2925 C C . SER B 1 52 ? 20.188 3.162 -7.039 1 88.94 52 SER B C 1
ATOM 2927 O O . SER B 1 52 ? 21.312 3.674 -7.09 1 88.94 52 SER B O 1
ATOM 2929 N N . SER B 1 53 ? 20.031 1.907 -7.035 1 92.31 53 SER B N 1
ATOM 2930 C CA . SER B 1 53 ? 21.172 1.007 -7.164 1 92.31 53 SER B CA 1
ATOM 2931 C C . SER B 1 53 ? 20.844 -0.166 -8.086 1 92.31 53 SER B C 1
ATOM 2933 O O . SER B 1 53 ? 19.688 -0.415 -8.398 1 92.31 53 SER B O 1
ATOM 2935 N N . ASP B 1 54 ? 21.891 -0.812 -8.492 1 95 54 ASP B N 1
ATOM 2936 C CA . ASP B 1 54 ? 21.719 -1.985 -9.344 1 95 54 ASP B CA 1
ATOM 2937 C C . ASP B 1 54 ? 21.234 -3.188 -8.539 1 95 54 ASP B C 1
ATOM 2939 O O . ASP B 1 54 ? 21.438 -3.246 -7.324 1 95 54 ASP B O 1
ATOM 2943 N N . LEU B 1 55 ? 20.578 -4.059 -9.227 1 96.25 55 LEU B N 1
ATOM 2944 C CA . LEU B 1 55 ? 20.125 -5.336 -8.688 1 96.25 55 LEU B CA 1
ATOM 2945 C C . LEU B 1 55 ? 21.016 -6.477 -9.172 1 96.25 55 LEU B C 1
ATOM 2947 O O . LEU B 1 55 ? 21.25 -6.617 -10.375 1 96.25 55 LEU B O 1
ATOM 2951 N N . ARG B 1 56 ? 21.484 -7.234 -8.273 1 96.44 56 ARG B N 1
ATOM 2952 C CA . ARG B 1 56 ? 22.297 -8.398 -8.617 1 96.44 56 ARG B CA 1
ATOM 2953 C C . ARG B 1 56 ? 21.5 -9.688 -8.477 1 96.44 56 ARG B C 1
ATOM 2955 O O . ARG B 1 56 ? 20.938 -9.961 -7.414 1 96.44 56 ARG B O 1
ATOM 2962 N N . MET B 1 57 ? 21.344 -10.445 -9.508 1 96.19 57 MET B N 1
ATOM 2963 C CA . MET B 1 57 ? 20.703 -11.75 -9.469 1 96.19 57 MET B CA 1
ATOM 2964 C C . MET B 1 57 ? 21.734 -12.867 -9.5 1 96.19 57 MET B C 1
ATOM 2966 O O . MET B 1 57 ? 22.688 -12.82 -10.289 1 96.19 57 MET B O 1
ATOM 2970 N N . LYS B 1 58 ? 21.562 -13.852 -8.664 1 96 58 LYS B N 1
ATOM 2971 C CA . LYS B 1 58 ? 22.438 -15.023 -8.602 1 96 58 LYS B CA 1
ATOM 2972 C C . LYS B 1 58 ? 21.625 -16.312 -8.625 1 96 58 LYS B C 1
ATOM 2974 O O . LYS B 1 58 ? 20.625 -16.438 -7.93 1 96 58 LYS B O 1
ATOM 2979 N N . GLN B 1 59 ? 22.047 -17.203 -9.461 1 95.62 59 GLN B N 1
ATOM 2980 C CA . GLN B 1 59 ? 21.484 -18.547 -9.414 1 95.62 59 GLN B CA 1
ATOM 2981 C C . GLN B 1 59 ? 22.109 -19.375 -8.297 1 95.62 59 GLN B C 1
ATOM 2983 O O . GLN B 1 59 ? 23.328 -19.484 -8.219 1 95.62 59 GLN B O 1
ATOM 2988 N N . LEU B 1 60 ? 21.219 -19.891 -7.461 1 95.69 60 LEU B N 1
ATOM 2989 C CA . LEU B 1 60 ? 21.703 -20.703 -6.355 1 95.69 60 LEU B CA 1
ATOM 2990 C C . LEU B 1 60 ? 21.562 -22.188 -6.68 1 95.69 60 LEU B C 1
ATOM 2992 O O . LEU B 1 60 ? 20.688 -22.875 -6.148 1 95.69 60 LEU B O 1
ATOM 2996 N N . ARG B 1 61 ? 22.516 -22.75 -7.336 1 92.69 61 ARG B N 1
ATOM 2997 C CA . ARG B 1 61 ? 22.469 -24.109 -7.871 1 92.69 61 ARG B CA 1
ATOM 2998 C C . ARG B 1 61 ? 22.453 -25.141 -6.746 1 92.69 61 ARG B C 1
ATOM 3000 O O . ARG B 1 61 ? 21.891 -26.234 -6.898 1 92.69 61 ARG B O 1
ATOM 3007 N N . ASN B 1 62 ? 23 -24.734 -5.602 1 92.56 62 ASN B N 1
ATOM 3008 C CA . ASN B 1 62 ? 23.031 -25.641 -4.461 1 92.56 62 ASN B CA 1
ATOM 3009 C C . ASN B 1 62 ? 21.641 -25.906 -3.916 1 92.56 62 ASN B C 1
ATOM 3011 O O . ASN B 1 62 ? 21.406 -26.922 -3.244 1 92.56 62 ASN B O 1
ATOM 3015 N N . PHE B 1 63 ? 20.719 -25.016 -4.242 1 92 63 PHE B N 1
ATOM 3016 C CA . PHE B 1 63 ? 19.359 -25.188 -3.766 1 92 63 PHE B CA 1
ATOM 3017 C C . PHE B 1 63 ? 18.469 -25.734 -4.867 1 92 63 PHE B C 1
ATOM 3019 O O . PHE B 1 63 ? 17.359 -26.234 -4.598 1 92 63 PHE B O 1
ATOM 3026 N N . GLY B 1 64 ? 18.922 -25.672 -6.078 1 90.31 64 GLY B N 1
ATOM 3027 C CA . GLY B 1 64 ? 18.172 -26.141 -7.23 1 90.31 64 GLY B CA 1
ATOM 3028 C C . GLY B 1 64 ? 18.438 -25.344 -8.492 1 90.31 64 GLY B C 1
ATOM 3029 O O . GLY B 1 64 ? 18.953 -24.219 -8.422 1 90.31 64 GLY B O 1
ATOM 3030 N N . GLU B 1 65 ? 18.047 -25.844 -9.633 1 90.88 65 GLU B N 1
ATOM 3031 C CA . GLU B 1 65 ? 18.359 -25.25 -10.922 1 90.88 65 GLU B CA 1
ATOM 3032 C C . GLU B 1 65 ? 17.531 -23.969 -11.148 1 90.88 65 GLU B C 1
ATOM 3034 O O . GLU B 1 65 ? 17.969 -23.062 -11.867 1 90.88 65 GLU B O 1
ATOM 3039 N N . ASN B 1 66 ? 16.406 -23.875 -10.523 1 96.69 66 ASN B N 1
ATOM 3040 C CA . ASN B 1 66 ? 15.5 -22.781 -10.797 1 96.69 66 ASN B CA 1
ATOM 3041 C C . ASN B 1 66 ? 15.305 -21.891 -9.562 1 96.69 66 ASN B C 1
ATOM 3043 O O . ASN B 1 66 ? 14.195 -21.406 -9.312 1 96.69 66 ASN B O 1
ATOM 3047 N N . ILE B 1 67 ? 16.406 -21.781 -8.766 1 98.19 67 ILE B N 1
ATOM 3048 C CA . ILE B 1 67 ? 16.375 -20.953 -7.566 1 98.19 67 ILE B CA 1
ATOM 3049 C C . ILE B 1 67 ? 17.312 -19.75 -7.746 1 98.19 67 ILE B C 1
ATOM 3051 O O . ILE B 1 67 ? 18.531 -19.922 -7.891 1 98.19 67 ILE B O 1
ATOM 3055 N N . PHE B 1 68 ? 16.734 -18.531 -7.672 1 98.31 68 PHE B N 1
ATOM 3056 C CA . PHE B 1 68 ? 17.5 -17.312 -7.934 1 98.31 68 PHE B CA 1
ATOM 3057 C C . PHE B 1 68 ? 17.344 -16.312 -6.785 1 98.31 68 PHE B C 1
ATOM 3059 O O . PHE B 1 68 ? 16.234 -16.141 -6.258 1 98.31 68 PHE B O 1
ATOM 3066 N N . SER B 1 69 ? 18.438 -15.688 -6.371 1 98.31 69 SER B N 1
ATOM 3067 C CA . SER B 1 69 ? 18.406 -14.594 -5.41 1 98.31 69 SER B CA 1
ATOM 3068 C C . SER B 1 69 ? 18.578 -13.25 -6.102 1 98.31 69 SER B C 1
ATOM 3070 O O . SER B 1 69 ? 19.281 -13.148 -7.109 1 98.31 69 SER B O 1
ATOM 3072 N N . VAL B 1 70 ? 17.938 -12.234 -5.637 1 98.31 70 VAL B N 1
ATOM 3073 C CA . VAL B 1 70 ? 18.062 -10.875 -6.133 1 98.31 70 VAL B CA 1
ATOM 3074 C C . VAL B 1 70 ? 18.359 -9.93 -4.969 1 98.31 70 VAL B C 1
ATOM 3076 O O . VAL B 1 70 ? 17.781 -10.055 -3.891 1 98.31 70 VAL B O 1
ATOM 3079 N N . SER B 1 71 ? 19.312 -9 -5.148 1 97.88 71 SER B N 1
ATOM 3080 C CA . SER B 1 71 ? 19.625 -7.992 -4.137 1 97.88 71 SER B CA 1
ATOM 3081 C C . SER B 1 71 ? 18.594 -6.871 -4.129 1 97.88 71 SER B C 1
ATOM 3083 O O . SER B 1 71 ? 18.922 -5.719 -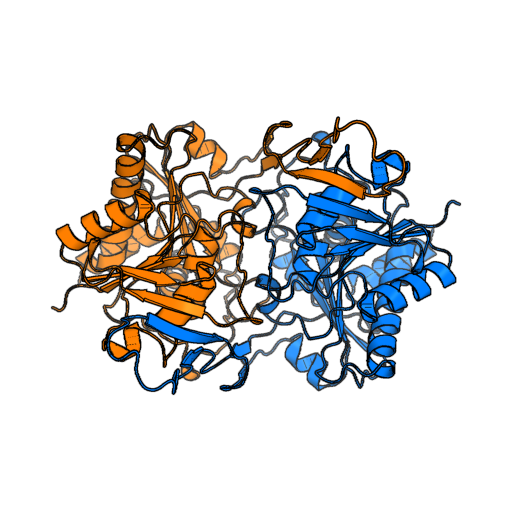4.414 1 97.88 71 SER B O 1
ATOM 3085 N N . GLY B 1 72 ? 17.359 -7.172 -3.738 1 98.12 72 GLY B N 1
ATOM 3086 C CA . GLY B 1 72 ? 16.266 -6.219 -3.717 1 98.12 72 GLY B CA 1
ATOM 3087 C C . GLY B 1 72 ? 15.055 -6.723 -2.967 1 98.12 72 GLY B C 1
ATOM 3088 O O . GLY B 1 72 ? 15.156 -7.652 -2.164 1 98.12 72 GLY B O 1
ATOM 3089 N N . SER B 1 73 ? 13.938 -6.066 -3.123 1 98.62 73 SER B N 1
ATOM 3090 C CA . SER B 1 73 ? 12.664 -6.414 -2.5 1 98.62 73 SER B CA 1
ATOM 3091 C C . SER B 1 73 ? 11.938 -7.492 -3.297 1 98.62 73 SER B C 1
ATOM 3093 O O . SER B 1 73 ? 12.344 -7.832 -4.406 1 98.62 73 SER B O 1
ATOM 3095 N N . PRO B 1 74 ? 10.883 -8.078 -2.734 1 98.88 74 PRO B N 1
ATOM 3096 C CA . PRO B 1 74 ? 10.078 -9.016 -3.529 1 98.88 74 PRO B CA 1
ATOM 3097 C C . PRO B 1 74 ? 9.547 -8.383 -4.816 1 98.88 74 PRO B C 1
ATOM 3099 O O . PRO B 1 74 ? 9.484 -9.055 -5.852 1 98.88 74 PRO B O 1
ATOM 3102 N N . ALA B 1 75 ? 9.148 -7.09 -4.77 1 98.81 75 ALA B N 1
ATOM 3103 C CA . ALA B 1 75 ? 8.703 -6.402 -5.98 1 98.81 75 ALA B CA 1
ATOM 3104 C C . ALA B 1 75 ? 9.828 -6.34 -7.016 1 98.81 75 ALA B C 1
ATOM 3106 O O . ALA B 1 75 ? 9.594 -6.559 -8.203 1 98.81 75 ALA B O 1
ATOM 3107 N N . ASP B 1 76 ? 11.047 -6.062 -6.582 1 98.62 76 ASP B N 1
ATOM 3108 C CA . ASP B 1 76 ? 12.211 -6.094 -7.469 1 98.62 76 ASP B CA 1
ATOM 3109 C C . ASP B 1 76 ? 12.383 -7.477 -8.094 1 98.62 76 ASP B C 1
ATOM 3111 O O . ASP B 1 76 ? 12.633 -7.59 -9.297 1 98.62 76 ASP B O 1
ATOM 3115 N N . CYS B 1 77 ? 12.273 -8.484 -7.25 1 98.81 77 CYS B N 1
ATOM 3116 C CA . CYS B 1 77 ? 12.43 -9.859 -7.711 1 98.81 77 CYS B CA 1
ATOM 3117 C C . CYS B 1 77 ? 11.43 -10.188 -8.812 1 98.81 77 CYS B C 1
ATOM 3119 O O . CYS B 1 77 ? 11.789 -10.805 -9.82 1 98.81 77 CYS B O 1
ATOM 3121 N N . VAL B 1 78 ? 10.227 -9.742 -8.625 1 98.81 78 VAL B N 1
ATOM 3122 C CA . VAL B 1 78 ? 9.172 -10 -9.602 1 98.81 78 VAL B CA 1
ATOM 3123 C C . VAL B 1 78 ? 9.484 -9.266 -10.906 1 98.81 78 VAL B C 1
ATOM 3125 O O . VAL B 1 78 ? 9.32 -9.82 -11.992 1 98.81 78 VAL B O 1
ATOM 3128 N N . SER B 1 79 ? 9.945 -8.039 -10.828 1 97.62 79 SER B N 1
ATOM 3129 C CA . SER B 1 79 ? 10.336 -7.301 -12.031 1 97.62 79 SER B CA 1
ATOM 3130 C C . SER B 1 79 ? 11.461 -8.016 -12.773 1 97.62 79 SER B C 1
ATOM 3132 O O . SER B 1 79 ? 11.398 -8.172 -13.992 1 97.62 79 SER B O 1
ATOM 3134 N N . VAL B 1 80 ? 12.43 -8.461 -12.008 1 97.62 80 VAL B N 1
ATOM 3135 C CA . VAL B 1 80 ? 13.555 -9.18 -12.594 1 97.62 80 VAL B CA 1
ATOM 3136 C C . VAL B 1 80 ? 13.062 -10.453 -13.266 1 97.62 80 VAL B C 1
ATOM 3138 O O . VAL B 1 80 ? 13.586 -10.859 -14.312 1 97.62 80 VAL B O 1
ATOM 3141 N N . ALA B 1 81 ? 12.031 -11.047 -12.742 1 98.44 81 ALA B N 1
ATOM 3142 C CA . ALA B 1 81 ? 11.492 -12.305 -13.266 1 98.44 81 ALA B CA 1
ATOM 3143 C C . ALA B 1 81 ? 10.617 -12.055 -14.492 1 98.44 81 ALA B C 1
ATOM 3145 O O . ALA B 1 81 ? 10.781 -12.703 -15.523 1 98.44 81 ALA B O 1
ATOM 3146 N N . LEU B 1 82 ? 9.75 -11.023 -14.406 1 97.75 82 LEU B N 1
ATOM 3147 C CA . LEU B 1 82 ? 8.609 -11 -15.312 1 97.75 82 LEU B CA 1
ATOM 3148 C C . LEU B 1 82 ? 8.797 -9.945 -16.391 1 97.75 82 LEU B C 1
ATOM 3150 O O . LEU B 1 82 ? 8.117 -9.969 -17.422 1 97.75 82 LEU B O 1
ATOM 3154 N N . ASP B 1 83 ? 9.633 -8.984 -16.141 1 95.19 83 ASP B N 1
ATOM 3155 C CA . ASP B 1 83 ? 9.82 -7.953 -17.172 1 95.19 83 ASP B CA 1
ATOM 3156 C C . ASP B 1 83 ? 10.242 -8.57 -18.5 1 95.19 83 ASP B C 1
ATOM 3158 O O . ASP B 1 83 ? 10.875 -9.633 -18.516 1 95.19 83 ASP B O 1
ATOM 3162 N N . PRO B 1 84 ? 9.859 -7.98 -19.656 1 90.69 84 PRO B N 1
ATOM 3163 C CA . PRO B 1 84 ? 10.219 -8.531 -20.969 1 90.69 84 PRO B CA 1
ATOM 3164 C C . PRO B 1 84 ? 11.727 -8.742 -21.125 1 90.69 84 PRO B C 1
ATOM 3166 O O . PRO B 1 84 ? 12.156 -9.492 -22 1 90.69 84 PRO B O 1
ATOM 3169 N N . ASN B 1 85 ? 12.539 -8.164 -20.359 1 87.12 85 ASN B N 1
ATOM 3170 C CA . ASN B 1 85 ? 13.977 -8.375 -20.359 1 87.12 85 ASN B CA 1
ATOM 3171 C C . ASN B 1 85 ? 14.43 -9.18 -19.141 1 87.12 85 ASN B C 1
ATOM 3173 O O . ASN B 1 85 ? 15.617 -9.203 -18.812 1 87.12 85 ASN B O 1
ATOM 3177 N N . GLY B 1 86 ? 13.43 -9.836 -18.562 1 93.38 86 GLY B N 1
ATOM 3178 C CA . GLY B 1 86 ? 13.711 -10.508 -17.297 1 93.38 86 GLY B CA 1
ATOM 3179 C C . GLY B 1 86 ? 14.023 -11.984 -17.469 1 93.38 86 GLY B C 1
ATOM 3180 O O . GLY B 1 86 ? 14.172 -12.469 -18.594 1 93.38 86 GLY B O 1
ATOM 3181 N N . LEU B 1 87 ? 14.148 -12.695 -16.438 1 95.31 87 LEU B N 1
ATOM 3182 C CA . LEU B 1 87 ? 14.617 -14.07 -16.344 1 95.31 87 LEU B CA 1
ATOM 3183 C C . LEU B 1 87 ? 13.703 -15.016 -17.109 1 95.31 87 LEU B C 1
ATOM 3185 O O . LEU B 1 87 ? 14.172 -15.859 -17.875 1 95.31 87 LEU B O 1
ATOM 3189 N N . LEU B 1 88 ? 12.375 -14.867 -16.938 1 95.94 88 LEU B N 1
ATOM 3190 C CA . LEU B 1 88 ? 11.438 -15.82 -17.531 1 95.94 88 LEU B CA 1
ATOM 3191 C C . LEU B 1 88 ? 11.391 -15.656 -19.047 1 95.94 88 LEU B C 1
ATOM 3193 O O . LEU B 1 88 ? 11.195 -16.641 -19.781 1 95.94 88 LEU B O 1
ATOM 3197 N N . TYR B 1 89 ? 11.562 -14.406 -19.484 1 91.5 89 TYR B N 1
ATOM 3198 C CA . TYR B 1 89 ? 11.672 -14.195 -20.922 1 91.5 89 TYR B CA 1
ATOM 3199 C C . TYR B 1 89 ? 12.844 -14.969 -21.5 1 91.5 89 TYR B C 1
ATOM 3201 O O . TYR B 1 89 ? 12.695 -15.688 -22.5 1 91.5 89 TYR B O 1
ATOM 3209 N N . TYR B 1 90 ? 13.945 -14.922 -20.891 1 90.75 90 TYR B N 1
ATOM 3210 C CA . TYR B 1 90 ? 15.148 -15.594 -21.359 1 90.75 90 TYR B CA 1
ATOM 3211 C C . TYR B 1 90 ? 15 -17.109 -21.281 1 90.75 90 TYR B C 1
ATOM 3213 O O . TYR B 1 90 ? 15.578 -17.844 -22.078 1 90.75 90 TYR B O 1
ATOM 3221 N N . LYS B 1 91 ? 14.172 -17.562 -20.406 1 93.56 91 LYS B N 1
ATOM 3222 C CA . LYS B 1 91 ? 13.945 -19 -20.25 1 93.56 91 LYS B CA 1
ATOM 3223 C C . LYS B 1 91 ? 12.781 -19.453 -21.125 1 93.56 91 LYS B C 1
ATOM 3225 O O . LYS B 1 91 ? 12.438 -20.641 -21.125 1 93.56 91 LYS B O 1
ATOM 3230 N N . ASN B 1 92 ? 12.117 -18.516 -21.781 1 94.88 92 ASN B N 1
ATOM 3231 C CA . ASN B 1 92 ? 10.953 -18.781 -22.609 1 94.88 92 ASN B CA 1
ATOM 3232 C C . ASN B 1 92 ? 9.82 -19.406 -21.797 1 94.88 92 ASN B C 1
ATOM 3234 O O . ASN B 1 92 ? 9.266 -20.438 -22.172 1 94.88 92 ASN B O 1
ATOM 3238 N N . LEU B 1 93 ? 9.664 -18.844 -20.641 1 96.12 93 LEU B N 1
ATOM 3239 C CA . LEU B 1 93 ? 8.609 -19.297 -19.75 1 96.12 93 LEU B CA 1
ATOM 3240 C C . LEU B 1 93 ? 7.617 -18.172 -19.453 1 96.12 93 LEU B C 1
ATOM 3242 O O . LEU B 1 93 ? 7.984 -17 -19.469 1 96.12 93 LEU B O 1
ATOM 3246 N N . VAL B 1 94 ? 6.363 -18.531 -19.281 1 97.19 94 VAL B N 1
ATOM 3247 C CA . VAL B 1 94 ? 5.305 -17.641 -18.781 1 97.19 94 VAL B CA 1
ATOM 3248 C C . VAL B 1 94 ? 4.637 -18.281 -17.562 1 97.19 94 VAL B C 1
ATOM 3250 O O . VAL B 1 94 ? 4.172 -19.422 -17.625 1 97.19 94 VAL B O 1
ATOM 3253 N N . PRO B 1 95 ? 4.691 -17.594 -16.469 1 98.31 95 PRO B N 1
ATOM 3254 C CA . PRO B 1 95 ? 4.07 -18.219 -15.297 1 98.31 95 PRO B CA 1
ATOM 3255 C C . PRO B 1 95 ? 2.545 -18.25 -15.383 1 98.31 95 PRO B C 1
ATOM 3257 O O . PRO B 1 95 ? 1.92 -17.266 -15.758 1 98.31 95 PRO B O 1
ATOM 3260 N N . THR B 1 96 ? 1.976 -19.422 -15.031 1 98.44 96 THR B N 1
ATOM 3261 C CA . THR B 1 96 ? 0.529 -19.578 -14.914 1 98.44 96 THR B CA 1
ATOM 3262 C C . THR B 1 96 ? 0.003 -18.828 -13.688 1 98.44 96 THR B C 1
ATOM 3264 O O . THR B 1 96 ? -1.116 -18.312 -13.703 1 98.44 96 THR B O 1
ATOM 3267 N N . MET B 1 97 ? 0.823 -18.781 -12.695 1 98.69 97 MET B N 1
ATOM 3268 C CA . MET B 1 97 ? 0.478 -18.188 -11.406 1 98.69 97 MET B CA 1
ATOM 3269 C C . MET B 1 97 ? 1.731 -17.734 -10.656 1 98.69 97 MET B C 1
ATOM 3271 O O . MET B 1 97 ? 2.811 -18.297 -10.867 1 98.69 97 MET B O 1
ATOM 3275 N N . ALA B 1 98 ? 1.601 -16.719 -9.922 1 98.94 98 ALA B N 1
ATOM 3276 C CA . ALA B 1 98 ? 2.645 -16.312 -8.984 1 98.94 98 ALA B CA 1
ATOM 3277 C C . ALA B 1 98 ? 2.188 -16.5 -7.539 1 98.94 98 ALA B C 1
ATOM 3279 O O . ALA B 1 98 ? 1.034 -16.234 -7.203 1 98.94 98 ALA B O 1
ATOM 3280 N N . ILE B 1 99 ? 3.01 -17.047 -6.723 1 99 99 ILE B N 1
ATOM 3281 C CA . ILE B 1 99 ? 2.762 -17.219 -5.297 1 99 99 ILE B CA 1
ATOM 3282 C C . ILE B 1 99 ? 3.879 -16.547 -4.5 1 99 99 ILE B C 1
ATOM 3284 O O . ILE B 1 99 ? 5.062 -16.781 -4.754 1 99 99 ILE B O 1
ATOM 3288 N N . SER B 1 100 ? 3.555 -15.672 -3.605 1 99 100 SER B N 1
ATOM 3289 C CA . SER B 1 100 ? 4.504 -15.055 -2.686 1 99 100 SER B CA 1
ATOM 3290 C C . SER B 1 100 ? 4.355 -15.617 -1.276 1 99 100 SER B C 1
ATOM 3292 O O . SER B 1 100 ? 3.34 -15.391 -0.615 1 99 100 SER B O 1
ATOM 3294 N N . GLY B 1 101 ? 5.258 -16.297 -0.741 1 98.69 101 GLY B N 1
ATOM 3295 C CA . GLY B 1 101 ? 5.227 -16.969 0.551 1 98.69 101 GLY B CA 1
ATOM 3296 C C . GLY B 1 101 ? 5.984 -18.281 0.565 1 98.69 101 GLY B C 1
ATOM 3297 O O . GLY B 1 101 ? 6.75 -18.578 -0.358 1 98.69 101 GLY B O 1
ATOM 3298 N N . ILE B 1 102 ? 5.91 -19.047 1.619 1 98.69 102 ILE B N 1
ATOM 3299 C CA . ILE B 1 102 ? 5.176 -18.844 2.865 1 98.69 102 ILE B CA 1
ATOM 3300 C C . ILE B 1 102 ? 5.875 -17.797 3.723 1 98.69 102 ILE B C 1
ATOM 3302 O O . ILE B 1 102 ? 7.031 -17.984 4.121 1 98.69 102 ILE B O 1
ATOM 3306 N N . ASN B 1 103 ? 5.18 -16.734 3.988 1 98.56 103 ASN B N 1
ATOM 3307 C CA . ASN B 1 103 ? 5.691 -15.75 4.938 1 98.56 103 ASN B CA 1
ATOM 3308 C C . ASN B 1 103 ? 5.711 -16.297 6.363 1 98.56 103 ASN B C 1
ATOM 3310 O O . ASN B 1 103 ? 4.746 -16.938 6.801 1 98.56 103 ASN B O 1
ATOM 3314 N N . LEU B 1 104 ? 6.812 -16.141 7.059 1 97.69 104 LEU B N 1
ATOM 3315 C CA . LEU B 1 104 ? 6.91 -16.547 8.453 1 97.69 104 LEU B CA 1
ATOM 3316 C C . LEU B 1 104 ? 6.367 -15.461 9.383 1 97.69 104 LEU B C 1
ATOM 3318 O O . LEU B 1 104 ? 7.141 -14.727 10 1 97.69 104 LEU B O 1
ATOM 3322 N N . GLY B 1 105 ? 5.086 -15.43 9.625 1 96.44 105 GLY B N 1
ATOM 3323 C CA . GLY B 1 105 ? 4.309 -14.438 10.352 1 96.44 105 GLY B CA 1
ATOM 3324 C C . GLY B 1 105 ? 3.035 -14.031 9.625 1 96.44 105 GLY B C 1
ATOM 3325 O O . GLY B 1 105 ? 2.939 -14.172 8.406 1 96.44 105 GLY B O 1
ATOM 3326 N N . PRO B 1 106 ? 2.102 -13.516 10.328 1 96.62 106 PRO B N 1
ATOM 3327 C CA . PRO B 1 106 ? 0.811 -13.195 9.719 1 96.62 106 PRO B CA 1
ATOM 3328 C C . PRO B 1 106 ? 0.871 -11.945 8.836 1 96.62 106 PRO B C 1
ATOM 3330 O O . PRO B 1 106 ? 1.705 -11.07 9.062 1 96.62 106 PRO B O 1
ATOM 3333 N N . ASN B 1 107 ? 0.145 -11.898 7.859 1 97.25 107 ASN B N 1
ATOM 3334 C CA . ASN B 1 107 ? -0.172 -10.719 7.059 1 97.25 107 ASN B CA 1
ATOM 3335 C C . ASN B 1 107 ? -1.669 -10.43 7.059 1 97.25 107 ASN B C 1
ATOM 3337 O O . ASN B 1 107 ? -2.328 -10.539 6.023 1 97.25 107 ASN B O 1
ATOM 3341 N N . THR B 1 108 ? -2.145 -10.078 8.219 1 97.75 108 THR B N 1
ATOM 3342 C CA . THR B 1 108 ? -3.559 -9.797 8.438 1 97.75 108 THR B CA 1
ATOM 3343 C C . THR B 1 108 ? -3.803 -8.297 8.547 1 97.75 108 THR B C 1
ATOM 3345 O O . THR B 1 108 ? -2.854 -7.512 8.617 1 97.75 108 THR B O 1
ATOM 3348 N N . SER B 1 109 ? -5.039 -7.945 8.508 1 97.75 109 SER B N 1
ATOM 3349 C CA . SER B 1 109 ? -5.418 -6.555 8.734 1 97.75 109 SER B CA 1
ATOM 3350 C C . SER B 1 109 ? -4.66 -5.617 7.797 1 97.75 109 SER B C 1
ATOM 3352 O O . SER B 1 109 ? -4.363 -5.98 6.656 1 97.75 109 SER B O 1
ATOM 3354 N N . HIS B 1 110 ? -4.477 -4.375 8.188 1 97.94 110 HIS B N 1
ATOM 3355 C CA . HIS B 1 110 ? -3.793 -3.402 7.34 1 97.94 110 HIS B CA 1
ATOM 3356 C C . HIS B 1 110 ? -2.285 -3.633 7.344 1 97.94 110 HIS B C 1
ATOM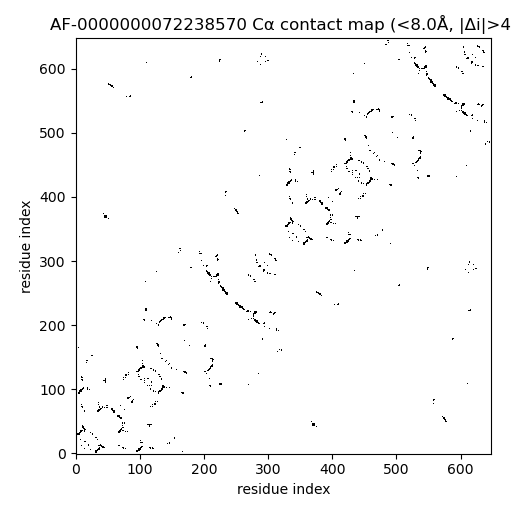 3358 O O . HIS B 1 110 ? -1.542 -2.912 6.672 1 97.94 110 HIS B O 1
ATOM 3364 N N . ASP B 1 111 ? -1.825 -4.785 7.98 1 97.06 111 ASP B N 1
ATOM 3365 C CA . ASP B 1 111 ? -0.425 -5.18 7.871 1 97.06 111 ASP B CA 1
ATOM 3366 C C . ASP B 1 111 ? -0.055 -5.496 6.422 1 97.06 111 ASP B C 1
ATOM 3368 O O . ASP B 1 111 ? 1.121 -5.469 6.055 1 97.06 111 ASP B O 1
ATOM 3372 N N . VAL B 1 112 ? -1.016 -5.793 5.605 1 98.38 112 VAL B N 1
ATOM 3373 C CA . VAL B 1 112 ? -0.776 -6.082 4.195 1 98.38 112 VAL B CA 1
ATOM 3374 C C . VAL B 1 112 ? -0.088 -4.895 3.531 1 98.38 112 VAL B C 1
ATOM 3376 O O . VAL B 1 112 ? 0.626 -5.055 2.539 1 98.38 112 VAL B O 1
ATOM 3379 N N . LEU B 1 113 ? -0.257 -3.65 4.09 1 98.31 113 LEU B N 1
ATOM 3380 C CA . LEU B 1 113 ? 0.332 -2.443 3.523 1 98.31 113 LEU B CA 1
ATOM 3381 C C . LEU B 1 113 ? 1.837 -2.404 3.77 1 98.31 113 LEU B C 1
ATOM 3383 O O . LEU B 1 113 ? 2.568 -1.715 3.057 1 98.31 113 LEU B O 1
ATOM 3387 N N . HIS B 1 114 ? 2.301 -3.15 4.77 1 98.06 114 HIS B N 1
ATOM 3388 C CA . HIS B 1 114 ? 3.711 -3.191 5.137 1 98.06 114 HIS B CA 1
ATOM 3389 C C . HIS B 1 114 ? 4.383 -4.453 4.605 1 98.06 114 HIS B C 1
ATOM 3391 O O . HIS B 1 114 ? 5.609 -4.566 4.637 1 98.06 114 HIS B O 1
ATOM 3397 N N . SER B 1 115 ? 3.658 -5.406 4.094 1 98.62 115 SER B N 1
ATOM 3398 C CA . SER B 1 115 ? 4.105 -6.77 3.83 1 98.62 115 SER B CA 1
ATOM 3399 C C . SER B 1 115 ? 4.824 -6.863 2.486 1 98.62 115 SER B C 1
ATOM 3401 O O . SER B 1 115 ? 4.219 -6.637 1.437 1 98.62 115 SER B O 1
ATOM 3403 N N . GLY B 1 116 ? 6.07 -7.246 2.561 1 98.81 116 GLY B N 1
ATOM 3404 C CA . GLY B 1 116 ? 6.773 -7.562 1.326 1 98.81 116 GLY B CA 1
ATOM 3405 C C . GLY B 1 116 ? 6.215 -8.773 0.612 1 98.81 116 GLY B C 1
ATOM 3406 O O . GLY B 1 116 ? 6.242 -8.844 -0.618 1 98.81 116 GLY B O 1
ATOM 3407 N N . THR B 1 117 ? 5.695 -9.805 1.363 1 98.88 117 THR B N 1
ATOM 3408 C CA . THR B 1 117 ? 5.051 -10.984 0.803 1 98.88 117 THR B CA 1
ATOM 3409 C C . THR B 1 117 ? 3.83 -10.594 -0.023 1 98.88 117 THR B C 1
ATOM 3411 O O . THR B 1 117 ? 3.721 -10.969 -1.193 1 98.88 117 THR B O 1
ATOM 3414 N N . PHE B 1 118 ? 2.977 -9.773 0.574 1 98.94 118 PHE B N 1
ATOM 3415 C CA . PHE B 1 118 ? 1.79 -9.32 -0.143 1 98.94 118 PHE B CA 1
ATOM 3416 C C . PHE B 1 118 ? 2.176 -8.492 -1.361 1 98.94 118 PHE B C 1
ATOM 3418 O O . PHE B 1 118 ? 1.589 -8.648 -2.436 1 98.94 118 PHE B O 1
ATOM 3425 N N . ALA B 1 119 ? 3.182 -7.629 -1.189 1 98.94 119 ALA B N 1
ATOM 3426 C CA . ALA B 1 119 ? 3.633 -6.77 -2.279 1 98.94 119 ALA B CA 1
ATOM 3427 C C . ALA B 1 119 ? 4.191 -7.594 -3.436 1 98.94 119 ALA B C 1
ATOM 3429 O O . ALA B 1 119 ? 4.035 -7.227 -4.602 1 98.94 119 ALA B O 1
ATOM 3430 N N . GLY B 1 120 ? 4.914 -8.672 -3.125 1 98.94 120 GLY B N 1
ATOM 3431 C CA . GLY B 1 120 ? 5.398 -9.555 -4.176 1 98.94 120 GLY B CA 1
ATOM 3432 C C . GLY B 1 120 ? 4.289 -10.117 -5.039 1 98.94 120 GLY B C 1
ATOM 3433 O O . GLY B 1 120 ? 4.379 -10.102 -6.27 1 98.94 120 GLY B O 1
ATOM 3434 N N . ALA B 1 121 ? 3.221 -10.602 -4.375 1 98.94 121 ALA B N 1
ATOM 3435 C CA . ALA B 1 121 ? 2.061 -11.109 -5.105 1 98.94 121 ALA B CA 1
ATOM 3436 C C . ALA B 1 121 ? 1.395 -9.992 -5.91 1 98.94 121 ALA B C 1
ATOM 3438 O O . ALA B 1 121 ? 1.054 -10.188 -7.082 1 98.94 121 ALA B O 1
ATOM 3439 N N . ARG B 1 122 ? 1.235 -8.82 -5.301 1 98.88 122 ARG B N 1
ATOM 3440 C CA . ARG B 1 122 ? 0.597 -7.695 -5.969 1 98.88 122 ARG B CA 1
ATOM 3441 C C . ARG B 1 122 ? 1.4 -7.254 -7.188 1 98.88 122 ARG B C 1
ATOM 3443 O O . ARG B 1 122 ? 0.828 -6.918 -8.227 1 98.88 122 ARG B O 1
ATOM 3450 N N . HIS B 1 123 ? 2.691 -7.227 -7.035 1 98.88 123 HIS B N 1
ATOM 3451 C CA . HIS B 1 123 ? 3.531 -6.773 -8.141 1 98.88 123 HIS B CA 1
ATOM 3452 C C . HIS B 1 123 ? 3.449 -7.734 -9.32 1 98.88 123 HIS B C 1
ATOM 3454 O O . HIS B 1 123 ? 3.453 -7.305 -10.477 1 98.88 123 HIS B O 1
ATOM 3460 N N . ALA B 1 124 ? 3.385 -9.055 -9.055 1 98.88 124 ALA B N 1
ATOM 3461 C CA . ALA B 1 124 ? 3.154 -10.016 -10.133 1 98.88 124 ALA B CA 1
ATOM 3462 C C . ALA B 1 124 ? 1.806 -9.773 -10.805 1 98.88 124 ALA B C 1
ATOM 3464 O O . ALA B 1 124 ? 1.688 -9.875 -12.031 1 98.88 124 ALA B O 1
ATOM 3465 N N . ALA B 1 125 ? 0.851 -9.445 -9.992 1 98.81 125 ALA B N 1
ATOM 3466 C CA . ALA B 1 125 ? -0.479 -9.133 -10.508 1 98.81 125 ALA B CA 1
ATOM 3467 C C . ALA B 1 125 ? -0.442 -7.898 -11.406 1 98.81 125 ALA B C 1
ATOM 3469 O O . ALA B 1 125 ? -1.191 -7.809 -12.375 1 98.81 125 ALA B O 1
ATOM 3470 N N . PHE B 1 126 ? 0.44 -6.93 -11.125 1 98.12 126 PHE B N 1
ATOM 3471 C CA . PHE B 1 126 ? 0.614 -5.762 -11.984 1 98.12 126 PHE B CA 1
ATOM 3472 C C . PHE B 1 126 ? 0.977 -6.18 -13.406 1 98.12 126 PHE B C 1
ATOM 3474 O O . PHE B 1 126 ? 0.674 -5.469 -14.359 1 98.12 126 PHE B O 1
ATOM 3481 N N . TYR B 1 127 ? 1.601 -7.34 -13.508 1 97.81 127 TYR B N 1
ATOM 3482 C CA . TYR B 1 127 ? 2 -7.848 -14.812 1 97.81 127 TYR B CA 1
ATOM 3483 C C . TYR B 1 127 ? 0.899 -8.703 -15.43 1 97.81 127 TYR B C 1
ATOM 3485 O O . TYR B 1 127 ? 1.096 -9.32 -16.484 1 97.81 127 TYR B O 1
ATOM 3493 N N . GLY B 1 128 ? -0.265 -8.812 -14.734 1 98.19 128 GLY B N 1
ATOM 3494 C CA . GLY B 1 128 ? -1.396 -9.57 -15.25 1 98.19 128 GLY B CA 1
ATOM 3495 C C . GLY B 1 128 ? -1.362 -11.031 -14.859 1 98.19 128 GLY B C 1
ATOM 3496 O O . GLY B 1 128 ? -2.078 -11.852 -15.438 1 98.19 128 GLY B O 1
ATOM 3497 N N . VAL B 1 129 ? -0.493 -11.414 -13.945 1 98.81 129 VAL B N 1
ATOM 3498 C CA . VAL B 1 129 ? -0.361 -12.805 -13.523 1 98.81 129 VAL B CA 1
ATOM 3499 C C . VAL B 1 129 ? -1.279 -13.07 -12.336 1 98.81 129 VAL B C 1
ATOM 3501 O O . VAL B 1 129 ? -1.252 -12.344 -11.344 1 98.81 129 VAL B O 1
ATOM 3504 N N . PRO B 1 130 ? -2.209 -14.102 -12.391 1 98.81 130 PRO B N 1
ATOM 3505 C CA . PRO B 1 130 ? -2.945 -14.492 -11.188 1 98.81 130 PRO B CA 1
ATOM 3506 C C . PRO B 1 130 ? -2.027 -14.766 -9.992 1 98.81 130 PRO B C 1
ATOM 3508 O O . PRO B 1 130 ? -1.033 -15.484 -10.133 1 98.81 130 PRO B O 1
ATOM 3511 N N . SER B 1 131 ? -2.322 -14.172 -8.805 1 98.94 131 SER B N 1
ATOM 3512 C CA . SER B 1 131 ? -1.319 -14.164 -7.746 1 98.94 131 SER B CA 1
ATOM 3513 C C . SER B 1 131 ? -1.946 -14.461 -6.387 1 98.94 131 SER B C 1
ATOM 3515 O O . SER B 1 131 ? -3.102 -14.109 -6.141 1 98.94 131 SER B O 1
ATOM 3517 N N . VAL B 1 132 ? -1.224 -15.125 -5.5 1 98.94 132 VAL B N 1
ATOM 3518 C CA . VAL B 1 132 ? -1.611 -15.469 -4.137 1 98.94 132 VAL B CA 1
ATOM 3519 C C . VAL B 1 132 ? -0.48 -15.117 -3.174 1 98.94 132 VAL B C 1
ATOM 3521 O O . VAL B 1 132 ? 0.678 -15.469 -3.412 1 98.94 132 VAL B O 1
ATOM 3524 N N . ALA B 1 133 ? -0.744 -14.352 -2.174 1 98.94 133 ALA B N 1
ATOM 3525 C CA . ALA B 1 133 ? 0.14 -14.227 -1.02 1 98.94 133 ALA B CA 1
ATOM 3526 C C . ALA B 1 133 ? -0.237 -15.219 0.076 1 98.94 133 ALA B C 1
ATOM 3528 O O . ALA B 1 133 ? -1.421 -15.453 0.327 1 98.94 133 ALA B O 1
ATOM 3529 N N . THR B 1 134 ? 0.716 -15.812 0.726 1 98.94 134 THR B N 1
ATOM 3530 C CA . THR B 1 134 ? 0.41 -16.828 1.73 1 98.94 134 THR B CA 1
ATOM 3531 C C . THR B 1 134 ? 1.354 -16.703 2.924 1 98.94 134 THR B C 1
ATOM 3533 O O . THR B 1 134 ? 2.537 -16.406 2.758 1 98.94 134 THR B O 1
ATOM 3536 N N . SER B 1 135 ? 0.843 -16.906 4.129 1 98.88 135 SER B N 1
ATOM 3537 C CA . SER B 1 135 ? 1.576 -16.703 5.371 1 98.88 135 SER B CA 1
ATOM 3538 C C . SER B 1 135 ? 1.236 -17.781 6.398 1 98.88 135 SER B C 1
ATOM 3540 O O . SER B 1 135 ? 0.104 -18.266 6.449 1 98.88 135 SER B O 1
ATOM 3542 N N . LEU B 1 136 ? 2.248 -18.219 7.113 1 98.81 136 LEU B N 1
ATOM 3543 C CA . LEU B 1 136 ? 2.031 -18.906 8.383 1 98.81 136 LEU B CA 1
ATOM 3544 C C . LEU B 1 136 ? 1.734 -17.906 9.5 1 98.81 136 LEU B C 1
ATOM 3546 O O . LEU B 1 136 ? 2.613 -17.141 9.898 1 98.81 136 LEU B O 1
ATOM 3550 N N . ALA B 1 137 ? 0.518 -17.875 9.945 1 98 137 ALA B N 1
ATOM 3551 C CA . ALA B 1 137 ? 0.092 -16.938 10.984 1 98 137 ALA B CA 1
ATOM 3552 C C . ALA B 1 137 ? 0.398 -17.484 12.375 1 98 137 ALA B C 1
ATOM 3554 O O . ALA B 1 137 ? -0.515 -17.828 13.133 1 98 137 ALA B O 1
ATOM 3555 N N . SER B 1 138 ? 1.625 -17.547 12.703 1 94.38 138 SER B N 1
ATOM 3556 C CA . SER B 1 138 ? 2.109 -18.062 13.977 1 94.38 138 SER B CA 1
ATOM 3557 C C . SER B 1 138 ? 3.477 -17.484 14.328 1 94.38 138 SER B C 1
ATOM 3559 O O . SER B 1 138 ? 4.191 -17 13.453 1 94.38 138 SER B O 1
ATOM 3561 N N . ASN B 1 139 ? 3.779 -17.484 15.578 1 88.19 139 ASN B N 1
ATOM 3562 C CA . ASN B 1 139 ? 5.117 -17.125 16.016 1 88.19 139 ASN B CA 1
ATOM 3563 C C . ASN B 1 139 ? 6.012 -18.359 16.188 1 88.19 139 ASN B C 1
ATOM 3565 O O . ASN B 1 139 ? 7.203 -18.219 16.469 1 88.19 139 ASN B O 1
ATOM 3569 N N . ASP B 1 140 ? 5.473 -19.516 15.938 1 93.12 140 ASP B N 1
ATOM 3570 C CA . ASP B 1 140 ? 6.203 -20.781 15.977 1 93.12 140 ASP B CA 1
ATOM 3571 C C . ASP B 1 140 ? 6.562 -21.25 14.57 1 93.12 140 ASP B C 1
ATOM 3573 O O . ASP B 1 140 ? 5.727 -21.812 13.867 1 93.12 140 ASP B O 1
ATOM 3577 N N . MET B 1 141 ? 7.836 -21.078 14.266 1 93 141 MET B N 1
ATOM 3578 C CA . MET B 1 141 ? 8.273 -21.312 12.891 1 93 141 MET B CA 1
ATOM 3579 C C . MET B 1 141 ? 8.898 -22.688 12.742 1 93 141 MET B C 1
ATOM 3581 O O . MET B 1 141 ? 9.773 -22.891 11.898 1 93 141 MET B O 1
ATOM 3585 N N . ARG B 1 142 ? 8.453 -23.688 13.68 1 95 142 ARG B N 1
ATOM 3586 C CA . ARG B 1 142 ? 8.898 -25.078 13.516 1 95 142 ARG B CA 1
ATOM 3587 C C . ARG B 1 142 ? 8.484 -25.625 12.148 1 95 142 ARG B C 1
ATOM 3589 O O . ARG B 1 142 ? 7.441 -25.234 11.609 1 95 142 ARG B O 1
ATOM 3596 N N . GLU B 1 143 ? 9.242 -26.422 11.578 1 97.44 143 GLU B N 1
ATOM 3597 C CA . GLU B 1 143 ? 9.039 -26.953 10.234 1 97.44 143 GLU B CA 1
ATOM 3598 C C . GLU B 1 143 ? 7.629 -27.531 10.078 1 97.44 143 GLU B C 1
ATOM 3600 O O . GLU B 1 143 ? 7.004 -27.359 9.023 1 97.44 143 GLU B O 1
ATOM 3605 N N . GLU B 1 144 ? 7.156 -28.203 11.062 1 97.75 144 GLU B N 1
ATOM 3606 C CA . GLU B 1 144 ? 5.82 -28.797 11 1 97.75 144 GLU B CA 1
ATOM 3607 C C . GLU B 1 144 ? 4.758 -27.734 10.75 1 97.75 144 GLU B C 1
ATOM 3609 O O . GLU B 1 144 ? 3.785 -27.984 10.031 1 97.75 144 GLU B O 1
ATOM 3614 N N . ASN B 1 145 ? 4.922 -26.625 11.406 1 98.44 145 ASN B N 1
ATOM 3615 C CA . ASN B 1 145 ? 3.979 -25.531 11.219 1 98.44 145 ASN B CA 1
ATOM 3616 C C . ASN B 1 145 ? 4.098 -24.922 9.82 1 98.44 145 ASN B C 1
ATOM 3618 O O . ASN B 1 145 ? 3.092 -24.562 9.211 1 98.44 145 ASN B O 1
ATOM 3622 N N . ILE B 1 146 ? 5.336 -24.828 9.352 1 98.69 146 ILE B N 1
ATOM 3623 C CA . ILE B 1 146 ? 5.555 -24.328 8 1 98.69 146 ILE B CA 1
ATOM 3624 C C . ILE B 1 146 ? 4.906 -25.281 6.992 1 98.69 146 ILE B C 1
ATOM 3626 O O . ILE B 1 146 ? 4.238 -24.844 6.055 1 98.69 146 ILE B O 1
ATOM 3630 N N . LEU B 1 147 ? 5.051 -26.547 7.191 1 98.69 147 LEU B N 1
ATOM 3631 C CA . LEU B 1 147 ? 4.473 -27.562 6.301 1 98.69 147 LEU B CA 1
ATOM 3632 C C . LEU B 1 147 ? 2.951 -27.469 6.297 1 98.69 147 LEU B C 1
ATOM 3634 O O . LEU B 1 147 ? 2.314 -27.703 5.27 1 98.69 147 LEU B O 1
ATOM 3638 N N . THR B 1 148 ? 2.389 -27.094 7.461 1 98.69 148 THR B N 1
ATOM 3639 C CA . THR B 1 148 ? 0.947 -26.891 7.535 1 98.69 148 THR B CA 1
ATOM 3640 C C . THR B 1 148 ? 0.515 -25.766 6.582 1 98.69 148 THR B C 1
ATOM 3642 O O . THR B 1 148 ? -0.454 -25.938 5.836 1 98.69 148 THR B O 1
ATOM 3645 N N . ALA B 1 149 ? 1.232 -24.703 6.602 1 98.88 149 ALA B N 1
ATOM 3646 C CA . ALA B 1 149 ? 0.931 -23.578 5.707 1 98.88 149 ALA B CA 1
ATOM 3647 C C . ALA B 1 149 ? 1.172 -23.969 4.25 1 98.88 149 ALA B C 1
ATOM 3649 O O . ALA B 1 149 ? 0.426 -23.562 3.361 1 98.88 149 ALA B O 1
ATOM 3650 N N . VAL B 1 150 ? 2.211 -24.781 3.973 1 98.94 150 VAL B N 1
ATOM 3651 C CA . VAL B 1 150 ? 2.51 -25.266 2.625 1 98.94 150 VAL B CA 1
ATOM 3652 C C . VAL B 1 150 ? 1.345 -26.094 2.102 1 98.94 150 VAL B C 1
ATOM 3654 O O . VAL B 1 150 ? 0.898 -25.906 0.968 1 98.94 150 VAL B O 1
ATOM 3657 N N . GLU B 1 151 ? 0.853 -26.922 2.912 1 98.81 151 GLU B N 1
ATOM 3658 C CA . GLU B 1 151 ? -0.242 -27.797 2.498 1 98.81 151 GLU B CA 1
ATOM 3659 C C . GLU B 1 151 ? -1.513 -27 2.229 1 98.81 151 GLU B C 1
ATOM 3661 O O . GLU B 1 151 ? -2.215 -27.25 1.247 1 98.81 151 GLU B O 1
ATOM 3666 N N . ALA B 1 152 ? -1.832 -26.078 3.117 1 98.88 152 ALA B N 1
ATOM 3667 C CA . ALA B 1 152 ? -2.994 -25.219 2.895 1 98.88 152 ALA B CA 1
ATOM 3668 C C . ALA B 1 152 ? -2.855 -24.438 1.594 1 98.88 152 ALA B C 1
ATOM 3670 O O . ALA B 1 152 ? -3.814 -24.312 0.829 1 98.88 152 ALA B O 1
ATOM 3671 N N . THR B 1 153 ? -1.657 -23.906 1.365 1 98.94 153 THR B N 1
ATOM 3672 C CA . THR B 1 153 ? -1.38 -23.172 0.138 1 98.94 153 THR B CA 1
ATOM 3673 C C . THR B 1 153 ? -1.556 -24.062 -1.084 1 98.94 153 THR B C 1
ATOM 3675 O O . THR B 1 153 ? -2.162 -23.656 -2.078 1 98.94 153 THR B O 1
ATOM 3678 N N . PHE B 1 154 ? -1.045 -25.281 -0.971 1 98.88 154 PHE B N 1
ATOM 3679 C CA . PHE B 1 154 ? -1.162 -26.234 -2.061 1 98.88 154 PHE B CA 1
ATOM 3680 C C . PHE B 1 154 ? -2.625 -26.547 -2.357 1 98.88 154 PHE B C 1
ATOM 3682 O O . PHE B 1 154 ? -3.027 -26.609 -3.52 1 98.88 154 PHE B O 1
ATOM 3689 N N . GLN B 1 155 ? -3.422 -26.719 -1.361 1 98.5 155 GLN B N 1
ATOM 3690 C CA . GLN B 1 155 ? -4.84 -27 -1.551 1 98.5 155 GLN B CA 1
ATOM 3691 C C . GLN B 1 155 ? -5.539 -25.875 -2.287 1 98.5 155 GLN B C 1
ATOM 3693 O O . GLN B 1 155 ? -6.293 -26.109 -3.234 1 98.5 155 GLN B O 1
ATOM 3698 N N . LEU B 1 156 ? -5.273 -24.656 -1.882 1 98.69 156 LEU B N 1
ATOM 3699 C CA . LEU B 1 156 ? -5.887 -23.5 -2.527 1 98.69 156 LEU B CA 1
ATOM 3700 C C . LEU B 1 156 ? -5.391 -23.359 -3.961 1 98.69 156 LEU B C 1
ATOM 3702 O O . LEU B 1 156 ? -6.191 -23.281 -4.895 1 98.69 156 LEU B O 1
ATOM 3706 N N . CYS B 1 157 ? -4.09 -23.391 -4.156 1 98.75 157 CYS B N 1
ATOM 3707 C CA . CYS B 1 157 ? -3.492 -23.047 -5.445 1 98.75 157 CYS B CA 1
ATOM 3708 C C . CYS B 1 157 ? -3.717 -24.172 -6.457 1 98.75 157 CYS B C 1
ATOM 3710 O O . CYS B 1 157 ? -3.859 -23.922 -7.652 1 98.75 157 CYS B O 1
ATOM 3712 N N . SER B 1 158 ? -3.721 -25.469 -6.016 1 97.25 158 SER B N 1
ATOM 3713 C CA . SER B 1 158 ? -4.027 -26.547 -6.938 1 97.25 158 SER B CA 1
ATOM 3714 C C . SER B 1 158 ? -5.449 -26.438 -7.477 1 97.25 158 SER B C 1
ATOM 3716 O O . SER B 1 158 ? -5.703 -26.734 -8.648 1 97.25 158 SER B O 1
ATOM 3718 N N . LYS B 1 159 ? -6.383 -25.953 -6.629 1 96.5 159 LYS B N 1
ATOM 3719 C CA . LYS B 1 159 ? -7.742 -25.688 -7.09 1 96.5 159 LYS B CA 1
ATOM 3720 C C . LYS B 1 159 ? -7.762 -24.562 -8.117 1 96.5 159 LYS B C 1
ATOM 3722 O O . LYS B 1 159 ? -8.445 -24.672 -9.141 1 96.5 159 LYS B O 1
ATOM 3727 N N . LEU B 1 160 ? -7.066 -23.516 -7.832 1 98 160 LEU B N 1
ATOM 3728 C CA . LEU B 1 160 ? -7.023 -22.359 -8.734 1 98 160 LEU B CA 1
ATOM 3729 C C . LEU B 1 160 ? -6.445 -22.766 -10.086 1 98 160 LEU B C 1
ATOM 3731 O O . LEU B 1 160 ? -6.949 -22.328 -11.133 1 98 160 LEU B O 1
ATOM 3735 N N . LEU B 1 161 ? -5.414 -23.594 -10.086 1 97 161 LEU B N 1
ATOM 3736 C CA . LEU B 1 161 ? -4.707 -23.984 -11.297 1 97 161 LEU B CA 1
ATOM 3737 C C . LEU B 1 161 ? -5.617 -24.797 -12.219 1 97 161 LEU B C 1
ATOM 3739 O O . LEU B 1 161 ? -5.371 -24.875 -13.43 1 97 161 LEU B O 1
ATOM 3743 N N . THR B 1 162 ? -6.723 -25.359 -11.68 1 93.88 162 THR B N 1
ATOM 3744 C CA . THR B 1 162 ? -7.621 -26.188 -12.484 1 93.88 162 THR B CA 1
ATOM 3745 C C . THR B 1 162 ? -8.398 -25.344 -13.484 1 93.88 162 THR B C 1
ATOM 3747 O O . THR B 1 162 ? -8.836 -25.828 -14.523 1 93.88 162 THR B O 1
ATOM 3750 N N . PHE B 1 163 ? -8.523 -24.016 -13.156 1 93 163 PHE B N 1
ATOM 3751 C CA . PHE B 1 163 ? -9.352 -23.234 -14.062 1 93 163 PHE B CA 1
ATOM 3752 C C . PHE B 1 163 ? -8.562 -22.047 -14.609 1 93 163 PHE B C 1
ATOM 3754 O O . PHE B 1 163 ? -9.141 -21.141 -15.219 1 93 163 PHE B O 1
ATOM 3761 N N . LEU B 1 164 ? -7.309 -21.969 -14.352 1 96 164 LEU B N 1
ATOM 3762 C CA . LEU B 1 164 ? -6.457 -20.938 -14.93 1 96 164 LEU B CA 1
ATOM 3763 C C . LEU B 1 164 ? -5.875 -21.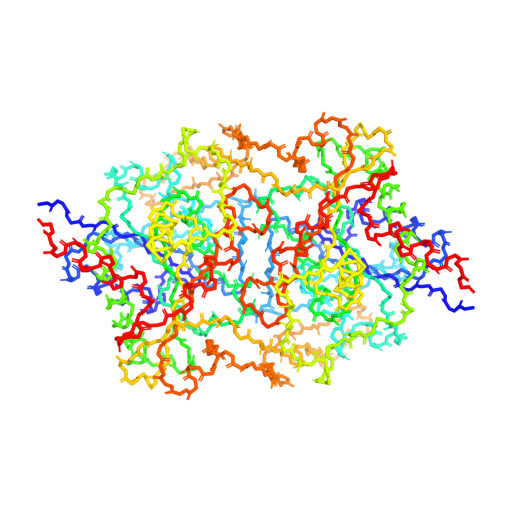391 -16.266 1 96 164 LEU B C 1
ATOM 3765 O O . LEU B 1 164 ? -5.484 -22.562 -16.406 1 96 164 LEU B O 1
ATOM 3769 N N . PRO B 1 165 ? -5.863 -20.547 -17.266 1 94.19 165 PRO B N 1
ATOM 3770 C CA . PRO B 1 165 ? -5.113 -20.875 -18.469 1 94.19 165 PRO B CA 1
ATOM 3771 C C . PRO B 1 165 ? -3.609 -20.984 -18.234 1 94.19 165 PRO B C 1
ATOM 3773 O O . PRO B 1 165 ? -3.08 -20.328 -17.328 1 94.19 165 PRO B O 1
ATOM 3776 N N . GLN B 1 166 ? -2.961 -21.75 -19.016 1 94.19 166 GLN B N 1
ATOM 3777 C CA . GLN B 1 166 ? -1.519 -21.922 -18.875 1 94.19 166 GLN B CA 1
ATOM 3778 C C . GLN B 1 166 ? -0.791 -20.594 -19 1 94.19 166 GLN B C 1
ATOM 3780 O O . GLN B 1 166 ? 0.133 -20.312 -18.234 1 94.19 166 GLN B O 1
ATOM 3785 N N . ARG B 1 167 ? -1.239 -19.891 -19.984 1 96.06 167 ARG B N 1
ATOM 3786 C CA . ARG B 1 167 ? -0.771 -18.516 -20.125 1 96.06 167 ARG B CA 1
ATOM 3787 C C . ARG B 1 167 ? -1.825 -17.516 -19.641 1 96.06 167 ARG B C 1
ATOM 3789 O O . ARG B 1 167 ? -2.959 -17.531 -20.125 1 96.06 167 ARG B O 1
ATOM 3796 N N . PRO B 1 168 ? -1.446 -16.656 -18.656 1 97.44 168 PRO B N 1
ATOM 3797 C CA . PRO B 1 168 ? -2.438 -15.68 -18.203 1 97.44 168 PRO B CA 1
ATOM 3798 C C . PRO B 1 168 ? -2.971 -14.805 -19.344 1 97.44 168 PRO B C 1
ATOM 3800 O O . PRO B 1 168 ? -2.199 -14.344 -20.172 1 97.44 168 PRO B O 1
ATOM 3803 N N . LYS B 1 169 ? -4.254 -14.562 -19.328 1 93 169 LYS B N 1
ATOM 3804 C CA . LYS B 1 169 ? -4.949 -13.828 -20.375 1 93 169 LYS B CA 1
ATOM 3805 C C . LYS B 1 169 ? -4.426 -12.406 -20.484 1 93 169 LYS B C 1
ATOM 3807 O O . LYS B 1 169 ? -4.406 -11.828 -21.578 1 93 169 LYS B O 1
ATOM 3812 N N . ASN B 1 170 ? -3.965 -11.883 -19.422 1 97.31 170 ASN B N 1
ATOM 3813 C CA . ASN B 1 170 ? -3.604 -10.469 -19.359 1 97.31 170 ASN B CA 1
ATOM 3814 C C . ASN B 1 170 ? -2.113 -10.281 -19.094 1 97.31 170 ASN B C 1
ATOM 3816 O O . ASN B 1 170 ? -1.697 -9.25 -18.562 1 97.31 170 ASN B O 1
ATOM 3820 N N . PHE B 1 171 ? -1.321 -11.328 -19.484 1 97.56 171 PHE B N 1
ATOM 3821 C CA . PHE B 1 171 ? 0.112 -11.305 -19.219 1 97.56 171 PHE B CA 1
ATOM 3822 C C . PHE B 1 171 ? 0.767 -10.094 -19.859 1 97.56 171 PHE B C 1
ATOM 3824 O O . PHE B 1 171 ? 0.546 -9.82 -21.047 1 97.56 171 PHE B O 1
ATOM 3831 N N . GLN B 1 172 ? 1.531 -9.25 -19.094 1 95.06 172 GLN B N 1
ATOM 3832 C CA . GLN B 1 172 ? 2.287 -8.07 -19.5 1 95.06 172 GLN B CA 1
ATOM 3833 C C . GLN B 1 172 ? 1.359 -6.891 -19.781 1 95.06 172 GLN B C 1
ATOM 3835 O O . GLN B 1 172 ? 1.792 -5.867 -20.312 1 95.06 172 GLN B O 1
ATOM 3840 N N . ARG B 1 173 ? 0.101 -7.047 -19.547 1 95.62 173 ARG B N 1
ATOM 3841 C CA . ARG B 1 173 ? -0.894 -5.98 -19.609 1 95.62 173 ARG B CA 1
ATOM 3842 C C . ARG B 1 173 ? -0.878 -5.309 -20.984 1 95.62 173 ARG B C 1
ATOM 3844 O O . ARG B 1 173 ? -0.525 -4.133 -21.094 1 95.62 173 ARG B O 1
ATOM 3851 N N . PRO B 1 174 ? -1.342 -5.977 -21.969 1 95.5 174 PRO B N 1
ATOM 3852 C CA . PRO B 1 174 ? -1.345 -5.367 -23.297 1 95.5 174 PRO B CA 1
ATOM 3853 C C . PRO B 1 174 ? -2.303 -4.184 -23.406 1 95.5 174 PRO B C 1
ATOM 3855 O O . PRO B 1 174 ? -3.344 -4.164 -22.75 1 95.5 174 PRO B O 1
ATOM 3858 N N . LEU B 1 175 ? -2.01 -3.297 -24.266 1 94.25 175 LEU B N 1
ATOM 3859 C CA . LEU B 1 175 ? -2.764 -2.061 -24.438 1 94.25 175 LEU B CA 1
ATOM 3860 C C . LEU B 1 175 ? -4.23 -2.354 -24.734 1 94.25 175 LEU B C 1
ATOM 3862 O O . LEU B 1 175 ? -5.113 -1.593 -24.344 1 94.25 175 LEU B O 1
ATOM 3866 N N . SER B 1 176 ? -4.465 -3.416 -25.391 1 93.31 176 SER B N 1
ATOM 3867 C CA . SER B 1 176 ? -5.812 -3.781 -25.797 1 93.31 176 SER B CA 1
ATOM 3868 C C . SER B 1 176 ? -6.707 -4.062 -24.609 1 93.31 176 SER B C 1
ATOM 3870 O O . SER B 1 176 ? -7.934 -4.09 -24.734 1 93.31 176 SER B O 1
ATOM 3872 N N . THR B 1 177 ? -6.121 -4.238 -23.438 1 92.12 177 THR B N 1
ATOM 3873 C CA . THR B 1 177 ? -6.902 -4.543 -22.234 1 92.12 177 THR B CA 1
ATOM 3874 C C . THR B 1 177 ? -7.07 -3.295 -21.375 1 92.12 177 THR B C 1
ATOM 3876 O O . THR B 1 177 ? -7.609 -3.369 -20.266 1 92.12 177 THR B O 1
ATOM 3879 N N . PHE B 1 178 ? -6.574 -2.15 -21.891 1 93.75 178 PHE B N 1
ATOM 3880 C CA . PHE B 1 178 ? -6.613 -0.913 -21.125 1 93.75 178 PHE B CA 1
ATOM 3881 C C . PHE B 1 178 ? -7.969 -0.23 -21.266 1 93.75 178 PHE B C 1
ATOM 3883 O O . PHE B 1 178 ? -8.195 0.521 -22.203 1 93.75 178 PHE B O 1
ATOM 3890 N N . TYR B 1 179 ? -8.82 -0.449 -20.359 1 90.38 179 TYR B N 1
ATOM 3891 C CA . TYR B 1 179 ? -10.094 0.26 -20.25 1 90.38 179 TYR B CA 1
ATOM 3892 C C . TYR B 1 179 ? -10.555 0.352 -18.812 1 90.38 179 TYR B C 1
ATOM 3894 O O . TYR B 1 179 ? -10.297 -0.553 -18.016 1 90.38 179 TYR B O 1
ATOM 3902 N N . ARG B 1 180 ? -11.234 1.393 -18.562 1 90.81 180 ARG B N 1
ATOM 3903 C CA . ARG B 1 180 ? -11.828 1.52 -17.234 1 90.81 180 ARG B CA 1
ATOM 3904 C C . ARG B 1 180 ? -12.891 0.453 -17 1 90.81 180 ARG B C 1
ATOM 3906 O O . ARG B 1 180 ? -13.75 0.229 -17.859 1 90.81 180 ARG B O 1
ATOM 3913 N N . ARG B 1 181 ? -12.812 -0.138 -15.828 1 88.5 181 ARG B N 1
ATOM 3914 C CA . ARG B 1 181 ? -13.844 -1.108 -15.461 1 88.5 181 ARG B CA 1
ATOM 3915 C C . ARG B 1 181 ? -15.172 -0.417 -15.172 1 88.5 181 ARG B C 1
ATOM 3917 O O . ARG B 1 181 ? -15.242 0.458 -14.305 1 88.5 181 ARG B O 1
ATOM 3924 N N . ARG B 1 182 ? -16.203 -0.744 -15.93 1 84.56 182 ARG B N 1
ATOM 3925 C CA . ARG B 1 182 ? -17.547 -0.234 -15.688 1 84.56 182 ARG B CA 1
ATOM 3926 C C . ARG B 1 182 ? -18.438 -1.309 -15.07 1 84.56 182 ARG B C 1
ATOM 3928 O O . ARG B 1 182 ? -18.469 -2.443 -15.547 1 84.56 182 ARG B O 1
ATOM 3935 N N . VAL B 1 183 ? -18.844 -1 -13.898 1 77.06 183 VAL B N 1
ATOM 3936 C CA . VAL B 1 183 ? -19.719 -1.984 -13.258 1 77.06 183 VAL B CA 1
ATOM 3937 C C . VAL B 1 183 ? -21.094 -1.383 -13.031 1 77.06 183 VAL B C 1
ATOM 3939 O O . VAL B 1 183 ? -21.219 -0.232 -12.602 1 77.06 183 VAL B O 1
ATOM 3942 N N . GLU B 1 184 ? -22.031 -2.205 -13.359 1 78.56 184 GLU B N 1
ATOM 3943 C CA . GLU B 1 184 ? -23.422 -1.802 -13.117 1 78.56 184 GLU B CA 1
ATOM 3944 C C . GLU B 1 184 ? -23.688 -1.654 -11.625 1 78.56 184 GLU B C 1
ATOM 3946 O O . GLU B 1 184 ? -23 -2.242 -10.797 1 78.56 184 GLU B O 1
ATOM 3951 N N . GLU B 1 185 ? -24.672 -0.854 -11.289 1 73 185 GLU B N 1
ATOM 3952 C CA . GLU B 1 185 ? -25.031 -0.593 -9.898 1 73 185 GLU B CA 1
ATOM 3953 C C . GLU B 1 185 ? -25.547 -1.858 -9.219 1 73 185 GLU B C 1
ATOM 3955 O O . GLU B 1 185 ? -25.312 -2.07 -8.031 1 73 185 GLU B O 1
ATOM 3960 N N . SER B 1 186 ? -26.266 -2.635 -10.07 1 83.06 186 SER B N 1
ATOM 3961 C CA . SER B 1 186 ? -26.828 -3.877 -9.539 1 83.06 186 SER B CA 1
ATOM 3962 C C . SER B 1 186 ? -26.406 -5.074 -10.383 1 83.06 186 SER B C 1
ATOM 3964 O O . SER B 1 186 ? -26.594 -5.078 -11.602 1 83.06 186 SER B O 1
ATOM 3966 N N . LEU B 1 187 ? -25.781 -6.035 -9.711 1 90.56 187 LEU B N 1
ATOM 3967 C CA . LEU B 1 187 ? -25.328 -7.242 -10.383 1 90.56 187 LEU B CA 1
ATOM 3968 C C . LEU B 1 187 ? -26.062 -8.469 -9.867 1 90.56 187 LEU B C 1
ATOM 3970 O O . LEU B 1 187 ? -26.453 -8.516 -8.703 1 90.56 187 LEU B O 1
ATOM 3974 N N . THR B 1 188 ? -26.25 -9.406 -10.789 1 92.81 188 THR B N 1
ATOM 3975 C CA . THR B 1 188 ? -26.734 -10.727 -10.383 1 92.81 188 THR B CA 1
ATOM 3976 C C . THR B 1 188 ? -25.594 -11.531 -9.75 1 92.81 188 THR B C 1
ATOM 3978 O O . THR B 1 188 ? -24.422 -11.18 -9.883 1 92.81 188 THR B O 1
ATOM 3981 N N . GLU B 1 189 ? -25.969 -12.555 -9.133 1 91.69 189 GLU B N 1
ATOM 3982 C CA . GLU B 1 189 ? -24.969 -13.43 -8.523 1 91.69 189 GLU B CA 1
ATOM 3983 C C . GLU B 1 189 ? -23.984 -13.953 -9.562 1 91.69 189 GLU B C 1
ATOM 3985 O O . GLU B 1 189 ? -22.766 -13.961 -9.328 1 91.69 189 GLU B O 1
ATOM 3990 N N . ASP B 1 190 ? -24.516 -14.312 -10.672 1 93.19 190 ASP B N 1
ATOM 3991 C CA . ASP B 1 190 ? -23.672 -14.836 -11.734 1 93.19 190 ASP B CA 1
ATOM 3992 C C . ASP B 1 190 ? -22.688 -13.781 -12.227 1 93.19 190 ASP B C 1
ATOM 3994 O O . ASP B 1 190 ? -21.547 -14.094 -12.555 1 93.19 190 ASP B O 1
ATOM 3998 N N . GLN B 1 191 ? -23.203 -12.617 -12.258 1 94.12 191 GLN B N 1
ATOM 3999 C CA . GLN B 1 191 ? -22.359 -11.523 -12.703 1 94.12 191 GLN B CA 1
ATOM 4000 C C . GLN B 1 191 ? -21.234 -11.25 -11.703 1 94.12 191 GLN B C 1
ATOM 4002 O O . GLN B 1 191 ? -20.109 -10.938 -12.086 1 94.12 191 GLN B O 1
ATOM 4007 N N . TYR B 1 192 ? -21.562 -11.328 -10.391 1 94.62 192 TYR B N 1
ATOM 4008 C CA . TYR B 1 192 ? -20.547 -11.211 -9.359 1 94.62 192 TYR B CA 1
ATOM 4009 C C . TYR B 1 192 ? -19.469 -12.266 -9.531 1 94.62 192 TYR B C 1
ATOM 4011 O O . TYR B 1 192 ? -18.266 -11.961 -9.484 1 94.62 192 TYR B O 1
ATOM 4019 N N . PHE B 1 193 ? -19.938 -13.461 -9.773 1 93.88 193 PHE B N 1
ATOM 4020 C CA . PHE B 1 193 ? -19.031 -14.586 -9.945 1 93.88 193 PHE B CA 1
ATOM 4021 C C . PHE B 1 193 ? -18.125 -14.367 -11.148 1 93.88 193 PHE B C 1
ATOM 4023 O O . PHE B 1 193 ? -16.906 -14.477 -11.039 1 93.88 193 PHE B O 1
ATOM 4030 N N . ASP B 1 194 ? -18.719 -14.039 -12.258 1 94.25 194 ASP B N 1
ATOM 4031 C CA . ASP B 1 194 ? -17.969 -13.852 -13.5 1 94.25 194 ASP B CA 1
ATOM 4032 C C . ASP B 1 194 ? -16.922 -12.75 -13.352 1 94.25 194 ASP B C 1
ATOM 4034 O O . ASP B 1 194 ? -15.797 -12.891 -13.82 1 94.25 194 ASP B O 1
ATOM 4038 N N . LEU B 1 195 ? -17.344 -11.719 -12.742 1 95.81 195 LEU B N 1
ATOM 4039 C CA . LEU B 1 195 ? -16.453 -10.586 -12.586 1 95.81 195 LEU B CA 1
ATOM 4040 C C . LEU B 1 195 ? -15.289 -10.93 -11.656 1 95.81 195 LEU B C 1
ATOM 4042 O O . LEU B 1 195 ? -14.141 -10.578 -11.938 1 95.81 195 LEU B O 1
ATOM 4046 N N . LEU B 1 196 ? -15.562 -11.602 -10.555 1 96.94 196 LEU B N 1
ATOM 4047 C CA . LEU B 1 196 ? -14.516 -11.992 -9.617 1 96.94 196 LEU B CA 1
ATOM 4048 C C . LEU B 1 196 ? -13.523 -12.945 -10.281 1 96.94 196 LEU B C 1
ATOM 4050 O O . LEU B 1 196 ? -12.312 -12.789 -10.125 1 96.94 196 LEU B O 1
ATOM 4054 N N . LEU B 1 197 ? -14.039 -13.922 -11.023 1 96.25 197 LEU B N 1
ATOM 4055 C CA . LEU B 1 197 ? -13.188 -14.859 -11.75 1 96.25 197 LEU B CA 1
ATOM 4056 C C . LEU B 1 197 ? -12.305 -14.125 -12.75 1 96.25 197 LEU B C 1
ATOM 4058 O O . LEU B 1 197 ? -11.094 -14.367 -12.812 1 96.25 197 LEU B O 1
ATOM 4062 N N . GLN B 1 198 ? -12.93 -13.25 -13.508 1 95.62 198 GLN B N 1
ATOM 4063 C CA . GLN B 1 198 ? -12.18 -12.477 -14.492 1 95.62 198 GLN B CA 1
ATOM 4064 C C . GLN B 1 198 ? -11.109 -11.625 -13.82 1 95.62 198 GLN B C 1
ATOM 4066 O O . GLN B 1 198 ? -9.969 -11.562 -14.297 1 95.62 198 GLN B O 1
ATOM 4071 N N . CYS B 1 199 ? -11.461 -10.945 -12.734 1 97.38 199 CYS B N 1
ATOM 4072 C CA . CYS B 1 199 ? -10.531 -10.078 -12.023 1 97.38 199 CYS B CA 1
ATOM 4073 C C . CYS B 1 199 ? -9.328 -10.867 -11.516 1 97.38 199 CYS B C 1
ATOM 4075 O O . CYS B 1 199 ? -8.195 -10.391 -11.562 1 97.38 199 CYS B O 1
ATOM 4077 N N . PHE B 1 200 ? -9.57 -12.086 -11.031 1 98.31 200 PHE B N 1
ATOM 4078 C CA . PHE B 1 200 ? -8.453 -12.914 -10.578 1 98.31 200 PHE B CA 1
ATOM 4079 C C . PHE B 1 200 ? -7.594 -13.352 -11.758 1 98.31 200 PHE B C 1
ATOM 4081 O O . PHE B 1 200 ? -6.363 -13.242 -11.703 1 98.31 200 PHE B O 1
ATOM 4088 N N . GLN B 1 201 ? -8.227 -13.773 -12.844 1 97.31 201 GLN B N 1
ATOM 4089 C CA . GLN B 1 201 ? -7.523 -14.312 -14 1 97.31 201 GLN B CA 1
ATOM 4090 C C . GLN B 1 201 ? -6.676 -13.234 -14.68 1 97.31 201 GLN B C 1
ATOM 4092 O O . GLN B 1 201 ? -5.672 -13.539 -15.328 1 97.31 201 GLN B O 1
ATOM 4097 N N . THR B 1 202 ? -7.09 -11.984 -14.531 1 97.38 202 THR B N 1
ATOM 4098 C CA . THR B 1 202 ? -6.391 -10.898 -15.219 1 97.38 202 THR B CA 1
ATOM 4099 C C . THR B 1 202 ? -5.434 -10.188 -14.266 1 97.38 202 THR B C 1
ATOM 4101 O O . THR B 1 202 ? -4.805 -9.195 -14.641 1 97.38 202 THR B O 1
ATOM 4104 N N . GLY B 1 203 ? -5.324 -10.609 -13.031 1 98.19 203 GLY B N 1
ATOM 4105 C CA . GLY B 1 203 ? -4.402 -10.031 -12.062 1 98.19 203 GLY B CA 1
ATOM 4106 C C . GLY B 1 203 ? -4.941 -8.789 -11.383 1 98.19 203 GLY B C 1
ATOM 4107 O O . GLY B 1 203 ? -4.188 -8.039 -10.758 1 98.19 203 GLY B O 1
ATOM 4108 N N . ASP B 1 204 ? -6.277 -8.492 -11.484 1 98.12 204 ASP B N 1
ATOM 4109 C CA . ASP B 1 204 ? -6.852 -7.301 -10.875 1 98.12 204 ASP B CA 1
ATOM 4110 C C . ASP B 1 204 ? -7.301 -7.586 -9.438 1 98.12 204 ASP B C 1
ATOM 4112 O O . ASP B 1 204 ? -7.574 -6.66 -8.672 1 98.12 204 ASP B O 1
ATOM 4116 N N . LEU B 1 205 ? -7.379 -8.852 -9.086 1 98.12 205 LEU B N 1
ATOM 4117 C CA . LEU B 1 205 ? -7.688 -9.359 -7.75 1 98.12 205 LEU B CA 1
ATOM 4118 C C . LEU B 1 205 ? -6.613 -10.344 -7.281 1 98.12 205 LEU B C 1
ATOM 4120 O O . LEU B 1 205 ? -6.113 -11.148 -8.07 1 98.12 205 LEU B O 1
ATOM 4124 N N . LEU B 1 206 ? -6.203 -10.273 -6.066 1 97.62 206 LEU B N 1
ATOM 4125 C CA . LEU B 1 206 ? -5.281 -11.258 -5.523 1 97.62 206 LEU B CA 1
ATOM 4126 C C . LEU B 1 206 ? -5.84 -11.875 -4.242 1 97.62 206 LEU B C 1
ATOM 4128 O O . LEU B 1 206 ? -6.738 -11.312 -3.617 1 97.62 206 LEU B O 1
ATOM 4132 N N . LEU B 1 207 ? -5.391 -13.039 -3.939 1 98.81 207 LEU B N 1
ATOM 4133 C CA . LEU B 1 207 ? -5.785 -13.75 -2.727 1 98.81 207 LEU B CA 1
ATOM 4134 C C . LEU B 1 207 ? -4.684 -13.68 -1.672 1 98.81 207 LEU B C 1
ATOM 4136 O O . LEU B 1 207 ? -3.5 -13.766 -1.999 1 98.81 207 LEU B O 1
ATOM 4140 N N . ASN B 1 208 ? -5.047 -13.438 -0.459 1 98.94 208 ASN B N 1
ATOM 4141 C CA . ASN B 1 208 ? -4.168 -13.438 0.708 1 98.94 208 ASN B CA 1
ATOM 4142 C C . ASN B 1 208 ? -4.559 -14.531 1.697 1 98.94 208 ASN B C 1
ATOM 4144 O O . ASN B 1 208 ? -5.617 -14.461 2.326 1 98.94 208 ASN B O 1
ATOM 4148 N N . LEU B 1 209 ? -3.732 -15.539 1.771 1 98.94 209 LEU B N 1
ATOM 4149 C CA . LEU B 1 209 ? -3.982 -16.703 2.619 1 98.94 209 LEU B CA 1
ATOM 4150 C C . LEU B 1 209 ? -3.148 -16.625 3.895 1 98.94 209 LEU B C 1
ATOM 4152 O O . LEU B 1 209 ? -1.929 -16.453 3.834 1 98.94 209 LEU B O 1
ATOM 4156 N N . ASN B 1 210 ? -3.773 -16.688 5.031 1 98.94 210 ASN B N 1
ATOM 4157 C CA . ASN B 1 210 ? -3.127 -16.844 6.328 1 98.94 210 ASN B CA 1
ATOM 4158 C C . ASN B 1 210 ? -3.535 -18.156 7 1 98.94 210 ASN B C 1
ATOM 4160 O O . ASN B 1 210 ? -4.727 -18.438 7.148 1 98.94 210 ASN B O 1
ATOM 4164 N N . VAL B 1 211 ? -2.539 -18.938 7.398 1 98.94 211 VAL B N 1
ATOM 4165 C CA . VAL B 1 211 ? -2.783 -20.266 7.953 1 98.94 211 VAL B CA 1
ATOM 4166 C C . VAL B 1 211 ? -2.258 -20.328 9.383 1 98.94 211 VAL B C 1
ATOM 4168 O O . VAL B 1 211 ? -1.078 -20.062 9.633 1 98.94 211 VAL B O 1
ATOM 4171 N N . PRO B 1 212 ? -3.131 -20.641 10.336 1 98.62 212 PRO B N 1
ATOM 4172 C CA . PRO B 1 212 ? -2.627 -20.797 11.703 1 98.62 212 PRO B CA 1
ATOM 4173 C C . PRO B 1 212 ? -1.823 -22.094 11.883 1 98.62 212 PRO B C 1
ATOM 4175 O O . PRO B 1 212 ? -1.99 -23.047 11.109 1 98.62 212 PRO B O 1
ATOM 4178 N N . SER B 1 213 ? -0.903 -22.125 12.844 1 97.38 213 SER B N 1
ATOM 4179 C CA . SER B 1 213 ? -0.088 -23.312 13.094 1 97.38 213 SER B CA 1
ATOM 4180 C C . SER B 1 213 ? -0.953 -24.5 13.477 1 97.38 213 SER B C 1
ATOM 4182 O O . SER B 1 213 ? -0.679 -25.625 13.062 1 97.38 213 SER B O 1
ATOM 4184 N N . LYS B 1 214 ? -1.957 -24.234 14.258 1 97 214 LYS B N 1
ATOM 4185 C CA . LYS B 1 214 ? -2.902 -25.281 14.625 1 97 214 LYS B CA 1
ATOM 4186 C C . LYS B 1 214 ? -4.133 -25.25 13.727 1 97 214 LYS B C 1
ATOM 4188 O O . LYS B 1 214 ? -5.262 -25.156 14.211 1 97 214 LYS B O 1
ATOM 4193 N N . TRP B 1 215 ? -3.879 -25.438 12.477 1 98.5 215 TRP B N 1
ATOM 4194 C CA . TRP B 1 215 ? -4.918 -25.375 11.453 1 98.5 215 TRP B CA 1
ATOM 4195 C C . TRP B 1 215 ? -5.875 -26.547 11.586 1 98.5 215 TRP B C 1
ATOM 4197 O O . TRP B 1 215 ? -5.445 -27.703 11.742 1 98.5 215 TRP B O 1
ATOM 4207 N N . ASN B 1 216 ? -7.168 -26.359 11.5 1 98 216 ASN B N 1
ATOM 4208 C CA . ASN B 1 216 ? -8.156 -27.422 11.656 1 98 216 ASN B CA 1
ATOM 4209 C C . ASN B 1 216 ? -8.516 -28.062 10.312 1 98 216 ASN B C 1
ATOM 4211 O O . ASN B 1 216 ? -9.438 -28.875 10.234 1 98 216 ASN B O 1
ATOM 4215 N N . GLY B 1 217 ? -7.852 -27.625 9.266 1 97.81 217 GLY B N 1
ATOM 4216 C CA . GLY B 1 217 ? -8.039 -28.219 7.949 1 97.81 217 GLY B CA 1
ATOM 4217 C C . GLY B 1 217 ? -9.102 -27.531 7.125 1 97.81 217 GLY B C 1
ATOM 4218 O O . GLY B 1 217 ? -9.391 -27.938 5.996 1 97.81 217 GLY B O 1
ATOM 4219 N N . LYS B 1 218 ? -9.664 -26.406 7.684 1 98.06 218 LYS B N 1
ATOM 4220 C CA . LYS B 1 218 ? -10.766 -25.734 7.004 1 98.06 218 LYS B CA 1
ATOM 4221 C C . LYS B 1 218 ? -10.391 -24.297 6.656 1 98.06 218 LYS B C 1
ATOM 4223 O O . LYS B 1 218 ? -9.5 -23.703 7.273 1 98.06 218 LYS B O 1
ATOM 4228 N N . PHE B 1 219 ? -11.023 -23.766 5.68 1 98.56 219 PHE B N 1
ATOM 4229 C CA . PHE B 1 219 ? -10.82 -22.406 5.203 1 98.56 219 PHE B CA 1
ATOM 4230 C C . PHE B 1 219 ? -12.062 -21.562 5.445 1 98.56 219 PHE B C 1
ATOM 4232 O O . PHE B 1 219 ? -13.156 -22.094 5.648 1 98.56 219 PHE B O 1
ATOM 4239 N N . LEU B 1 220 ? -11.914 -20.312 5.512 1 98.31 220 LEU B N 1
ATOM 4240 C CA . LEU B 1 220 ? -13.016 -19.359 5.434 1 98.31 220 LEU B CA 1
ATOM 4241 C C . LEU B 1 220 ? -12.617 -18.125 4.629 1 98.31 220 LEU B C 1
ATOM 4243 O O . LEU B 1 220 ? -11.484 -17.656 4.734 1 98.31 220 LEU B O 1
ATOM 4247 N N . SER B 1 221 ? -13.555 -17.656 3.812 1 98.06 221 SER B N 1
ATOM 4248 C CA . SER B 1 221 ? -13.406 -16.344 3.191 1 98.06 221 SER B CA 1
ATOM 4249 C C . SER B 1 221 ? -13.68 -15.219 4.188 1 98.06 221 SER B C 1
ATOM 4251 O O . SER B 1 221 ? -14.68 -15.258 4.91 1 98.06 221 SER B O 1
ATOM 4253 N N . THR B 1 222 ? -12.781 -14.273 4.27 1 98.19 222 THR B N 1
ATOM 4254 C CA . THR B 1 222 ? -12.875 -13.305 5.355 1 98.19 222 THR B CA 1
ATOM 4255 C C . THR B 1 222 ? -12.625 -11.891 4.844 1 98.19 222 THR B C 1
ATOM 4257 O O . THR B 1 222 ? -12.109 -11.711 3.734 1 98.19 222 THR B O 1
ATOM 4260 N N . SER B 1 223 ? -13.078 -10.906 5.613 1 97.12 223 SER B N 1
ATOM 4261 C CA . SER B 1 223 ? -12.609 -9.531 5.484 1 97.12 223 SER B CA 1
ATOM 4262 C C . SER B 1 223 ? -11.32 -9.305 6.27 1 97.12 223 SER B C 1
ATOM 4264 O O . SER B 1 223 ? -10.914 -10.156 7.066 1 97.12 223 SER B O 1
ATOM 4266 N N . LEU B 1 224 ? -10.648 -8.227 5.965 1 97.75 224 LEU B N 1
ATOM 4267 C CA . LEU B 1 224 ? -9.531 -7.828 6.82 1 97.75 224 LEU B CA 1
ATOM 4268 C C . LEU B 1 224 ? -10.039 -7.344 8.18 1 97.75 224 LEU B C 1
ATOM 4270 O O . LEU B 1 224 ? -11.031 -6.617 8.25 1 97.75 224 LEU B O 1
ATOM 4274 N N . GLY B 1 225 ? -9.398 -7.77 9.273 1 97.62 225 GLY B N 1
ATOM 4275 C CA . GLY B 1 225 ? -9.656 -7.223 10.594 1 97.62 225 GLY B CA 1
ATOM 4276 C C . GLY B 1 225 ? -8.875 -5.953 10.883 1 97.62 225 GLY B C 1
ATOM 4277 O O . GLY B 1 225 ? -8.258 -5.383 9.977 1 97.62 225 GLY B O 1
ATOM 4278 N N . GLY B 1 226 ? -9.102 -5.426 12.07 1 96.19 226 GLY B N 1
ATOM 4279 C CA . GLY B 1 226 ? -8.352 -4.277 12.539 1 96.19 226 GLY B CA 1
ATOM 4280 C C . GLY B 1 226 ? -7.449 -4.594 13.719 1 96.19 226 GLY B C 1
ATOM 4281 O O . GLY B 1 226 ? -7.898 -5.172 14.711 1 96.19 226 GLY B O 1
ATOM 4282 N N . VAL B 1 227 ? -6.188 -4.262 13.562 1 94.44 227 VAL B N 1
ATOM 4283 C CA . VAL B 1 227 ? -5.234 -4.469 14.648 1 94.44 227 VAL B CA 1
ATOM 4284 C C . VAL B 1 227 ? -4.387 -3.215 14.836 1 94.44 227 VAL B C 1
ATOM 4286 O O . VAL B 1 227 ? -3.969 -2.586 13.859 1 94.44 227 VAL B O 1
ATOM 4289 N N . PHE B 1 228 ? -4.211 -2.771 16.062 1 93.94 228 PHE B N 1
ATOM 4290 C CA . PHE B 1 228 ? -3.365 -1.631 16.391 1 93.94 228 PHE B CA 1
ATOM 4291 C C . PHE B 1 228 ? -2.33 -2.01 17.438 1 93.94 228 PHE B C 1
ATOM 4293 O O . PHE B 1 228 ? -2.678 -2.52 18.5 1 93.94 228 PHE B O 1
ATOM 4300 N N . TYR B 1 229 ? -1.085 -1.786 17.031 1 91.38 229 TYR B N 1
ATOM 4301 C CA . TYR B 1 229 ? 0.028 -2.018 17.938 1 91.38 229 TYR B CA 1
ATOM 4302 C C . TYR B 1 229 ? 0.317 -0.776 18.781 1 91.38 229 TYR B C 1
ATOM 4304 O O . TYR B 1 229 ? 0.327 0.341 18.25 1 91.38 229 TYR B O 1
ATOM 4312 N N . ARG B 1 230 ? 0.521 -1.016 20.047 1 90.38 230 ARG B N 1
ATOM 4313 C CA . ARG B 1 230 ? 0.736 0.092 20.969 1 90.38 230 ARG B CA 1
ATOM 4314 C C . ARG B 1 230 ? 2.168 0.097 21.5 1 90.38 230 ARG B C 1
ATOM 4316 O O . ARG B 1 230 ? 2.785 -0.96 21.641 1 90.38 230 ARG B O 1
ATOM 4323 N N . ASP B 1 231 ? 2.703 1.318 21.719 1 86.81 231 ASP B N 1
ATOM 4324 C CA . ASP B 1 231 ? 4.027 1.501 22.312 1 86.81 231 ASP B CA 1
ATOM 4325 C C . ASP B 1 231 ? 5.094 0.771 21.484 1 86.81 231 ASP B C 1
ATOM 4327 O O . ASP B 1 231 ? 5.855 -0.033 22.031 1 86.81 231 ASP B O 1
ATOM 4331 N N . VAL B 1 232 ? 5.051 1.062 20.219 1 91.19 232 VAL B N 1
ATOM 4332 C CA . VAL B 1 232 ? 5.898 0.3 19.312 1 91.19 232 VAL B CA 1
ATOM 4333 C C . VAL B 1 232 ? 7.301 0.901 19.281 1 91.19 232 VAL B C 1
ATOM 4335 O O . VAL B 1 232 ? 8.234 0.296 18.75 1 91.19 232 VAL B O 1
ATOM 4338 N N . LEU B 1 233 ? 7.469 2.102 19.828 1 91.88 233 LEU B N 1
ATOM 4339 C CA . LEU B 1 233 ? 8.75 2.791 19.812 1 91.88 233 LEU B CA 1
ATOM 4340 C C . LEU B 1 233 ? 9.438 2.688 21.172 1 91.88 233 LEU B C 1
ATOM 4342 O O . LEU B 1 233 ? 8.875 3.107 22.188 1 91.88 233 LEU B O 1
ATOM 4346 N N . GLN B 1 234 ? 10.609 2.137 21.125 1 91.12 234 GLN B N 1
ATOM 4347 C CA . GLN B 1 234 ? 11.422 2.049 22.344 1 91.12 234 GLN B CA 1
ATOM 4348 C C . GLN B 1 234 ? 12.664 2.928 22.234 1 91.12 234 GLN B C 1
ATOM 4350 O O . GLN B 1 234 ? 13.359 2.912 21.219 1 91.12 234 GLN B O 1
ATOM 4355 N N . ARG B 1 235 ? 12.852 3.715 23.172 1 89.06 235 ARG B N 1
ATOM 4356 C CA . ARG B 1 235 ? 14.086 4.484 23.25 1 89.06 235 ARG B CA 1
ATOM 4357 C C . ARG B 1 235 ? 15.227 3.633 23.812 1 89.06 235 ARG B C 1
ATOM 4359 O O . ARG B 1 235 ? 15.078 3.006 24.859 1 89.06 235 ARG B O 1
ATOM 4366 N N . VAL B 1 236 ? 16.266 3.455 23.016 1 86.19 236 VAL B N 1
ATOM 4367 C CA . VAL B 1 236 ? 17.406 2.645 23.406 1 86.19 236 VAL B CA 1
ATOM 4368 C C . VAL B 1 236 ? 18.438 3.52 24.125 1 86.19 236 VAL B C 1
ATOM 4370 O O . VAL B 1 236 ? 18.828 4.57 23.625 1 86.19 236 VAL B O 1
ATOM 4373 N N . SER B 1 237 ? 18.344 3.645 25.484 1 67.94 237 SER B N 1
ATOM 4374 C CA . SER B 1 237 ? 19.312 4.418 26.25 1 67.94 237 SER B CA 1
ATOM 4375 C C . SER B 1 237 ? 20.75 3.994 25.891 1 67.94 237 SER B C 1
ATOM 4377 O O . SER B 1 237 ? 21.031 2.801 25.781 1 67.94 237 SER B O 1
ATOM 4379 N N . GLU B 1 238 ? 21.422 4.578 25.094 1 55.09 238 GLU B N 1
ATOM 4380 C CA . GLU B 1 238 ? 22.859 4.305 25.047 1 55.09 238 GLU B CA 1
ATOM 4381 C C . GLU B 1 238 ? 23.484 4.441 26.422 1 55.09 238 GLU B C 1
ATOM 4383 O O . GLU B 1 238 ? 23.406 5.5 27.047 1 55.09 238 GLU B O 1
ATOM 4388 N N . LYS B 1 239 ? 23.453 3.504 27.422 1 43.56 239 LYS B N 1
ATOM 4389 C CA . LYS B 1 239 ? 24.344 3.57 28.578 1 43.56 239 LYS B CA 1
ATOM 4390 C C . LYS B 1 239 ? 25.719 4.133 28.188 1 43.56 239 LYS B C 1
ATOM 4392 O O . LYS B 1 239 ? 26.688 3.992 28.938 1 43.56 239 LYS B O 1
ATOM 4397 N N . GLU B 1 240 ? 26.25 3.865 27.062 1 41.38 240 GLU B N 1
ATOM 4398 C CA . GLU B 1 240 ? 27.672 4.145 27.188 1 41.38 240 GLU B CA 1
ATOM 4399 C C . GLU B 1 240 ? 27.922 5.504 27.828 1 41.38 240 GLU B C 1
ATOM 4401 O O . GLU B 1 240 ? 27.125 6.434 27.641 1 41.38 240 GLU B O 1
ATOM 4406 N N . GLU B 1 241 ? 29.031 5.492 28.781 1 38.66 241 GLU B N 1
ATOM 4407 C CA . GLU B 1 241 ? 29.719 6.508 29.578 1 38.66 241 GLU B CA 1
ATOM 4408 C C . GLU B 1 241 ? 29.641 7.879 28.906 1 38.66 241 GLU B C 1
ATOM 4410 O O . GLU B 1 241 ? 29.25 8.859 29.547 1 38.66 241 GLU B O 1
ATOM 4415 N N . ASN B 1 242 ? 30.891 8.141 28.281 1 35.97 242 ASN B N 1
ATOM 4416 C CA . ASN B 1 242 ? 31.562 9.422 28.078 1 35.97 242 ASN B CA 1
ATOM 4417 C C . ASN B 1 242 ? 30.766 10.328 27.141 1 35.97 242 ASN B C 1
ATOM 4419 O O . ASN B 1 242 ? 31.234 11.398 26.766 1 35.97 242 ASN B O 1
ATOM 4423 N N . SER B 1 243 ? 30.312 9.797 25.984 1 35.41 243 SER B N 1
ATOM 4424 C CA . SER B 1 243 ? 30.156 10.945 25.094 1 35.41 243 SER B CA 1
ATOM 4425 C C . SER B 1 243 ? 28.969 11.805 25.5 1 35.41 243 SER B C 1
ATOM 4427 O O . SER B 1 243 ? 27.812 11.398 25.344 1 35.41 243 SER B O 1
ATOM 4429 N N . ARG B 1 244 ? 29.047 12.469 26.578 1 39.12 244 ARG B N 1
ATOM 4430 C CA . ARG B 1 244 ? 28.406 13.641 27.188 1 39.12 244 ARG B CA 1
ATOM 4431 C C . ARG B 1 244 ? 27.516 14.352 26.172 1 39.12 244 ARG B C 1
ATOM 4433 O O . ARG B 1 244 ? 26.656 15.148 26.562 1 39.12 244 ARG B O 1
ATOM 4440 N N . SER B 1 245 ? 27.984 14.711 25.109 1 38.19 245 SER B N 1
ATOM 4441 C CA . SER B 1 245 ? 27.562 15.836 24.266 1 38.19 245 SER B CA 1
ATOM 4442 C C . SER B 1 245 ? 26.438 15.43 23.328 1 38.19 245 SER B C 1
ATOM 4444 O O . SER B 1 245 ? 25.938 16.25 22.562 1 38.19 245 SER B O 1
ATOM 4446 N N . THR B 1 246 ? 26.203 14 22.703 1 48.25 246 THR B N 1
ATOM 4447 C CA . THR B 1 246 ? 25.688 13.891 21.344 1 48.25 246 THR B CA 1
ATOM 4448 C C . THR B 1 246 ? 24.172 13.875 21.328 1 48.25 246 THR B C 1
ATOM 4450 O O . THR B 1 246 ? 23.547 13.18 22.125 1 48.25 246 THR B O 1
ATOM 4453 N N . GLU B 1 247 ? 23.422 14.922 20.734 1 61.44 247 GLU B N 1
ATOM 4454 C CA . GLU B 1 247 ? 22.141 15.375 20.203 1 61.44 247 GLU B CA 1
ATOM 4455 C C . GLU B 1 247 ? 21.438 14.258 19.438 1 61.44 247 GLU B C 1
ATOM 4457 O O . GLU B 1 247 ? 20.375 14.477 18.844 1 61.44 247 GLU B O 1
ATOM 4462 N N . ASP B 1 248 ? 21.906 13.016 19.562 1 81 248 ASP B N 1
ATOM 4463 C CA . ASP B 1 248 ? 21.328 11.891 18.828 1 81 248 ASP B CA 1
ATOM 4464 C C . ASP B 1 248 ? 20.5 11 19.766 1 81 248 ASP B C 1
ATOM 4466 O O . ASP B 1 248 ? 20.906 10.766 20.906 1 81 248 ASP B O 1
ATOM 4470 N N . GLU B 1 249 ? 19.406 10.711 19.406 1 90.12 249 GLU B N 1
ATOM 4471 C CA . GLU B 1 249 ? 18.562 9.734 20.094 1 90.12 249 GLU B CA 1
ATOM 4472 C C . GLU B 1 249 ? 18.391 8.469 19.266 1 90.12 249 GLU B C 1
ATOM 4474 O O . GLU B 1 249 ? 18.266 8.539 18.031 1 90.12 249 GLU B O 1
ATOM 4479 N N . ILE B 1 250 ? 18.516 7.312 19.953 1 91.44 250 ILE B N 1
ATOM 4480 C CA . ILE B 1 250 ? 18.375 6.027 19.281 1 91.44 250 ILE B CA 1
ATOM 4481 C C . ILE B 1 250 ? 17.047 5.379 19.656 1 91.44 250 ILE B C 1
ATOM 4483 O O . ILE B 1 250 ? 16.703 5.301 20.828 1 91.44 250 ILE B O 1
ATOM 4487 N N . PHE B 1 251 ? 16.344 4.965 18.609 1 90.69 251 PHE B N 1
ATOM 4488 C CA . PHE B 1 251 ? 15.055 4.32 18.797 1 90.69 251 PHE B CA 1
ATOM 4489 C C . PHE B 1 251 ? 15.039 2.941 18.156 1 90.69 251 PHE B C 1
ATOM 4491 O O . PHE B 1 251 ? 15.844 2.656 17.266 1 90.69 251 PHE B O 1
ATOM 4498 N N . ARG B 1 252 ? 14.164 2.084 18.688 1 90.62 252 ARG B N 1
ATOM 4499 C CA . ARG B 1 252 ? 13.875 0.779 18.109 1 90.62 252 ARG B CA 1
ATOM 4500 C C . ARG B 1 252 ? 12.375 0.552 17.984 1 90.62 252 ARG B C 1
ATOM 4502 O O . ARG B 1 252 ? 11.617 0.844 18.922 1 90.62 252 ARG B O 1
ATOM 4509 N N . LEU B 1 253 ? 11.969 0.152 16.812 1 88.56 253 LEU B N 1
ATOM 4510 C CA . LEU B 1 253 ? 10.57 -0.244 16.641 1 88.56 253 LEU B CA 1
ATOM 4511 C C . LEU B 1 253 ? 10.359 -1.685 17.094 1 88.56 253 LEU B C 1
ATOM 4513 O O . LEU B 1 253 ? 11.125 -2.578 16.719 1 88.56 253 LEU B O 1
ATOM 4517 N N . VAL B 1 254 ? 9.336 -1.869 17.891 1 83 254 VAL B N 1
ATOM 4518 C CA . VAL B 1 254 ? 9.047 -3.193 18.438 1 83 254 VAL B CA 1
ATOM 4519 C C . VAL B 1 254 ? 7.551 -3.469 18.359 1 83 254 VAL B C 1
ATOM 4521 O O . VAL B 1 254 ? 6.738 -2.541 18.391 1 83 254 VAL B O 1
ATOM 4524 N N . VAL B 1 255 ? 7.215 -4.73 18.156 1 70.44 255 VAL B N 1
ATOM 4525 C CA . VAL B 1 255 ? 5.824 -5.164 18.234 1 70.44 255 VAL B CA 1
ATOM 4526 C C . VAL B 1 255 ? 5.535 -5.758 19.609 1 70.44 255 VAL B C 1
ATOM 4528 O O . VAL B 1 255 ? 5.512 -6.98 19.766 1 70.44 255 VAL B O 1
ATOM 4531 N N . HIS B 1 256 ? 5.801 -5.121 20.703 1 67.25 256 HIS B N 1
ATOM 4532 C CA . HIS B 1 256 ? 5.609 -5.742 22 1 67.25 256 HIS B CA 1
ATOM 4533 C C . HIS B 1 256 ? 4.789 -4.844 22.922 1 67.25 256 HIS B C 1
ATOM 4535 O O . HIS B 1 256 ? 4.418 -5.254 24.031 1 67.25 256 HIS B O 1
ATOM 4541 N N . GLY B 1 257 ? 4.434 -3.623 22.609 1 58.56 257 GLY B N 1
ATOM 4542 C CA . GLY B 1 257 ? 3.822 -2.676 23.531 1 58.56 257 GLY B CA 1
ATOM 4543 C C . GLY B 1 257 ? 2.34 -2.918 23.734 1 58.56 257 GLY B C 1
ATOM 4544 O O . GLY B 1 257 ? 1.691 -2.211 24.516 1 58.56 257 GLY B O 1
ATOM 4545 N N . GLY B 1 258 ? 1.678 -3.789 23.141 1 78 258 GLY B N 1
ATOM 4546 C CA . GLY B 1 258 ? 0.266 -4.133 23.203 1 78 258 GLY B CA 1
ATOM 4547 C C . GLY B 1 258 ? -0.392 -4.246 21.844 1 78 258 GLY B C 1
ATOM 4548 O O . GLY B 1 258 ? 0.132 -3.738 20.859 1 78 258 GLY B O 1
ATOM 4549 N N . ILE B 1 259 ? -1.456 -4.984 21.906 1 88.38 259 ILE B N 1
ATOM 4550 C CA . ILE B 1 259 ? -2.199 -5.219 20.672 1 88.38 259 ILE B CA 1
ATOM 4551 C C . ILE B 1 259 ? -3.693 -5.035 20.938 1 88.38 259 ILE B C 1
ATOM 4553 O O . ILE B 1 259 ? -4.242 -5.605 21.875 1 88.38 259 ILE B O 1
ATOM 4557 N N . ASP B 1 260 ? -4.266 -4.078 20.219 1 92.44 260 ASP B N 1
ATOM 4558 C CA . ASP B 1 260 ? -5.711 -3.881 20.25 1 92.44 260 ASP B CA 1
ATOM 4559 C C . ASP B 1 260 ? -6.359 -4.332 18.938 1 92.44 260 ASP B C 1
ATOM 4561 O O . ASP B 1 260 ? -5.785 -4.164 17.875 1 92.44 260 ASP B O 1
ATOM 4565 N N . PHE B 1 261 ? -7.52 -4.914 19.094 1 93.25 261 PHE B N 1
ATOM 4566 C CA . PHE B 1 261 ? -8.266 -5.367 17.922 1 93.25 261 PHE B CA 1
ATOM 4567 C C . PHE B 1 261 ? -9.555 -4.57 17.766 1 93.25 261 PHE B C 1
ATOM 4569 O O . PHE B 1 261 ? -10.18 -4.191 18.75 1 93.25 261 PHE B O 1
ATOM 4576 N N . VAL B 1 262 ? -9.922 -4.289 16.594 1 93.88 262 VAL B N 1
ATOM 4577 C CA . VAL B 1 262 ? -11.172 -3.596 16.312 1 93.88 262 VAL B CA 1
ATOM 4578 C C . VAL B 1 262 ? -12.312 -4.605 16.219 1 93.88 262 VAL B C 1
ATOM 4580 O O . VAL B 1 262 ? -12.258 -5.539 15.406 1 93.88 262 VAL B O 1
ATOM 4583 N N . PRO B 1 263 ? -13.352 -4.418 16.984 1 91.69 263 PRO B N 1
ATOM 4584 C CA . PRO B 1 263 ? -14.5 -5.316 16.859 1 91.69 263 PRO B CA 1
ATOM 4585 C C . PRO B 1 263 ? -15.188 -5.211 15.508 1 91.69 263 PRO B C 1
ATOM 4587 O O . PRO B 1 263 ? -15.273 -4.121 14.938 1 91.69 263 PRO B O 1
ATOM 4590 N N . ASP B 1 264 ? -15.57 -6.34 15.016 1 92.69 264 ASP B N 1
ATOM 4591 C CA . ASP B 1 264 ? -16.266 -6.426 13.734 1 92.69 264 ASP B CA 1
ATOM 4592 C C . ASP B 1 264 ? -17.266 -7.574 13.734 1 92.69 264 ASP B C 1
ATOM 4594 O O . ASP B 1 264 ? -16.969 -8.672 14.203 1 92.69 264 ASP B O 1
ATOM 4598 N N . GLU B 1 265 ? -18.453 -7.273 13.203 1 89.06 265 GLU B N 1
ATOM 4599 C CA . GLU B 1 265 ? -19.484 -8.312 13.141 1 89.06 265 GLU B CA 1
ATOM 4600 C C . GLU B 1 265 ? -19.188 -9.297 12.008 1 89.06 265 GLU B C 1
ATOM 4602 O O . GLU B 1 265 ? -19.719 -10.414 12 1 89.06 265 GLU B O 1
ATOM 4607 N N . ARG B 1 266 ? -18.469 -8.945 11.047 1 90.75 266 ARG B N 1
ATOM 4608 C CA . ARG B 1 266 ? -18.078 -9.82 9.953 1 90.75 266 ARG B CA 1
ATOM 4609 C C . ARG B 1 266 ? -17.031 -10.828 10.406 1 90.75 266 ARG B C 1
ATOM 4611 O O . ARG B 1 266 ? -16.359 -10.617 11.422 1 90.75 266 ARG B O 1
ATOM 4618 N N . LEU B 1 267 ? -16.859 -11.875 9.625 1 94.75 267 LEU B N 1
ATOM 4619 C CA . LEU B 1 267 ? -15.75 -12.789 9.836 1 94.75 267 LEU B CA 1
ATOM 4620 C C . LEU B 1 267 ? -14.445 -12.18 9.312 1 94.75 267 LEU B C 1
ATOM 4622 O O . LEU B 1 267 ? -14.242 -12.094 8.102 1 94.75 267 LEU B O 1
ATOM 4626 N N . THR B 1 268 ? -13.609 -11.82 10.25 1 97.44 268 THR B N 1
ATOM 4627 C CA . THR B 1 268 ? -12.359 -11.188 9.852 1 97.44 268 THR B CA 1
ATOM 4628 C C . THR B 1 268 ? -11.227 -12.203 9.828 1 97.44 268 THR B C 1
ATOM 4630 O O . THR B 1 268 ? -11.336 -13.273 10.422 1 97.44 268 THR B O 1
ATOM 4633 N N . ASP B 1 269 ? -10.195 -11.891 9.133 1 98.44 269 ASP B N 1
ATOM 4634 C CA . ASP B 1 269 ? -9.023 -12.758 9.07 1 98.44 269 ASP B CA 1
ATOM 4635 C C . ASP B 1 269 ? -8.461 -13.023 10.461 1 98.44 269 ASP B C 1
ATOM 4637 O O . ASP B 1 269 ? -8.102 -14.156 10.789 1 98.44 269 ASP B O 1
ATOM 4641 N N . ILE B 1 270 ? -8.523 -12.039 11.328 1 97.06 270 ILE B N 1
ATOM 4642 C CA . ILE B 1 270 ? -7.988 -12.156 12.68 1 97.06 270 ILE B CA 1
ATOM 4643 C C . ILE B 1 270 ? -8.852 -13.125 13.492 1 97.06 270 ILE B C 1
ATOM 4645 O O . ILE B 1 270 ? -8.328 -14.055 14.109 1 97.06 270 ILE B O 1
ATOM 4649 N N . GLU B 1 271 ? -10.117 -12.961 13.43 1 96.69 271 GLU B N 1
ATOM 4650 C CA . GLU B 1 271 ? -11.039 -13.766 14.227 1 96.69 271 GLU B CA 1
ATOM 4651 C C . GLU B 1 271 ? -11.008 -15.234 13.789 1 96.69 271 GLU B C 1
ATOM 4653 O O . GLU B 1 271 ? -10.992 -16.141 14.633 1 96.69 271 GLU B O 1
ATOM 4658 N N . VAL B 1 272 ? -10.945 -15.477 12.5 1 97.88 272 VAL B N 1
ATOM 4659 C CA . VAL B 1 272 ? -11.031 -16.844 11.984 1 97.88 272 VAL B CA 1
ATOM 4660 C C . VAL B 1 272 ? -9.742 -17.594 12.312 1 97.88 272 VAL B C 1
ATOM 4662 O O . VAL B 1 272 ? -9.766 -18.797 12.57 1 97.88 272 VAL B O 1
ATOM 4665 N N . LEU B 1 273 ? -8.625 -16.906 12.242 1 98.12 273 LEU B N 1
ATOM 4666 C CA . LEU B 1 273 ? -7.348 -17.516 12.586 1 98.12 273 LEU B CA 1
ATOM 4667 C C . LEU B 1 273 ? -7.328 -17.953 14.047 1 98.12 273 LEU B C 1
ATOM 4669 O O . LEU B 1 273 ? -6.793 -19.016 14.383 1 98.12 273 LEU B O 1
ATOM 4673 N N . ARG B 1 274 ? -7.949 -17.141 14.898 1 96.38 274 ARG B N 1
ATOM 4674 C CA . ARG B 1 274 ? -8.039 -17.484 16.312 1 96.38 274 ARG B CA 1
ATOM 4675 C C . ARG B 1 274 ? -8.867 -18.734 16.531 1 96.38 274 ARG B C 1
ATOM 4677 O O . ARG B 1 274 ? -8.656 -19.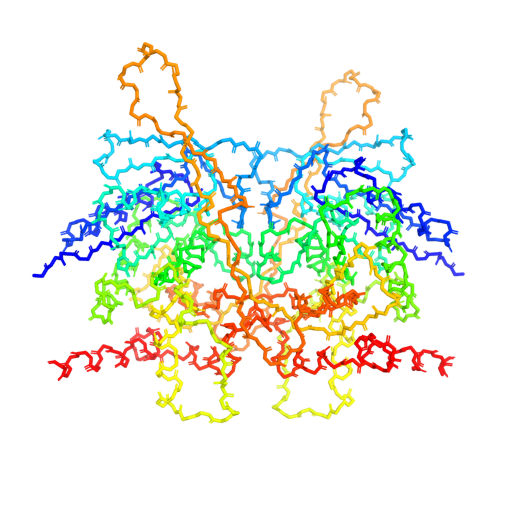484 17.484 1 96.38 274 ARG B O 1
ATOM 4684 N N . LYS B 1 275 ? -9.758 -19.016 15.633 1 97.5 275 LYS B N 1
ATOM 4685 C CA . LYS B 1 275 ? -10.602 -20.203 15.695 1 97.5 275 LYS B CA 1
ATOM 4686 C C . LYS B 1 275 ? -9.969 -21.359 14.945 1 97.5 275 LYS B C 1
ATOM 4688 O O . LYS B 1 275 ? -10.633 -22.375 14.688 1 97.5 275 LYS B O 1
ATOM 4693 N N . LYS B 1 276 ? -8.703 -21.172 14.43 1 98.19 276 LYS B N 1
ATOM 4694 C CA . LYS B 1 276 ? -7.852 -22.203 13.844 1 98.19 276 LYS B CA 1
ATOM 4695 C C . LYS B 1 276 ? -8.273 -22.516 12.414 1 98.19 276 LYS B C 1
ATOM 4697 O O . LYS B 1 276 ? -7.988 -23.609 11.906 1 98.19 276 LYS B O 1
ATOM 4702 N N . PHE B 1 277 ? -9.086 -21.656 11.805 1 98.5 277 PHE B N 1
ATOM 4703 C CA . PHE B 1 277 ? -9.352 -21.75 10.367 1 98.5 277 PHE B CA 1
ATOM 4704 C C . PHE B 1 277 ? -8.273 -21.016 9.578 1 98.5 277 PHE B C 1
ATOM 4706 O O . PHE B 1 277 ? -7.668 -20.062 10.078 1 98.5 277 PHE B O 1
ATOM 4713 N N . ALA B 1 278 ? -7.988 -21.438 8.398 1 98.81 278 ALA B N 1
ATOM 4714 C CA . ALA B 1 278 ? -7.207 -20.625 7.469 1 98.81 278 ALA B CA 1
ATOM 4715 C C . ALA B 1 278 ? -8.062 -19.516 6.848 1 98.81 278 ALA B C 1
ATOM 4717 O O . ALA B 1 278 ? -9.219 -19.75 6.504 1 98.81 278 ALA B O 1
ATOM 4718 N N . SER B 1 279 ? -7.547 -18.375 6.781 1 98.81 279 SER B N 1
ATOM 4719 C CA . SER B 1 279 ? -8.281 -17.219 6.262 1 98.81 279 SER B CA 1
ATOM 4720 C C . SER B 1 279 ? -7.871 -16.906 4.824 1 98.81 279 SER B C 1
ATOM 4722 O O . SER B 1 279 ? -6.684 -16.797 4.523 1 98.81 279 SER B O 1
ATOM 4724 N N . ILE B 1 280 ? -8.844 -16.797 3.92 1 98.88 280 ILE B N 1
ATOM 4725 C CA . ILE B 1 280 ? -8.625 -16.312 2.562 1 98.88 280 ILE B CA 1
ATOM 4726 C C . ILE B 1 280 ? -9.289 -14.945 2.385 1 98.88 280 ILE B C 1
ATOM 4728 O O . ILE B 1 280 ? -10.516 -14.828 2.482 1 98.88 280 ILE B O 1
ATOM 4732 N N . THR B 1 281 ? -8.523 -13.938 2.182 1 98.5 281 THR B N 1
ATOM 4733 C CA . THR B 1 281 ? -9.07 -12.625 1.849 1 98.5 281 THR B CA 1
ATOM 4734 C C . THR B 1 281 ? -8.867 -12.312 0.368 1 98.5 281 THR B C 1
ATOM 4736 O O . THR B 1 281 ? -7.801 -12.586 -0.189 1 98.5 281 THR B O 1
ATOM 4739 N N . CYS B 1 282 ? -9.906 -11.797 -0.327 1 98.25 282 CYS B N 1
ATOM 4740 C CA . CYS B 1 282 ? -9.836 -11.289 -1.693 1 98.25 282 CYS B CA 1
ATOM 4741 C C . CYS B 1 282 ? -9.578 -9.789 -1.705 1 98.25 282 CYS B C 1
ATOM 4743 O O . CYS B 1 282 ? -10.406 -9.008 -1.242 1 98.25 282 CYS B O 1
ATOM 4745 N N . LEU B 1 283 ? -8.453 -9.391 -2.268 1 98.12 283 LEU B N 1
ATOM 4746 C CA . LEU B 1 283 ? -8.062 -7.984 -2.209 1 98.12 283 LEU B CA 1
ATOM 4747 C C . LEU B 1 283 ? -7.773 -7.445 -3.605 1 98.12 283 LEU B C 1
ATOM 4749 O O . LEU B 1 283 ? -7.293 -8.172 -4.473 1 98.12 283 LEU B O 1
ATOM 4753 N N . SER B 1 284 ? -8.039 -6.211 -3.809 1 97.5 284 SER B N 1
ATOM 4754 C CA . SER B 1 284 ? -7.781 -5.551 -5.082 1 97.5 284 SER B CA 1
ATOM 4755 C C . SER B 1 284 ? -6.285 -5.336 -5.301 1 97.5 284 SER B C 1
ATOM 4757 O O . SER B 1 284 ? -5.559 -5 -4.367 1 97.5 284 SER B O 1
ATOM 4759 N N . THR B 1 285 ? -5.879 -5.547 -6.512 1 98.38 285 THR B N 1
ATOM 4760 C CA . THR B 1 285 ? -4.512 -5.242 -6.91 1 98.38 285 THR B CA 1
ATOM 4761 C C . THR B 1 285 ? -4.273 -3.736 -6.93 1 98.38 285 THR B C 1
ATOM 4763 O O . THR B 1 285 ? -3.158 -3.273 -6.688 1 98.38 285 THR B O 1
ATOM 4766 N N . TRP B 1 286 ? -5.328 -2.973 -7.148 1 97.81 286 TRP B N 1
ATOM 4767 C CA . TRP B 1 286 ? -5.254 -1.542 -7.43 1 97.81 286 TRP B CA 1
ATOM 4768 C C . TRP B 1 286 ? -5.863 -0.73 -6.293 1 97.81 286 TRP B C 1
ATOM 4770 O O . TRP B 1 286 ? -6.742 -1.217 -5.578 1 97.81 286 TRP B O 1
ATOM 4780 N N . PRO B 1 287 ? -5.34 0.515 -6.109 1 96.12 287 PRO B N 1
ATOM 4781 C CA . PRO B 1 287 ? -6.008 1.387 -5.141 1 96.12 287 PRO B CA 1
ATOM 4782 C C . PRO B 1 287 ? -7.406 1.806 -5.59 1 96.12 287 PRO B C 1
ATOM 4784 O O . PRO B 1 287 ? -7.777 1.591 -6.746 1 96.12 287 PRO B O 1
ATOM 4787 N N . GLU B 1 288 ? -8.117 2.34 -4.688 1 93.5 288 GLU B N 1
ATOM 4788 C CA . GLU B 1 288 ? -9.453 2.846 -4.988 1 93.5 288 GLU B CA 1
ATOM 4789 C C . GLU B 1 288 ? -9.406 3.939 -6.051 1 93.5 288 GLU B C 1
ATOM 4791 O O . GLU B 1 288 ? -8.383 4.613 -6.207 1 93.5 288 GLU B O 1
ATOM 4796 N N . THR B 1 289 ? -10.398 4.117 -6.824 1 92.94 289 THR B N 1
ATOM 4797 C CA . THR B 1 289 ? -10.688 5.098 -7.863 1 92.94 289 THR B CA 1
ATOM 4798 C C . THR B 1 289 ? -9.797 4.863 -9.086 1 92.94 289 THR B C 1
ATOM 4800 O O . THR B 1 289 ? -9.969 5.52 -10.117 1 92.94 289 THR B O 1
ATOM 4803 N N . HIS B 1 290 ? -8.781 3.91 -9.016 1 96.25 290 HIS B N 1
ATOM 4804 C CA . HIS B 1 290 ? -8.016 3.512 -10.188 1 96.25 290 HIS B CA 1
ATOM 4805 C C . HIS B 1 290 ? -8.922 2.938 -11.273 1 96.25 290 HIS B C 1
ATOM 4807 O O . HIS B 1 290 ? -9.969 2.354 -10.969 1 96.25 290 HIS B O 1
ATOM 4813 N N . PRO B 1 291 ? -8.516 3.01 -12.578 1 96.25 291 PRO B N 1
ATOM 4814 C CA . PRO B 1 291 ? -9.391 2.523 -13.648 1 96.25 291 PRO B CA 1
ATOM 4815 C C . PRO B 1 291 ? -9.695 1.033 -13.523 1 96.25 291 PRO B C 1
ATOM 4817 O O . PRO B 1 291 ? -10.742 0.574 -14 1 96.25 291 PRO B O 1
ATOM 4820 N N . PHE B 1 292 ? -8.836 0.294 -12.883 1 96.62 292 PHE B N 1
ATOM 4821 C CA . PHE B 1 292 ? -9.023 -1.148 -12.773 1 96.62 292 PHE B CA 1
ATOM 4822 C C . PHE B 1 292 ? -9.539 -1.524 -11.391 1 96.62 292 PHE B C 1
ATOM 4824 O O . PHE B 1 292 ? -9.484 -2.691 -11 1 96.62 292 PHE B O 1
ATOM 4831 N N . GLU B 1 293 ? -10.008 -0.546 -10.609 1 93.75 293 GLU B N 1
ATOM 4832 C CA . GLU B 1 293 ? -10.555 -0.823 -9.281 1 93.75 293 GLU B CA 1
ATOM 4833 C C . GLU B 1 293 ? -11.695 -1.833 -9.352 1 93.75 293 GLU B C 1
ATOM 4835 O O . GLU B 1 293 ? -12.438 -1.869 -10.336 1 93.75 293 GLU B O 1
ATOM 4840 N N . ILE B 1 294 ? -11.766 -2.66 -8.383 1 93.69 294 ILE B N 1
ATOM 4841 C CA . ILE B 1 294 ? -12.898 -3.566 -8.219 1 93.69 294 ILE B CA 1
ATOM 4842 C C . ILE B 1 294 ? -13.961 -2.91 -7.34 1 93.69 294 ILE B C 1
ATOM 4844 O O . ILE B 1 294 ? -13.664 -2.453 -6.23 1 93.69 294 ILE B O 1
ATOM 4848 N N . PRO B 1 295 ? -15.141 -2.861 -7.785 1 88.12 295 PRO B N 1
ATOM 4849 C CA . PRO B 1 295 ? -16.188 -2.203 -7 1 88.12 295 PRO B CA 1
ATOM 4850 C C . PRO B 1 295 ? -16.406 -2.854 -5.637 1 88.12 295 PRO B C 1
ATOM 4852 O O . PRO B 1 295 ? -16.281 -4.074 -5.504 1 88.12 295 PRO B O 1
ATOM 4855 N N . CYS B 1 296 ? -16.844 -2.051 -4.695 1 87.69 296 CYS B N 1
ATOM 4856 C CA . CYS B 1 296 ? -17.047 -2.492 -3.318 1 87.69 296 CYS B CA 1
ATOM 4857 C C . CYS B 1 296 ? -18.062 -3.627 -3.248 1 87.69 296 CYS B C 1
ATOM 4859 O O . CYS B 1 296 ? -17.906 -4.559 -2.455 1 87.69 296 CYS B O 1
ATOM 4861 N N . SER B 1 297 ? -19.109 -3.537 -4.082 1 87.94 297 SER B N 1
ATOM 4862 C CA . SER B 1 297 ? -20.156 -4.566 -4.055 1 87.94 297 SER B CA 1
ATOM 4863 C C . SER B 1 297 ? -19.594 -5.922 -4.469 1 87.94 297 SER B C 1
ATOM 4865 O O . SER B 1 297 ? -20 -6.957 -3.938 1 87.94 297 SER B O 1
ATOM 4867 N N . VAL B 1 298 ? -18.656 -5.914 -5.363 1 92.44 298 VAL B N 1
ATOM 4868 C CA . VAL B 1 298 ? -18.047 -7.145 -5.855 1 92.44 298 VAL B CA 1
ATOM 4869 C C . VAL B 1 298 ? -17.125 -7.723 -4.785 1 92.44 298 VAL B C 1
ATOM 4871 O O . VAL B 1 298 ? -17.141 -8.93 -4.527 1 92.44 298 VAL B O 1
ATOM 4874 N N . LEU B 1 299 ? -16.375 -6.863 -4.137 1 92.38 299 LEU B N 1
ATOM 4875 C CA . LEU B 1 299 ? -15.477 -7.312 -3.076 1 92.38 299 LEU B CA 1
ATOM 4876 C C . LEU B 1 299 ? -16.266 -7.836 -1.882 1 92.38 299 LEU B C 1
ATOM 4878 O O . LEU B 1 299 ? -15.828 -8.773 -1.206 1 92.38 299 LEU B O 1
ATOM 4882 N N . LYS B 1 300 ? -17.391 -7.223 -1.642 1 89.19 300 LYS B N 1
ATOM 4883 C CA . LYS B 1 300 ? -18.266 -7.703 -0.574 1 89.19 300 LYS B CA 1
ATOM 4884 C C . LYS B 1 300 ? -18.797 -9.102 -0.887 1 89.19 300 LYS B C 1
ATOM 4886 O O . LYS B 1 300 ? -18.906 -9.938 0.007 1 89.19 300 LYS B O 1
ATOM 4891 N N . TYR B 1 301 ? -19.109 -9.305 -2.105 1 91.75 301 TYR B N 1
ATOM 4892 C CA . TYR B 1 301 ? -19.594 -10.617 -2.51 1 91.75 301 TYR B CA 1
ATOM 4893 C C . TYR B 1 301 ? -18.531 -11.688 -2.324 1 91.75 301 TYR B C 1
ATOM 4895 O O . TYR B 1 301 ? -18.844 -12.836 -2.006 1 91.75 301 TYR B O 1
ATOM 4903 N N . ALA B 1 302 ? -17.312 -11.336 -2.5 1 93.69 302 ALA B N 1
ATOM 4904 C CA . ALA B 1 302 ? -16.188 -12.266 -2.416 1 93.69 302 ALA B CA 1
ATOM 4905 C C . ALA B 1 302 ? -16 -12.766 -0.986 1 93.69 302 ALA B C 1
ATOM 4907 O O . ALA B 1 302 ? -15.273 -13.742 -0.752 1 93.69 302 ALA B O 1
ATOM 4908 N N . LEU B 1 303 ? -16.656 -12.141 0.02 1 92.69 303 LEU B N 1
ATOM 4909 C CA . LEU B 1 303 ? -16.516 -12.5 1.427 1 92.69 303 LEU B CA 1
ATOM 4910 C C . LEU B 1 303 ? -17.312 -13.766 1.746 1 92.69 303 LEU B C 1
ATOM 4912 O O . LEU B 1 303 ? -17.141 -14.359 2.811 1 92.69 303 LEU B O 1
ATOM 4916 N N . GLN B 1 304 ? -18.094 -14.156 0.824 1 92.19 304 GLN B N 1
ATOM 4917 C CA . GLN B 1 304 ? -18.953 -15.305 1.072 1 92.19 304 GLN B CA 1
ATOM 4918 C C . GLN B 1 304 ? -18.172 -16.609 0.917 1 92.19 304 GLN B C 1
ATOM 4920 O O . GLN B 1 304 ? -17.5 -16.828 -0.091 1 92.19 304 GLN B O 1
ATOM 4925 N N . SER B 1 305 ? -18.359 -17.453 1.914 1 93.75 305 SER B N 1
ATOM 4926 C CA . SER B 1 305 ? -17.734 -18.766 1.883 1 93.75 305 SER B CA 1
ATOM 4927 C C . SER B 1 305 ? -18.672 -19.812 1.318 1 93.75 305 SER B C 1
ATOM 4929 O O . SER B 1 305 ? -19.875 -19.797 1.598 1 93.75 305 SER B O 1
ATOM 4931 N N . SER B 1 306 ? -18.078 -20.688 0.59 1 92.94 306 SER B N 1
ATOM 4932 C CA . SER B 1 306 ? -18.797 -21.891 0.215 1 92.94 306 SER B CA 1
ATOM 4933 C C . SER B 1 306 ? -18.875 -22.875 1.379 1 92.94 306 SER B C 1
ATOM 4935 O O . SER B 1 306 ? -18.359 -22.609 2.467 1 92.94 306 SER B O 1
ATOM 4937 N N . LYS B 1 307 ? -19.484 -23.984 1.119 1 90.5 307 LYS B N 1
ATOM 4938 C CA . LYS B 1 307 ? -19.609 -25.031 2.133 1 90.5 307 LYS B CA 1
ATOM 4939 C C . LYS B 1 307 ? -18.234 -25.562 2.553 1 90.5 307 LYS B C 1
ATOM 4941 O O . LYS B 1 307 ? -18.047 -25.938 3.711 1 90.5 307 LYS B O 1
ATOM 4946 N N . ASN B 1 308 ? -17.328 -25.469 1.648 1 89.81 308 ASN B N 1
ATOM 4947 C CA . ASN B 1 308 ? -15.992 -25.984 1.935 1 89.81 308 ASN B CA 1
ATOM 4948 C C . ASN B 1 308 ? -15.07 -24.891 2.459 1 89.81 308 ASN B C 1
ATOM 4950 O O . ASN B 1 308 ? -13.883 -25.125 2.691 1 89.81 308 ASN B O 1
ATOM 4954 N N . GLY B 1 309 ? -15.586 -23.672 2.568 1 94.5 309 GLY B N 1
ATOM 4955 C CA . GLY B 1 309 ? -14.859 -22.594 3.213 1 94.5 309 GLY B CA 1
ATOM 4956 C C . GLY B 1 309 ? -14.141 -21.688 2.229 1 94.5 309 GLY B C 1
ATOM 4957 O O . GLY B 1 309 ? -13.805 -20.547 2.559 1 94.5 309 GLY B O 1
ATOM 4958 N N . PHE B 1 310 ? -13.922 -22.203 1.017 1 96.69 310 PHE B N 1
ATOM 4959 C CA . PHE B 1 310 ? -13.297 -21.375 -0.011 1 96.69 310 PHE B CA 1
ATOM 4960 C C . PHE B 1 310 ? -14.242 -20.266 -0.458 1 96.69 310 PHE B C 1
ATOM 4962 O O . PHE B 1 310 ? -15.461 -20.375 -0.298 1 96.69 310 PHE B O 1
ATOM 4969 N N . PRO B 1 311 ? -13.711 -19.172 -0.977 1 96.38 311 PRO B N 1
ATOM 4970 C CA . PRO B 1 311 ? -14.617 -18.203 -1.583 1 96.38 311 PRO B CA 1
ATOM 4971 C C . PRO B 1 311 ? -15.586 -18.828 -2.576 1 96.38 311 PRO B C 1
ATOM 4973 O O . PRO B 1 311 ? -15.203 -19.703 -3.352 1 96.38 311 PRO B O 1
ATOM 4976 N N . THR B 1 312 ? -16.828 -18.422 -2.627 1 95.44 312 THR B N 1
ATOM 4977 C CA . THR B 1 312 ? -17.891 -19.062 -3.414 1 95.44 312 THR B CA 1
ATOM 4978 C C . THR B 1 312 ? -17.547 -19.031 -4.902 1 95.44 312 THR B C 1
ATOM 4980 O O . THR B 1 312 ? -17.844 -19.984 -5.629 1 95.44 312 THR B O 1
ATOM 4983 N N . TRP B 1 313 ? -16.891 -17.969 -5.32 1 95.12 313 TRP B N 1
ATOM 4984 C CA . TRP B 1 313 ? -16.594 -17.828 -6.746 1 95.12 313 TRP B CA 1
ATOM 4985 C C . TRP B 1 313 ? -15.562 -18.875 -7.188 1 95.12 313 TRP B C 1
ATOM 4987 O O . TRP B 1 313 ? -15.555 -19.297 -8.344 1 95.12 313 TRP B O 1
ATOM 4997 N N . ILE B 1 314 ? -14.688 -19.344 -6.285 1 95.88 314 ILE B N 1
ATOM 4998 C CA . ILE B 1 314 ? -13.695 -20.375 -6.605 1 95.88 314 ILE B CA 1
ATOM 4999 C C . ILE B 1 314 ? -14.391 -21.719 -6.789 1 95.88 314 ILE B C 1
ATOM 5001 O O . ILE B 1 314 ? -14.117 -22.438 -7.754 1 95.88 314 ILE B O 1
ATOM 5005 N N . GLU B 1 315 ? -15.273 -22.031 -5.887 1 93.75 315 GLU B N 1
ATOM 5006 C CA . GLU B 1 315 ? -15.984 -23.297 -5.965 1 93.75 315 GLU B CA 1
ATOM 5007 C C . GLU B 1 315 ? -16.859 -23.359 -7.211 1 93.75 315 GLU B C 1
ATOM 5009 O O . GLU B 1 315 ? -16.969 -24.422 -7.84 1 93.75 315 GLU B O 1
ATOM 5014 N N . LYS B 1 316 ? -17.469 -22.266 -7.492 1 92.94 316 LYS B N 1
ATOM 5015 C CA . LYS B 1 316 ? -18.281 -22.219 -8.703 1 92.94 316 LYS B CA 1
ATOM 5016 C C . LYS B 1 316 ? -17.422 -22.406 -9.953 1 92.94 316 LYS B C 1
ATOM 5018 O O . LYS B 1 316 ? -17.859 -23.078 -10.898 1 92.94 316 LYS B O 1
ATOM 5023 N N . ALA B 1 317 ? -16.266 -21.797 -9.977 1 93.12 317 ALA B N 1
ATOM 5024 C CA . ALA B 1 317 ? -15.352 -21.969 -11.102 1 93.12 317 ALA B CA 1
ATOM 5025 C C . ALA B 1 317 ? -14.969 -23.438 -11.281 1 93.12 317 ALA B C 1
ATOM 5027 O O . ALA B 1 317 ? -14.867 -23.922 -12.406 1 93.12 317 ALA B O 1
ATOM 5028 N N . LEU B 1 318 ? -14.797 -24.125 -10.195 1 91.56 318 LEU B N 1
ATOM 5029 C CA . LEU B 1 318 ? -14.445 -25.547 -10.219 1 91.56 318 LEU B CA 1
ATOM 5030 C C . LEU B 1 318 ? -15.586 -26.375 -10.797 1 91.56 318 LEU B C 1
ATOM 5032 O O . LEU B 1 318 ? -15.344 -27.312 -11.555 1 91.56 318 LEU B O 1
ATOM 5036 N N . GLU B 1 319 ? -16.75 -26 -10.414 1 89.25 319 GLU B N 1
ATOM 5037 C CA . GLU B 1 319 ? -17.922 -26.703 -10.906 1 89.25 319 GLU B CA 1
ATOM 5038 C C . GLU B 1 319 ? -18.062 -26.531 -12.422 1 89.25 319 GLU B C 1
ATOM 5040 O O . GLU B 1 319 ? -18.406 -27.484 -13.125 1 89.25 319 GLU B O 1
ATOM 5045 N N . LEU B 1 320 ? -17.766 -25.328 -12.852 1 86.38 320 LEU B N 1
ATOM 5046 C CA . LEU B 1 320 ? -17.875 -25.047 -14.281 1 86.38 320 LEU B CA 1
ATOM 5047 C C . LEU B 1 320 ? -16.812 -25.781 -15.07 1 86.38 320 LEU B C 1
ATOM 5049 O O . LEU B 1 320 ? -17.062 -26.25 -16.172 1 86.38 320 LEU B O 1
ATOM 5053 N N . GLN B 1 321 ? -15.648 -25.859 -14.547 1 84 321 GLN B N 1
ATOM 5054 C CA . GLN B 1 321 ? -14.547 -26.562 -15.203 1 84 321 GLN B CA 1
ATOM 5055 C C . GLN B 1 321 ? -14.812 -28.062 -15.289 1 84 321 GLN B C 1
ATOM 5057 O O . GLN B 1 321 ? -14.445 -28.703 -16.266 1 84 321 GLN B O 1
ATOM 5062 N N . SER B 1 322 ? -15.484 -28.594 -14.297 1 82.56 322 SER B N 1
ATOM 5063 C CA . SER B 1 322 ? -15.773 -30.031 -14.266 1 82.56 322 SER B CA 1
ATOM 5064 C C . SER B 1 322 ? -16.828 -30.391 -15.289 1 82.56 322 SER B C 1
ATOM 5066 O O . SER B 1 322 ? -16.953 -31.562 -15.68 1 82.56 322 SER B O 1
ATOM 5068 N N . GLN B 1 323 ? -17.516 -29.375 -15.742 1 77.62 323 GLN B N 1
ATOM 5069 C CA . GLN B 1 323 ? -18.562 -29.625 -16.734 1 77.62 323 GLN B CA 1
ATOM 5070 C C . GLN B 1 323 ? -18 -29.562 -18.156 1 77.62 323 GLN B C 1
ATOM 5072 O O . GLN B 1 323 ? -18.656 -29.984 -19.109 1 77.62 323 GLN B O 1
ATOM 5077 N N . LEU B 1 324 ? -16.828 -28.969 -18.281 1 69.44 324 LEU B N 1
ATOM 5078 C CA . LEU B 1 324 ? -16.172 -28.922 -19.594 1 69.44 324 LEU B CA 1
ATOM 5079 C C . LEU B 1 324 ? -15.328 -30.188 -19.812 1 69.44 324 LEU B C 1
ATOM 5081 O O . LEU B 1 324 ? -15.234 -30.672 -20.953 1 69.44 324 LEU B O 1
#

Solvent-accessible surface area (backbone atoms only — not comparable to full-atom values): 31708 Å² total; per-residue (Å²): 128,83,57,49,26,35,37,35,26,19,15,63,16,50,81,30,66,38,38,48,53,40,47,50,53,44,41,72,75,54,34,45,56,38,36,34,7,6,66,47,68,32,66,34,31,8,40,20,46,58,67,88,49,69,31,46,33,35,65,38,62,94,80,31,92,44,30,29,28,21,61,49,34,15,31,37,20,37,45,47,34,66,33,83,73,15,54,31,48,76,66,73,50,61,47,29,30,32,39,7,23,44,28,91,29,62,64,49,32,65,45,43,58,23,23,8,23,42,24,21,14,40,46,37,11,69,35,5,22,23,22,31,18,33,15,24,37,42,92,63,81,51,65,70,28,45,51,48,28,40,48,53,48,47,56,55,49,57,57,52,56,70,70,49,55,58,61,30,84,25,53,69,52,52,73,91,71,52,55,49,62,81,74,72,95,75,72,53,70,66,52,44,35,52,49,53,52,48,29,27,45,37,9,38,27,32,38,40,37,35,22,22,58,69,49,73,85,42,42,32,22,16,34,34,24,38,71,47,76,33,63,32,52,39,76,51,76,74,74,72,80,74,77,78,77,73,74,60,46,40,34,32,52,45,94,73,55,45,79,46,71,42,58,63,94,63,60,20,32,59,60,38,32,76,73,18,23,25,19,37,30,72,41,61,55,49,52,80,62,24,40,62,32,69,55,56,71,51,53,57,58,50,35,39,51,35,97,74,12,47,34,40,55,58,56,50,49,52,54,55,52,73,71,106,129,82,58,50,26,35,38,35,27,19,16,64,16,50,82,31,66,38,39,49,54,40,46,49,54,44,40,74,74,54,33,45,56,39,38,34,8,5,64,49,67,32,65,34,30,9,39,19,46,58,67,89,51,69,31,45,33,35,66,39,63,92,81,31,91,45,30,28,27,22,60,48,34,16,33,36,20,37,44,47,35,66,32,84,73,14,55,29,47,77,66,72,50,60,50,29,31,31,39,6,23,42,29,92,28,62,66,52,34,66,45,43,59,23,24,9,23,43,23,21,13,41,47,36,11,69,34,5,23,22,22,31,18,36,16,25,38,40,91,62,82,50,65,71,30,44,50,48,28,40,50,54,50,47,58,55,49,57,58,51,56,70,71,48,53,58,60,30,86,26,52,69,52,50,72,92,71,51,53,48,63,81,74,72,95,75,73,53,71,66,50,44,35,52,49,53,52,48,29,28,44,38,10,40,26,32,39,41,36,35,21,23,59,70,50,72,87,44,41,34,22,16,34,34,26,39,71,45,76,32,65,32,53,39,75,52,76,72,72,76,81,72,78,79,79,72,72,58,46,42,32,33,52,44,96,74,50,46,79,45,72,41,57,61,93,64,61,18,32,58,60,38,32,77,72,18,23,24,18,38,29,74,41,62,53,49,52,79,62,24,39,61,33,71,56,56,70,52,53,57,57,50,36,37,50,35,96,74,11,48,32,40,54,58,56,51,48,51,55,53,52,72,71,104

Secondary structure (DSSP, 8-state):
-PPPEEEEE-SS-TT-HHHHHHHHHHHHHT-EEEEEEESS--TT-TT----SSPEEEEE-TTT-TTEEEESS-HHHHHHHHHSTTSHHHHTT---SEEEEEEEES---GGGGGT-HHHHHHHHHHHTT--EEEEEE-SS---HHHHHHHHHHHHHHHHHHHTTS-SS-TTTT--GGG-------SS--HHHHHHHHHHHHHTTSEEEEEEE-TT--S-EEE-B--EEEE-S-EEEE----SS-----EEEEEE-S-S-EEEE--SS-BHHHHHHTTPEEEEEEESS-TTSTTPPPHHHHHHTT-B-TTSSBHHHHHHHHHHHH-/-PPPEEEEE-SS-TT-HHHHHHHHHHHHHT-EEEEEEESS--TT-TT----SSPEEEEE-TTT-TTEEEESS-HHHHHHHHHSTTSHHHHTT---SEEEEEEEES---GGGGGT-HHHHHHHHHHHTT--EEEEEEESS---HHHHHHHHHHHHHHHHHHHTTS-SS-TTTT--GGG-------SS--HHHHHHHHHHHHHTTSEEEEEEEETT--S-EEE-B--EEEE-S-EEEE----SS-TT--EEEEEE-S-S-EEEE--SS-BHHHHHHTTPEEEEEEESS-TTSTTPPPHHHHHHTT-B-TTSSBHHHHHHHHHHHH-

Radius of gyration: 23.88 Å; Cα contacts (8 Å, |Δi|>4): 1657; chains: 2; bounding box: 66×65×55 Å

Nearest PDB structures (foldseek):
  5kst-assembly1_C  TM=8.124E-01  e=2.440E-21  Xylella fastidiosa 9a5c
  5kst-assembly1_B  TM=8.116E-01  e=2.791E-20  Xylella fastidiosa 9a5c
  5kss-assembly1_B-2  TM=8.215E-01  e=8.595E-20  Xylella fastidiosa 9a5c
  5ksq-assembly1_A  TM=8.319E-01  e=2.336E-19  Xylella fastidiosa 9a5c
  5ksr-assembly1_B  TM=7.938E-01  e=1.417E-19  Xylella fastidiosa 9a5c

Sequence (648 aa):
MNPPCILLTNDDGVTSPGILLLAKRFTSWGCKVIVVAPDTDQSACSHRLTMSSDLRMKQLRNFGENIFSVSGSPADCVSVALDPNGLLYYKNLVPTMAISGINLGPNTSHDVLHSGTFAGARHAAFYGVPSVATSLASNDMREENILTAVEATFQLCSKLLTFLPQRPKNFQRPLSTFYRRRVEESLTEDQYFDLLLQCFQTGDLLLNLNVPSKWNGKFLSTSLGGVFYRDVLQRVSEKEENSRSTEDEIFRLVVHGGIDFVPDERLTDIEVLRKKFASITCLSTWPETHPFEIPCSVLKYALQSSKNGFPTWIEKALELQSQLMNPPCILLTNDDGVTSPGILLLAKRFTSWGCKVIVVAPDTDQSACSHRLTMSSDLRMKQLRNFGENIFSVSGSPADCVSVALDPNGLLYYKNLVPTMAISGINLGPNTSHDVLHSGTFAGARHAAFYGVPSVATSLASNDMREENILTAVEATFQLCSKLLTFLPQRPKNFQRPLSTFYRRRVEESLTEDQYFDLLLQCFQTGDLLLNLNVPSKWNGKFLSTSLGGVFYRDVLQRVSEKEENSRSTEDEIFRLVVHGGIDFVPDERLTDIEVLRKKFASITCLSTWPETHPFEIPCSVLKYALQSSKNGFPTWIEKALELQSQL

Organism: Galdieria sulphuraria (NCBI:txid130081)

InterPro domains:
  IPR002828 Survival protein SurE-like phosphatase/nucleotidase [PF01975] (6-217)
  IPR030048 Survival protein SurE [PTHR30457] (3-316)
  IPR036523 SurE-like phosphatase/nucleotidase superfamily [G3DSA:3.40.1210.10] (5-300)
  IPR036523 SurE-like phosphatase/nucleotidase superfamily [SSF64167] (5-285)